Protein AF-A0AAW7DI65-F1 (afdb_monomer_lite)

Radius of gyration: 26.31 Å; chains: 1; bounding box: 60×86×66 Å

Sequence (405 aa):
MDSKKYDFIQKLLNDKRLNAAQRDRILALTQKEIEKDSSQFKTIEERIEYLENSIYRNKEEDFLETNINNSIIEGNDNSTILKKINHNPQQTYDIFRSFKMNDGKYAFKFLVHGFQINSIEEYNEKIAQAEADFTSLNIVPKNIYNNIRALIYLYKNYGLEIVEKDLIHPFDSDIEIEIKESDLKILGSFFWINNVNGKNTYFKTFRTAIQNFKKKYRFDVTNSEASILRDFLLNVIKFESFDYNNEILSFKNSVGLFNENQLKFDIKRDTFFAFNPSIKEVIKWITSSILKHSTINGYRDFNPLDKEIKISTKEMYDEELDHNFIFLEIMDVGSKVTKSEIKFFDSLCDNCSEILKSVCDFEVFFTTNENKNYSCSVLPKDSPKPVPFSEEDKGIKYRFKFITN

Secondary structure (DSSP, 8-state):
--HHHHHHHHHHHT-TT--HHHHHHHHHHHHHHHHHHHHHHHHHHHHHHHHHHHHHHHHHHHHHHHHHHHSSS---------------HHHHHHHHHHHH---SS---GGGTS------HHHHHHHHHHHHHHHHT--S--HHHHHHHHHHHHHIIIIIHHHHHHHS--TTT----PBPPHHHHHHHHHHHT----TT---TTSBHHHHHHHHHHHHTTT--S-HHHHHHHHHHHHHHH-EEEETTEEEE--TTT-SS-GGGEEEE--S-------HHHHHHHHHHHHHHHHHSSTT-SS---GGG-EEEEEEEEEEETTTTEEEEEEEEEEET--B-S-HHHHHHHHIIIIIHHHTTT-EEEEEEEBTTS-EEEEEEESTTS-S-EE--S---EEEEEEEEEE-

Structure (mmCIF, N/CA/C/O backbone):
data_AF-A0AAW7DI65-F1
#
_entry.id   AF-A0AAW7DI65-F1
#
loop_
_atom_site.group_PDB
_atom_site.id
_atom_site.type_symbol
_atom_site.label_atom_id
_atom_site.label_alt_id
_atom_site.label_comp_id
_atom_site.label_asym_id
_atom_site.label_entity_id
_atom_site.label_seq_id
_atom_site.pdbx_PDB_ins_code
_atom_site.Cartn_x
_atom_site.Cartn_y
_atom_site.Cartn_z
_atom_site.occupancy
_atom_site.B_iso_or_equiv
_atom_site.auth_seq_id
_atom_site.auth_comp_id
_atom_site.auth_asym_id
_atom_site.auth_atom_id
_atom_site.pdbx_PDB_model_num
ATOM 1 N N . MET A 1 1 ? 10.992 -35.548 10.359 1.00 53.88 1 MET A N 1
ATOM 2 C CA . MET A 1 1 ? 10.459 -36.610 11.238 1.00 53.88 1 MET A CA 1
ATOM 3 C C . MET A 1 1 ? 11.649 -37.370 11.801 1.00 53.88 1 MET A C 1
ATOM 5 O O . MET A 1 1 ? 12.513 -37.753 11.024 1.00 53.88 1 MET A O 1
ATOM 9 N N . ASP A 1 2 ? 11.755 -37.489 13.121 1.00 55.44 2 ASP A N 1
ATOM 10 C CA . ASP A 1 2 ? 12.884 -38.153 13.788 1.00 55.44 2 ASP A CA 1
ATOM 11 C C . ASP A 1 2 ? 12.931 -39.641 13.376 1.00 55.44 2 ASP A C 1
ATOM 13 O O . ASP A 1 2 ? 11.901 -40.317 13.461 1.00 55.44 2 ASP A O 1
ATOM 17 N N . SER A 1 3 ? 14.068 -40.158 12.888 1.00 54.03 3 SER A N 1
ATOM 18 C CA . SER A 1 3 ? 14.145 -41.502 12.265 1.00 54.03 3 SER A CA 1
ATOM 19 C C . SER A 1 3 ? 13.650 -42.615 13.198 1.00 54.03 3 SER A C 1
ATOM 21 O O . SER A 1 3 ? 13.007 -43.570 12.768 1.00 54.03 3 SER A O 1
ATOM 23 N N . LYS A 1 4 ? 13.814 -42.413 14.509 1.00 66.69 4 LYS A N 1
ATOM 24 C CA . LYS A 1 4 ? 13.343 -43.310 15.571 1.00 66.69 4 LYS A CA 1
ATOM 25 C C . LYS A 1 4 ? 11.816 -43.439 15.650 1.00 66.69 4 LYS A C 1
ATOM 27 O O . LYS A 1 4 ? 11.323 -44.509 16.005 1.00 66.69 4 LYS A O 1
ATOM 32 N N . LYS A 1 5 ? 11.053 -42.382 15.331 1.00 62.78 5 LYS A N 1
ATOM 33 C CA . LYS A 1 5 ? 9.575 -42.414 15.342 1.00 62.78 5 LYS A CA 1
ATOM 34 C C . LYS A 1 5 ? 9.035 -43.223 14.161 1.00 62.78 5 LYS A C 1
ATOM 36 O O . LYS A 1 5 ? 8.105 -44.008 14.332 1.00 62.78 5 LYS A O 1
ATOM 41 N N . TYR A 1 6 ? 9.641 -43.062 12.986 1.00 67.06 6 TYR A N 1
ATOM 42 C CA . TYR A 1 6 ? 9.272 -43.812 11.785 1.00 67.06 6 TYR A CA 1
ATOM 43 C C . TYR A 1 6 ? 9.549 -45.313 11.955 1.00 67.06 6 TYR A C 1
ATOM 45 O O . TYR A 1 6 ? 8.665 -46.134 11.710 1.00 67.06 6 TYR A O 1
ATOM 53 N N . ASP A 1 7 ? 10.716 -45.663 12.504 1.00 70.50 7 ASP A N 1
ATOM 54 C CA . ASP A 1 7 ? 11.078 -47.051 12.813 1.00 70.50 7 ASP A CA 1
ATOM 55 C C . ASP A 1 7 ? 10.137 -47.685 13.851 1.00 70.50 7 ASP A C 1
ATOM 57 O O . ASP A 1 7 ? 9.822 -48.874 13.780 1.00 70.50 7 ASP A O 1
ATOM 61 N N . PHE A 1 8 ? 9.658 -46.899 14.821 1.00 74.06 8 PHE A N 1
ATOM 62 C CA . PHE A 1 8 ? 8.687 -47.348 15.819 1.00 74.06 8 PHE A CA 1
ATOM 63 C C . PHE A 1 8 ? 7.307 -47.622 15.204 1.00 74.06 8 PHE A C 1
ATOM 65 O O . PHE A 1 8 ? 6.722 -48.674 15.463 1.00 74.06 8 PHE A O 1
ATOM 72 N N . ILE A 1 9 ? 6.814 -46.729 14.340 1.00 72.31 9 ILE A N 1
ATOM 73 C CA . ILE A 1 9 ? 5.536 -46.900 13.632 1.00 72.31 9 ILE A CA 1
ATOM 74 C C . ILE A 1 9 ? 5.603 -48.099 12.677 1.00 72.31 9 ILE A C 1
ATOM 76 O O . ILE A 1 9 ? 4.685 -48.919 12.666 1.00 72.31 9 ILE A O 1
ATOM 80 N N . GLN A 1 10 ? 6.704 -48.265 11.936 1.00 71.88 10 GLN A N 1
ATOM 81 C CA . GLN A 1 10 ? 6.904 -49.438 11.082 1.00 71.88 10 GLN A CA 1
ATOM 82 C C . GLN A 1 10 ? 6.940 -50.744 11.888 1.00 71.88 10 GLN A C 1
ATOM 84 O O . GLN A 1 10 ? 6.334 -51.734 11.478 1.00 71.88 10 GLN A O 1
ATOM 89 N N . LYS A 1 11 ? 7.600 -50.763 13.054 1.00 76.81 11 LYS A N 1
ATOM 90 C CA . LYS A 1 11 ? 7.600 -51.934 13.948 1.00 76.81 11 LYS A CA 1
ATOM 91 C C . LYS A 1 11 ? 6.205 -52.262 14.482 1.00 76.81 11 LYS A C 1
ATOM 93 O O . LYS A 1 11 ? 5.859 -53.437 14.553 1.00 76.81 11 LYS A O 1
ATOM 98 N N . LEU A 1 12 ? 5.403 -51.249 14.816 1.00 73.81 12 LEU A N 1
ATOM 99 C CA . LEU A 1 12 ? 4.019 -51.419 15.267 1.00 73.81 12 LEU A CA 1
ATOM 100 C C . LEU A 1 12 ? 3.114 -51.959 14.159 1.00 73.81 12 LEU A C 1
ATOM 102 O O . LEU A 1 12 ? 2.395 -52.924 14.388 1.00 73.81 12 LEU A O 1
ATOM 106 N N . LEU A 1 13 ? 3.176 -51.399 12.950 1.00 72.81 13 LEU A N 1
ATOM 107 C CA . LEU A 1 13 ? 2.346 -51.846 11.823 1.00 72.81 13 LEU A CA 1
ATOM 108 C C . LEU A 1 13 ? 2.670 -53.281 11.378 1.00 72.81 13 LEU A C 1
ATOM 110 O O . LEU A 1 13 ? 1.776 -54.004 10.932 1.00 72.81 13 LEU A O 1
ATOM 114 N N . ASN A 1 14 ? 3.919 -53.711 11.567 1.00 75.00 14 ASN A N 1
ATOM 115 C CA . ASN A 1 14 ? 4.386 -55.058 11.245 1.00 75.00 14 ASN A CA 1
ATOM 116 C C . ASN A 1 14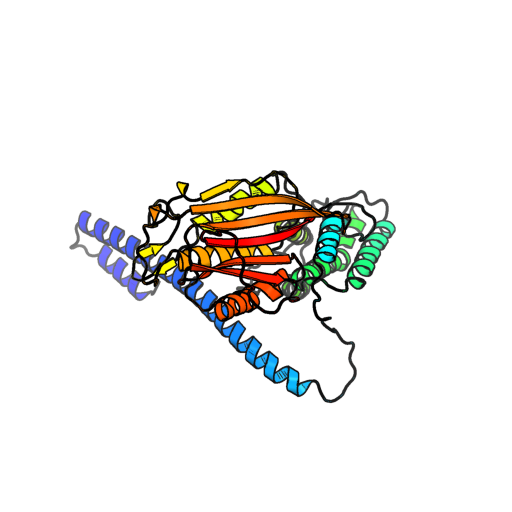 ? 4.156 -56.089 12.368 1.00 75.00 14 ASN A C 1
ATOM 118 O O . ASN A 1 14 ? 4.497 -57.263 12.195 1.00 75.00 14 ASN A O 1
ATOM 122 N N . ASP A 1 15 ? 3.562 -55.703 13.505 1.00 79.31 15 ASP A N 1
ATOM 123 C CA . ASP A 1 15 ? 3.237 -56.648 14.574 1.00 79.31 15 ASP A CA 1
ATOM 124 C C . ASP A 1 15 ? 2.103 -57.593 14.133 1.00 79.31 15 ASP A C 1
ATOM 126 O O . ASP A 1 15 ? 0.980 -57.189 13.796 1.00 79.31 15 ASP A O 1
ATOM 130 N N . LYS A 1 16 ? 2.402 -58.896 14.137 1.00 75.62 16 LYS A N 1
ATOM 131 C CA . LYS A 1 16 ? 1.471 -59.963 13.740 1.00 75.62 16 LYS A CA 1
ATOM 132 C C . LYS A 1 16 ? 0.310 -60.147 14.722 1.00 75.62 16 LYS A C 1
ATOM 134 O O . LYS A 1 16 ? -0.647 -60.833 14.383 1.00 75.62 16 LYS A O 1
ATOM 139 N N . ARG A 1 17 ? 0.379 -59.546 15.915 1.00 79.00 17 ARG A N 1
ATOM 140 C CA . ARG A 1 17 ? -0.663 -59.613 16.953 1.00 79.00 17 ARG A CA 1
ATOM 141 C C . ARG A 1 17 ? -1.780 -58.585 16.760 1.00 79.00 17 ARG A C 1
ATOM 143 O O . ARG A 1 17 ? -2.800 -58.682 17.435 1.00 79.00 17 ARG A O 1
ATOM 150 N N . LEU A 1 18 ? -1.602 -57.609 15.868 1.00 70.69 18 LEU A N 1
ATOM 151 C CA . LEU A 1 18 ? -2.606 -56.583 15.583 1.00 70.69 18 LEU A CA 1
ATOM 152 C C . LEU A 1 18 ? -3.558 -57.027 14.472 1.00 70.69 18 LEU A C 1
ATOM 154 O O . LEU A 1 18 ? -3.125 -57.515 13.427 1.00 70.69 18 LEU A O 1
ATOM 158 N N . ASN A 1 19 ? -4.854 -56.798 14.678 1.00 71.62 19 ASN A N 1
ATOM 159 C CA . ASN A 1 19 ? -5.866 -57.000 13.644 1.00 71.62 19 ASN A CA 1
ATOM 160 C C . ASN A 1 19 ? -5.965 -55.785 12.696 1.00 71.62 19 ASN A C 1
ATOM 162 O O . ASN A 1 19 ? -5.399 -54.721 12.957 1.00 71.62 19 ASN A O 1
ATOM 166 N N . ALA A 1 20 ? -6.688 -55.942 11.583 1.00 64.19 20 ALA A N 1
ATOM 167 C CA . ALA A 1 20 ? -6.804 -54.909 10.549 1.00 64.19 20 ALA A CA 1
ATOM 168 C C . ALA A 1 20 ? -7.346 -53.573 11.095 1.00 64.19 20 ALA A C 1
ATOM 170 O O . ALA A 1 20 ? -6.728 -52.533 10.892 1.00 64.19 20 ALA A O 1
ATOM 171 N N . ALA A 1 21 ? -8.413 -53.612 11.899 1.00 63.19 21 ALA A N 1
ATOM 172 C CA . ALA A 1 21 ? -9.014 -52.412 12.484 1.00 63.19 21 ALA A CA 1
ATOM 173 C C . ALA A 1 21 ? -8.060 -51.657 13.432 1.00 63.19 21 ALA A C 1
ATOM 175 O O . ALA A 1 21 ? -8.081 -50.429 13.511 1.00 63.19 21 ALA A O 1
ATOM 176 N N . GLN A 1 22 ? -7.199 -52.378 14.156 1.00 60.56 22 GLN A N 1
ATOM 177 C CA . GLN A 1 22 ? -6.175 -51.774 15.009 1.00 60.56 22 GLN A CA 1
ATOM 178 C C . GLN A 1 22 ? -5.066 -51.110 14.186 1.00 60.56 22 GLN A C 1
ATOM 180 O O . GLN A 1 22 ? -4.603 -50.034 14.562 1.00 60.56 22 GLN A O 1
ATOM 185 N N . ARG A 1 23 ? -4.670 -51.704 13.054 1.00 62.22 23 ARG A N 1
ATOM 186 C CA . ARG A 1 23 ? -3.685 -51.111 12.134 1.00 62.22 23 ARG A CA 1
ATOM 187 C C . ARG A 1 23 ? -4.214 -49.836 11.482 1.00 62.22 23 ARG A C 1
ATOM 189 O O . ARG A 1 23 ? -3.508 -48.831 11.490 1.00 62.22 23 ARG A O 1
ATOM 196 N N . ASP A 1 24 ? -5.468 -49.834 11.040 1.00 62.69 24 ASP A N 1
ATOM 197 C CA . ASP A 1 24 ? -6.114 -48.645 10.467 1.00 62.69 24 ASP A CA 1
ATOM 198 C C . ASP A 1 24 ? -6.202 -47.502 11.486 1.00 62.69 24 ASP A C 1
ATOM 200 O O . ASP A 1 24 ? -5.937 -46.340 11.173 1.00 62.69 24 ASP A O 1
ATOM 204 N N . ARG A 1 25 ? -6.489 -47.830 12.752 1.00 65.56 25 ARG A N 1
ATOM 205 C CA . ARG A 1 25 ? -6.509 -46.846 13.841 1.00 65.56 25 ARG A CA 1
ATOM 206 C C . ARG A 1 25 ? -5.121 -46.270 14.137 1.00 65.56 25 ARG A C 1
ATOM 208 O O . ARG A 1 25 ? -5.016 -45.075 14.406 1.00 65.56 25 ARG A O 1
ATOM 215 N N . ILE A 1 26 ? -4.065 -47.083 14.069 1.00 68.31 26 ILE A N 1
ATOM 216 C CA . ILE A 1 26 ? -2.673 -46.624 14.217 1.00 68.31 26 ILE A CA 1
ATOM 217 C C . ILE A 1 26 ? -2.282 -45.698 13.060 1.00 68.31 26 ILE A C 1
ATOM 219 O O . ILE A 1 26 ? -1.670 -44.659 13.305 1.00 68.31 26 ILE A O 1
ATOM 223 N N . LEU A 1 27 ? -2.672 -46.021 11.823 1.00 68.88 27 LEU A N 1
ATOM 224 C CA . LEU A 1 27 ? -2.432 -45.173 10.651 1.00 68.88 27 LEU A CA 1
ATOM 225 C C . LEU A 1 27 ? -3.150 -43.823 10.767 1.00 68.88 27 LEU A C 1
ATOM 227 O O . LEU A 1 27 ? -2.520 -42.786 10.578 1.00 68.88 27 LEU A O 1
ATOM 231 N N . ALA A 1 28 ? -4.424 -43.816 11.166 1.00 65.38 28 ALA A N 1
ATOM 232 C CA . ALA A 1 28 ? -5.191 -42.585 11.357 1.00 65.38 28 ALA A CA 1
ATOM 233 C C . ALA A 1 28 ? -4.616 -41.693 12.475 1.00 65.38 28 ALA A C 1
ATOM 235 O O . ALA A 1 28 ? -4.574 -40.470 12.344 1.00 65.38 28 ALA A O 1
ATOM 236 N N . LEU A 1 29 ? -4.149 -42.291 13.578 1.00 66.56 29 LEU A N 1
ATOM 237 C CA . LEU A 1 29 ? -3.480 -41.556 14.657 1.00 66.56 29 LEU A CA 1
ATOM 238 C C . LEU A 1 29 ? -2.109 -41.029 14.225 1.00 66.56 29 LEU A C 1
ATOM 240 O O . LEU A 1 29 ? -1.758 -39.905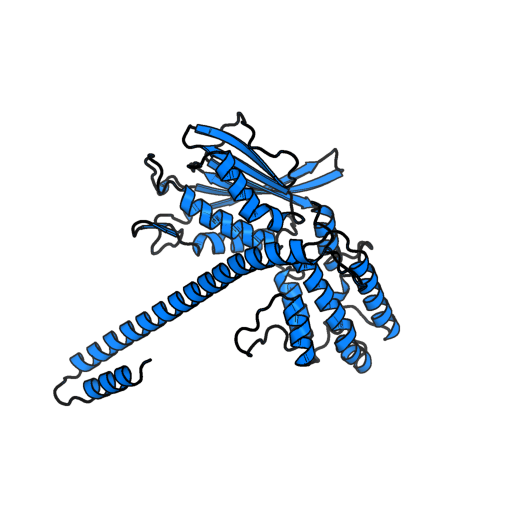 14.563 1.00 66.56 29 LEU A O 1
ATOM 244 N N . THR A 1 30 ? -1.369 -41.808 13.437 1.00 65.00 30 THR A N 1
ATOM 245 C CA . THR A 1 30 ? -0.088 -41.392 12.856 1.00 65.00 30 THR A CA 1
ATOM 246 C C . THR A 1 30 ? -0.276 -40.216 11.904 1.00 65.00 30 THR A C 1
ATOM 248 O O . THR A 1 30 ? 0.481 -39.256 11.974 1.00 65.00 30 THR A O 1
ATOM 251 N N . GLN A 1 31 ? -1.306 -40.249 11.057 1.00 63.16 31 GLN A N 1
ATOM 252 C CA . GLN A 1 31 ? -1.632 -39.145 10.162 1.00 63.16 31 GLN A CA 1
ATOM 253 C C . GLN A 1 31 ? -1.983 -37.875 10.945 1.00 63.16 31 GLN A C 1
ATOM 255 O O . GLN A 1 31 ? -1.428 -36.820 10.656 1.00 63.16 31 GLN A O 1
ATOM 260 N N . LYS A 1 32 ? -2.819 -37.981 11.987 1.00 66.38 32 LYS A N 1
ATOM 261 C CA . LYS A 1 32 ? -3.128 -36.849 12.876 1.00 66.38 32 LYS A CA 1
ATOM 262 C C . LYS A 1 32 ? -1.892 -36.296 13.582 1.00 66.38 32 LYS A C 1
ATOM 264 O O . LYS A 1 32 ? -1.780 -35.086 13.737 1.00 66.38 32 LYS A O 1
ATOM 269 N N . GLU A 1 33 ? -0.970 -37.157 14.003 1.00 61.75 33 GLU A N 1
ATOM 270 C CA . GLU A 1 33 ? 0.276 -36.726 14.643 1.00 61.75 33 GLU A CA 1
ATOM 271 C C . GLU A 1 33 ? 1.234 -36.071 13.635 1.00 61.75 33 GLU A C 1
ATOM 273 O O . GLU A 1 33 ? 1.869 -35.079 13.964 1.00 61.75 33 GLU A O 1
ATOM 278 N N . ILE A 1 34 ? 1.287 -36.549 12.386 1.00 63.31 34 ILE A N 1
ATOM 279 C CA . ILE A 1 34 ? 2.048 -35.912 11.296 1.00 63.31 34 ILE A CA 1
ATOM 280 C C . ILE A 1 34 ? 1.445 -34.550 10.931 1.00 63.31 34 ILE A C 1
ATOM 282 O O . ILE A 1 34 ? 2.185 -33.591 10.726 1.00 63.31 34 ILE A O 1
ATOM 286 N N . GLU A 1 35 ? 0.118 -34.440 10.869 1.00 62.31 35 GLU A N 1
ATOM 287 C CA . GLU A 1 35 ? -0.586 -33.171 10.650 1.00 62.31 35 GLU A CA 1
ATOM 288 C C . GLU A 1 35 ? -0.345 -32.198 11.813 1.00 62.31 35 GLU A C 1
ATOM 290 O O . GLU A 1 35 ? -0.124 -31.008 11.591 1.00 62.31 35 GLU A O 1
ATOM 295 N N . LYS A 1 36 ? -0.297 -32.704 13.051 1.00 62.75 36 LYS A N 1
ATOM 296 C CA . LYS A 1 36 ? 0.037 -31.923 14.245 1.00 62.75 36 LYS A CA 1
ATOM 297 C C . LYS A 1 36 ? 1.497 -31.468 14.244 1.00 62.75 36 LYS A C 1
ATOM 299 O O . LYS A 1 36 ? 1.736 -30.283 14.461 1.00 62.75 36 LYS A O 1
ATOM 304 N N . ASP A 1 37 ? 2.446 -32.345 13.921 1.00 54.50 37 ASP A N 1
ATOM 305 C CA . ASP A 1 37 ? 3.861 -31.998 13.743 1.00 54.50 37 ASP A CA 1
ATOM 306 C C . ASP A 1 37 ? 4.001 -30.958 12.613 1.00 54.50 37 ASP A C 1
ATOM 308 O O . ASP A 1 37 ? 4.666 -29.947 12.796 1.00 54.50 37 ASP A O 1
ATOM 312 N N . SER A 1 38 ? 3.309 -31.124 11.477 1.00 54.78 38 SER A N 1
ATOM 313 C CA . SER A 1 38 ? 3.278 -30.146 10.373 1.00 54.78 38 SER A CA 1
ATOM 314 C C . SER A 1 38 ? 2.709 -28.792 10.800 1.00 54.78 38 SER A C 1
ATOM 316 O O . SER A 1 38 ? 3.241 -27.755 10.399 1.00 54.78 38 SER A O 1
ATOM 318 N N . SER A 1 39 ? 1.649 -28.789 11.610 1.00 53.28 39 SER A N 1
ATOM 319 C CA . SER A 1 39 ? 1.072 -27.560 12.148 1.00 53.28 39 SER A CA 1
ATOM 320 C C . SER A 1 39 ? 2.037 -26.873 13.114 1.00 53.28 39 SER A C 1
ATOM 322 O O . SER A 1 39 ? 2.227 -25.670 12.996 1.00 53.28 39 SER A O 1
ATOM 324 N N . GLN A 1 40 ? 2.740 -27.635 13.964 1.00 48.94 40 GLN A N 1
ATOM 325 C CA . GLN A 1 40 ? 3.794 -27.128 14.843 1.00 48.94 40 GLN A CA 1
ATOM 326 C C . GLN A 1 40 ? 4.999 -26.606 14.061 1.00 48.94 40 GLN A C 1
ATOM 328 O O . GLN A 1 40 ? 5.551 -25.587 14.453 1.00 48.94 40 GLN A O 1
ATOM 333 N N . PHE A 1 41 ? 5.393 -27.240 12.951 1.00 45.50 41 PHE A N 1
ATOM 334 C CA . PHE A 1 41 ? 6.449 -26.725 12.074 1.00 45.50 41 PHE A CA 1
ATOM 335 C C . PHE A 1 41 ? 6.055 -25.384 11.453 1.00 45.50 41 PHE A C 1
ATOM 337 O O . PHE A 1 41 ? 6.873 -24.475 11.476 1.00 45.50 41 PHE A O 1
ATOM 344 N N . LYS A 1 42 ? 4.800 -25.216 11.010 1.00 51.72 42 LYS A N 1
ATOM 345 C CA . LYS A 1 42 ? 4.282 -23.905 10.582 1.00 51.72 42 LYS A CA 1
ATOM 346 C C . LYS A 1 42 ? 4.304 -22.878 11.711 1.00 51.72 42 LYS A C 1
ATOM 348 O O . LYS A 1 42 ? 4.763 -21.765 11.501 1.00 51.72 42 LYS A O 1
ATOM 353 N N . THR A 1 43 ? 3.891 -23.255 12.923 1.00 48.38 43 THR A N 1
ATOM 354 C CA . THR A 1 43 ? 3.938 -22.343 14.080 1.00 48.38 43 THR A CA 1
ATOM 355 C C . THR A 1 43 ? 5.374 -21.995 14.473 1.00 48.38 43 THR A C 1
ATOM 357 O O . THR A 1 43 ? 5.635 -20.899 14.952 1.00 48.38 43 THR A O 1
ATOM 360 N N . ILE A 1 44 ? 6.321 -22.920 14.299 1.00 42.34 44 ILE A N 1
ATOM 361 C CA . ILE A 1 44 ? 7.748 -22.693 14.534 1.00 42.34 44 ILE A CA 1
ATOM 362 C C . ILE A 1 44 ? 8.329 -21.797 13.441 1.00 42.34 44 ILE A C 1
ATOM 364 O O . ILE A 1 44 ? 9.070 -20.893 13.790 1.00 42.34 44 ILE A O 1
ATOM 368 N N . GLU A 1 45 ? 7.976 -21.980 12.168 1.00 45.00 45 GLU A N 1
ATOM 369 C CA . GLU A 1 45 ? 8.365 -21.078 11.073 1.00 45.00 45 GLU A CA 1
ATOM 370 C C . GLU A 1 45 ? 7.838 -19.658 11.311 1.00 45.00 45 GLU A C 1
ATOM 372 O O . GLU A 1 45 ? 8.620 -18.717 11.282 1.00 45.00 45 GLU A O 1
ATOM 377 N N . GLU A 1 46 ? 6.561 -19.503 11.668 1.00 45.19 46 GLU A N 1
ATOM 378 C CA . GLU A 1 46 ? 5.951 -18.208 12.011 1.00 45.19 46 GLU A CA 1
ATOM 379 C C . GLU A 1 46 ? 6.601 -17.572 13.254 1.00 45.19 46 GLU A C 1
ATOM 381 O O . GLU A 1 46 ? 6.783 -16.357 13.341 1.00 45.19 46 GLU A O 1
ATOM 386 N N . ARG A 1 47 ? 6.991 -18.391 14.237 1.00 39.81 47 ARG A N 1
ATOM 387 C CA . ARG A 1 47 ? 7.646 -17.930 15.468 1.00 39.81 47 ARG A CA 1
ATOM 388 C C . ARG A 1 47 ? 9.128 -17.626 15.259 1.00 39.81 47 ARG A C 1
ATOM 390 O O . ARG A 1 47 ? 9.639 -16.732 15.924 1.00 39.81 47 ARG A O 1
ATOM 397 N N . ILE A 1 48 ? 9.798 -18.321 14.341 1.00 41.53 48 ILE A N 1
ATOM 398 C CA . ILE A 1 48 ? 11.145 -17.998 13.860 1.00 41.53 48 ILE A CA 1
ATOM 399 C C . ILE A 1 48 ? 11.086 -16.696 13.067 1.00 41.53 48 ILE A C 1
ATOM 401 O O . ILE A 1 48 ? 11.858 -15.805 13.379 1.00 41.53 48 ILE A O 1
ATOM 405 N N . GLU A 1 49 ? 10.124 -16.517 12.161 1.00 42.47 49 GLU A N 1
ATOM 406 C CA . GLU A 1 49 ? 9.913 -15.263 11.427 1.00 42.47 49 GLU A CA 1
ATOM 407 C C . GLU A 1 49 ? 9.648 -14.091 12.392 1.00 42.47 49 GLU A C 1
ATOM 409 O O . GLU A 1 49 ? 10.241 -13.019 12.272 1.00 42.47 49 GLU A O 1
ATOM 414 N N . TYR A 1 50 ? 8.825 -14.298 13.424 1.00 40.88 50 TYR A N 1
ATOM 415 C CA . TYR A 1 50 ? 8.604 -13.310 14.484 1.00 40.88 50 TYR A CA 1
ATOM 416 C C . TYR A 1 50 ? 9.871 -13.016 15.309 1.00 40.88 50 TYR A C 1
ATOM 418 O O . TYR A 1 50 ? 10.155 -11.854 15.613 1.00 40.88 50 TYR A O 1
ATOM 426 N N . LEU A 1 51 ? 10.644 -14.041 15.683 1.00 38.66 51 LEU A N 1
ATOM 427 C CA . LEU A 1 51 ? 11.888 -13.890 16.447 1.00 38.66 51 LEU A CA 1
ATOM 428 C C . LEU A 1 51 ? 13.000 -13.242 15.615 1.00 38.66 51 LEU A C 1
ATOM 430 O O . LEU A 1 51 ? 13.716 -12.397 16.139 1.00 38.66 51 LEU A O 1
ATOM 434 N N . GLU A 1 52 ? 13.118 -13.567 14.331 1.00 40.06 52 GLU A N 1
ATOM 435 C CA . GLU A 1 52 ? 14.050 -12.942 13.390 1.00 40.06 52 GLU A CA 1
ATOM 436 C C . GLU A 1 52 ? 13.713 -11.460 13.204 1.00 40.06 52 GLU A C 1
ATOM 438 O O . GLU A 1 52 ? 14.599 -10.614 13.328 1.00 40.06 52 GLU A O 1
ATOM 443 N N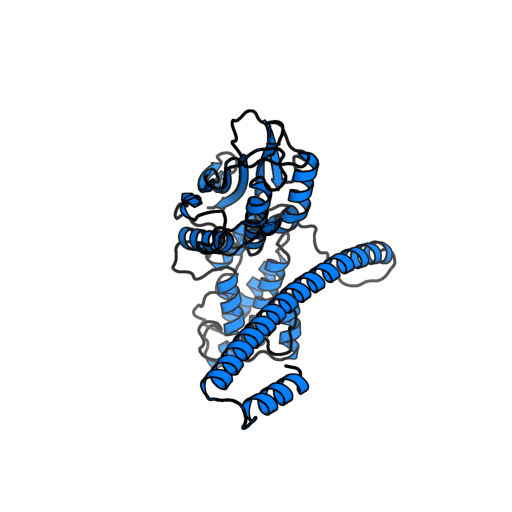 . ASN A 1 53 ? 12.429 -11.125 13.037 1.00 39.91 53 ASN A N 1
ATOM 444 C CA . ASN A 1 53 ? 11.959 -9.739 12.990 1.00 39.91 53 ASN A CA 1
ATOM 445 C C . ASN A 1 53 ? 12.188 -8.987 14.316 1.00 39.91 53 ASN A C 1
ATOM 447 O O . ASN A 1 53 ? 12.483 -7.793 14.310 1.00 39.91 53 ASN A O 1
ATOM 451 N N . SER A 1 54 ? 12.091 -9.673 15.458 1.00 36.59 54 SER A N 1
ATOM 452 C CA . SER A 1 54 ? 12.336 -9.080 16.783 1.00 36.59 54 SER A CA 1
ATOM 453 C C . SER A 1 54 ? 13.831 -8.860 17.056 1.00 36.59 54 SER A C 1
ATOM 455 O O . SER A 1 54 ? 14.219 -7.815 17.569 1.00 36.59 54 SER A O 1
ATOM 457 N N . ILE A 1 55 ? 14.693 -9.805 16.663 1.00 35.56 55 ILE A N 1
ATOM 458 C CA . ILE A 1 55 ? 16.158 -9.673 16.729 1.00 35.56 55 ILE A CA 1
ATOM 459 C C . ILE A 1 55 ? 16.643 -8.576 15.768 1.00 35.56 55 ILE A C 1
ATOM 461 O O . ILE A 1 55 ? 17.613 -7.885 16.074 1.00 35.56 55 ILE A O 1
ATOM 465 N N . TYR A 1 56 ? 15.966 -8.384 14.631 1.00 36.59 56 TYR A N 1
ATOM 466 C CA . TYR A 1 56 ? 16.260 -7.310 13.682 1.00 36.59 56 TYR A CA 1
ATOM 467 C C . TYR A 1 56 ? 15.986 -5.920 14.272 1.00 36.59 56 TYR A C 1
ATOM 469 O O . TYR A 1 56 ? 16.856 -5.061 14.186 1.00 36.59 56 TYR A O 1
ATOM 477 N N . ARG A 1 57 ? 14.847 -5.723 14.956 1.00 36.75 57 ARG A N 1
ATOM 478 C CA . ARG A 1 57 ? 14.541 -4.459 15.659 1.00 36.75 57 ARG A CA 1
ATOM 479 C C . ARG A 1 57 ? 15.564 -4.128 16.745 1.00 36.75 57 ARG A C 1
ATOM 481 O O . ARG A 1 57 ? 16.018 -2.995 16.828 1.00 36.75 57 ARG A O 1
ATOM 488 N N . ASN A 1 58 ? 15.994 -5.129 17.514 1.00 33.94 58 ASN A N 1
ATOM 489 C CA . ASN A 1 58 ? 17.005 -4.919 18.555 1.00 33.94 58 ASN A CA 1
ATOM 490 C C . ASN A 1 58 ? 18.397 -4.617 17.963 1.00 33.94 58 ASN A C 1
ATOM 492 O O . ASN A 1 58 ? 19.157 -3.843 18.533 1.00 33.94 58 ASN A O 1
ATOM 496 N N . LYS A 1 59 ? 18.733 -5.180 16.791 1.00 34.38 59 LYS A N 1
ATOM 497 C CA . LYS A 1 59 ? 19.964 -4.827 16.061 1.00 34.38 59 LYS A CA 1
ATOM 498 C C . LYS A 1 59 ? 19.893 -3.450 15.397 1.00 34.38 59 LYS A C 1
ATOM 500 O O . LYS A 1 59 ? 20.940 -2.834 15.233 1.00 34.38 59 LYS A O 1
ATOM 505 N N . GLU A 1 60 ? 18.713 -2.969 15.003 1.00 38.66 60 GLU A N 1
ATOM 506 C CA . GLU A 1 60 ? 18.526 -1.592 14.525 1.00 38.66 60 GLU A CA 1
ATOM 507 C C . GLU A 1 60 ? 18.786 -0.570 15.638 1.00 38.66 60 GLU A C 1
ATOM 509 O O . GLU A 1 60 ? 19.457 0.423 15.371 1.00 38.66 60 GLU A O 1
ATOM 514 N N . GLU A 1 61 ? 18.349 -0.829 16.876 1.00 38.59 61 GLU A N 1
ATOM 515 C CA . GLU A 1 61 ? 18.641 0.037 18.032 1.00 38.59 61 GLU A CA 1
ATOM 516 C C . GLU A 1 61 ? 20.149 0.089 18.351 1.00 38.59 61 GLU A C 1
ATOM 518 O O . GLU A 1 61 ? 20.717 1.181 18.431 1.00 38.59 61 GLU A O 1
ATOM 523 N N . ASP A 1 62 ? 20.835 -1.061 18.383 1.00 32.91 62 ASP A N 1
ATOM 524 C CA . ASP A 1 62 ? 22.290 -1.116 18.615 1.00 32.91 62 ASP A CA 1
ATOM 525 C C . ASP A 1 62 ? 23.103 -0.500 17.451 1.00 32.91 62 ASP A C 1
ATOM 527 O O . ASP A 1 62 ? 24.149 0.126 17.657 1.00 32.91 62 ASP A O 1
ATOM 531 N N . PHE A 1 63 ? 22.640 -0.628 16.200 1.00 32.25 63 PHE A N 1
ATOM 532 C CA . PHE A 1 63 ? 23.311 -0.044 15.027 1.00 32.25 63 PHE A CA 1
ATOM 533 C C . PHE A 1 63 ? 23.056 1.468 14.893 1.00 32.25 63 PHE A C 1
ATOM 535 O O . PHE A 1 63 ? 23.897 2.178 14.330 1.00 32.25 63 PHE A O 1
ATOM 542 N N . LEU A 1 64 ? 21.938 1.973 15.428 1.00 34.41 64 LEU A N 1
ATOM 543 C CA . LEU A 1 64 ? 21.627 3.402 15.522 1.00 34.41 64 LEU A CA 1
ATOM 544 C C . LEU A 1 64 ? 22.476 4.092 16.599 1.00 34.41 64 LEU A C 1
ATOM 546 O O . LEU A 1 64 ? 23.047 5.144 16.316 1.00 34.41 64 LEU A O 1
ATOM 550 N N . GLU A 1 65 ? 22.654 3.494 17.781 1.00 31.00 65 GLU A N 1
ATOM 551 C CA . GLU A 1 65 ? 23.518 4.073 18.825 1.00 31.00 65 GLU A CA 1
ATOM 552 C C . GLU A 1 65 ? 25.009 4.046 18.451 1.00 31.00 65 GLU A C 1
ATOM 554 O O . GLU A 1 65 ? 25.742 4.997 18.739 1.00 31.00 65 GLU A O 1
ATOM 559 N N . THR A 1 66 ? 25.468 3.010 17.740 1.00 29.52 66 THR A N 1
ATOM 560 C CA . THR A 1 66 ? 26.895 2.878 17.396 1.00 29.52 66 THR A CA 1
ATOM 561 C C . THR A 1 66 ? 27.309 3.742 16.190 1.00 29.52 66 THR A C 1
ATOM 563 O O . THR A 1 66 ? 28.444 4.218 16.142 1.00 29.52 66 THR A O 1
ATOM 566 N N . ASN A 1 67 ? 26.413 4.012 15.227 1.00 31.06 67 ASN A N 1
ATOM 567 C CA . ASN A 1 67 ? 26.740 4.866 14.070 1.00 31.06 67 ASN A CA 1
ATOM 568 C C . ASN A 1 67 ? 26.590 6.365 14.331 1.00 31.06 67 ASN A C 1
ATOM 570 O O . ASN A 1 67 ? 27.294 7.142 13.694 1.00 31.06 67 ASN A O 1
ATOM 574 N N . ILE A 1 68 ? 25.737 6.789 15.268 1.00 35.53 68 ILE A N 1
ATOM 575 C CA . ILE A 1 68 ? 25.633 8.214 15.628 1.00 35.53 68 ILE A CA 1
ATOM 576 C C . ILE A 1 68 ? 26.927 8.702 16.304 1.00 35.53 68 ILE A C 1
ATOM 578 O O . ILE A 1 68 ? 27.332 9.845 16.094 1.00 35.53 68 ILE A O 1
ATOM 582 N N . ASN A 1 69 ? 27.622 7.828 17.042 1.00 30.52 69 ASN A N 1
ATOM 583 C CA . ASN A 1 69 ? 28.849 8.191 17.758 1.00 30.52 69 ASN A CA 1
ATOM 584 C C . ASN A 1 69 ? 30.142 8.045 16.934 1.00 30.52 69 ASN A C 1
ATOM 586 O O . ASN A 1 69 ? 31.129 8.695 17.267 1.00 30.52 69 ASN A O 1
ATOM 590 N N . ASN A 1 70 ? 30.148 7.266 15.844 1.00 29.33 70 ASN A N 1
ATOM 591 C CA . ASN A 1 70 ? 31.361 7.008 15.050 1.00 29.33 70 ASN A CA 1
ATOM 592 C C . ASN A 1 70 ? 31.456 7.789 13.724 1.00 29.33 70 ASN A C 1
ATOM 594 O O . ASN A 1 70 ? 32.466 7.680 13.038 1.00 29.33 70 ASN A O 1
ATOM 598 N N . SER A 1 71 ? 30.453 8.592 13.346 1.00 28.83 71 SER A N 1
ATOM 599 C CA . SER A 1 71 ? 30.490 9.396 12.107 1.00 28.83 71 SER A CA 1
ATOM 600 C C . SER A 1 71 ? 30.945 10.851 12.293 1.00 28.83 71 SER A C 1
ATOM 602 O O . SER A 1 71 ? 30.909 11.636 11.347 1.00 28.83 71 SER A O 1
ATOM 604 N N . ILE A 1 72 ? 31.387 11.232 13.492 1.00 34.00 72 ILE A N 1
ATOM 605 C CA . ILE A 1 72 ? 32.137 12.472 13.715 1.00 34.00 72 ILE A CA 1
ATOM 606 C C . ILE A 1 72 ? 33.594 12.053 13.883 1.00 34.00 72 ILE A C 1
ATOM 608 O O . ILE A 1 72 ? 33.991 11.795 15.006 1.00 34.00 72 ILE A O 1
ATOM 612 N N . ILE A 1 73 ? 34.334 11.885 12.783 1.00 31.05 73 ILE A N 1
ATOM 613 C CA . ILE A 1 73 ? 35.800 12.038 12.630 1.00 31.05 73 ILE A CA 1
ATOM 614 C C . ILE A 1 73 ? 36.199 11.421 11.269 1.00 31.05 73 ILE A C 1
ATOM 616 O O . ILE A 1 73 ? 36.185 10.212 11.085 1.00 31.05 73 ILE A O 1
ATOM 620 N N . GLU A 1 74 ? 36.543 12.326 10.346 1.00 29.62 74 GLU A N 1
ATOM 621 C CA . GLU A 1 74 ? 37.501 12.206 9.230 1.00 29.62 74 GLU A CA 1
ATOM 622 C C . GLU A 1 74 ? 37.276 11.224 8.056 1.00 29.62 74 GLU A C 1
ATOM 624 O O . GLU A 1 74 ? 37.304 10.008 8.194 1.00 29.62 74 GLU A O 1
ATOM 629 N N . GLY A 1 75 ? 37.259 11.800 6.841 1.00 25.91 75 GLY A N 1
ATOM 630 C CA . GLY A 1 75 ? 37.741 11.149 5.615 1.00 25.91 75 GLY A CA 1
ATOM 631 C C . GLY A 1 75 ? 36.730 11.063 4.469 1.00 25.91 75 GLY A C 1
ATOM 632 O O . GLY A 1 75 ? 35.724 10.378 4.573 1.00 25.91 75 GLY A O 1
ATOM 633 N N . ASN A 1 76 ? 37.030 11.757 3.368 1.00 34.34 76 ASN A N 1
ATOM 634 C CA . ASN A 1 76 ? 36.342 11.737 2.071 1.00 34.34 76 ASN A CA 1
ATOM 635 C C . ASN A 1 76 ? 35.757 10.371 1.656 1.00 34.34 76 ASN A C 1
ATOM 637 O O . ASN A 1 76 ? 36.524 9.444 1.426 1.00 34.34 76 ASN A O 1
ATOM 641 N N . ASP A 1 77 ? 34.443 10.308 1.413 1.00 29.52 77 ASP A N 1
ATOM 642 C CA . ASP A 1 77 ? 33.876 9.603 0.256 1.00 29.52 77 ASP A CA 1
ATOM 643 C C . ASP A 1 77 ? 32.406 9.990 0.014 1.00 29.52 77 ASP A C 1
ATOM 645 O O . ASP A 1 77 ? 31.656 10.320 0.934 1.00 29.52 77 ASP A O 1
ATOM 649 N N . ASN A 1 78 ? 32.025 10.010 -1.265 1.00 31.09 78 ASN A N 1
ATOM 650 C CA . ASN A 1 78 ? 30.761 10.517 -1.802 1.00 31.09 78 ASN A CA 1
ATOM 651 C C . ASN A 1 78 ? 29.529 10.067 -1.006 1.00 31.09 78 ASN A C 1
ATOM 653 O O . ASN A 1 78 ? 29.122 8.903 -0.988 1.00 31.09 78 ASN A O 1
ATOM 657 N N . SER A 1 79 ? 28.914 11.053 -0.369 1.00 30.84 79 SER A N 1
ATOM 658 C CA . SER A 1 79 ? 27.855 10.903 0.603 1.00 30.84 79 SER A CA 1
ATOM 659 C C . SER A 1 79 ? 26.552 10.423 -0.045 1.00 30.84 79 SER A C 1
ATOM 661 O O . SER A 1 79 ? 25.864 11.144 -0.767 1.00 30.84 79 SER A O 1
ATOM 663 N N . THR A 1 80 ? 26.141 9.197 0.288 1.00 34.22 80 THR A N 1
ATOM 664 C CA . THR A 1 80 ? 24.730 8.804 0.171 1.00 34.22 80 THR A CA 1
ATOM 665 C C . THR A 1 80 ? 23.993 9.450 1.342 1.00 34.22 80 THR A C 1
ATOM 667 O O . THR A 1 80 ? 23.669 8.797 2.331 1.00 34.22 80 THR A O 1
ATOM 670 N N . ILE A 1 81 ? 23.794 10.769 1.281 1.00 34.94 81 ILE A N 1
ATOM 671 C CA . ILE A 1 81 ? 22.925 11.461 2.232 1.00 34.94 81 ILE A CA 1
ATOM 672 C C . ILE A 1 81 ? 21.523 10.917 1.967 1.00 34.94 81 ILE A C 1
ATOM 674 O O . ILE A 1 81 ? 20.861 11.325 1.014 1.00 34.94 81 ILE A O 1
ATOM 678 N N . LEU A 1 82 ? 21.068 9.978 2.798 1.00 37.62 82 LEU A N 1
ATOM 679 C CA . LEU A 1 82 ? 19.646 9.704 2.962 1.00 37.62 82 LEU A CA 1
ATOM 680 C C . LEU A 1 82 ? 19.014 11.020 3.429 1.00 37.62 82 LEU A C 1
ATOM 682 O O . LEU A 1 82 ? 19.017 11.343 4.617 1.00 37.62 82 LEU A O 1
ATOM 686 N N . LYS A 1 83 ? 18.560 11.837 2.470 1.00 43.22 83 LYS A N 1
ATOM 687 C CA . LYS A 1 83 ? 17.845 13.086 2.736 1.00 43.22 83 LYS A CA 1
ATOM 688 C C . LYS A 1 83 ? 16.675 12.731 3.652 1.00 43.22 83 LYS A C 1
ATOM 690 O O . LYS A 1 83 ? 15.920 11.808 3.346 1.00 43.22 83 LYS A O 1
ATOM 695 N N . LYS A 1 84 ? 16.555 13.419 4.795 1.00 47.03 84 LYS A N 1
ATOM 696 C CA . LYS A 1 84 ? 15.420 13.253 5.715 1.00 47.03 84 LYS A CA 1
ATOM 697 C C . LYS A 1 84 ? 14.130 13.280 4.894 1.00 47.03 84 LYS A C 1
ATOM 699 O O . LYS A 1 84 ? 13.887 14.246 4.174 1.00 47.03 84 LYS A O 1
ATOM 704 N N . ILE A 1 85 ? 13.334 12.214 4.978 1.00 55.47 85 ILE A N 1
ATOM 705 C CA . ILE A 1 85 ? 12.044 12.142 4.290 1.00 55.47 85 ILE A CA 1
ATOM 706 C C . ILE A 1 85 ? 11.141 13.190 4.945 1.00 55.47 85 ILE A C 1
ATOM 708 O O . ILE A 1 85 ? 10.691 13.006 6.079 1.00 55.47 85 ILE A O 1
ATOM 712 N N . ASN A 1 86 ? 10.921 14.304 4.250 1.00 64.06 86 ASN A N 1
ATOM 713 C CA . ASN A 1 86 ? 9.881 15.263 4.600 1.00 64.06 86 ASN A CA 1
ATOM 714 C C . ASN A 1 86 ? 8.524 14.712 4.151 1.00 64.06 86 ASN A C 1
ATOM 716 O O . ASN A 1 86 ? 8.442 13.907 3.223 1.00 64.06 86 ASN A O 1
ATOM 720 N N . HIS A 1 87 ? 7.458 15.114 4.833 1.00 71.38 87 HIS A N 1
ATOM 721 C CA . HIS A 1 87 ? 6.115 14.694 4.465 1.00 71.38 87 HIS A CA 1
ATOM 722 C C . HIS A 1 87 ? 5.703 15.370 3.148 1.00 71.38 87 HIS A C 1
ATOM 724 O O . HIS A 1 87 ? 5.573 16.589 3.102 1.00 71.38 87 HIS A O 1
ATOM 730 N N . ASN A 1 88 ? 5.595 14.590 2.066 1.00 76.44 88 ASN A N 1
ATOM 731 C CA . ASN A 1 88 ? 5.196 15.074 0.737 1.00 76.44 88 ASN A CA 1
ATOM 732 C C . ASN A 1 88 ? 4.470 13.977 -0.074 1.00 76.44 88 ASN A C 1
ATOM 734 O O . ASN A 1 88 ? 5.079 13.336 -0.938 1.00 76.44 88 ASN A O 1
ATOM 738 N N . PRO A 1 89 ? 3.177 13.729 0.202 1.00 80.94 89 PRO A N 1
ATOM 739 C CA . PRO A 1 89 ? 2.368 12.770 -0.554 1.00 80.94 89 PRO A CA 1
ATOM 740 C C . PRO A 1 89 ? 2.261 13.082 -2.056 1.00 80.94 89 PRO A C 1
ATOM 742 O O . PRO A 1 89 ? 2.230 12.153 -2.865 1.00 80.94 89 PRO A O 1
ATOM 745 N N . GLN A 1 90 ? 2.277 14.367 -2.443 1.00 80.44 90 GLN A N 1
ATOM 746 C CA . GLN A 1 90 ? 2.173 14.797 -3.844 1.00 80.44 90 GLN A CA 1
ATOM 747 C C . GLN A 1 90 ? 3.313 14.234 -4.696 1.00 80.44 90 GLN A C 1
ATOM 749 O O . GLN A 1 90 ? 3.084 13.705 -5.780 1.00 80.44 90 GLN A O 1
ATOM 754 N N . GLN A 1 91 ? 4.548 14.283 -4.191 1.00 80.94 91 GLN A N 1
ATOM 755 C CA . GLN A 1 91 ? 5.695 13.759 -4.930 1.00 80.94 91 GLN A CA 1
ATOM 756 C C . GLN A 1 91 ? 5.572 12.252 -5.195 1.00 80.94 91 GLN A C 1
ATOM 758 O O . GLN A 1 91 ? 5.878 11.792 -6.294 1.00 80.94 91 GLN A O 1
ATOM 763 N N . THR A 1 92 ? 5.101 11.475 -4.218 1.00 81.81 92 THR A N 1
ATOM 764 C CA . THR A 1 92 ? 4.873 10.034 -4.408 1.00 81.81 92 THR A CA 1
ATOM 765 C C . THR A 1 92 ? 3.737 9.766 -5.389 1.00 81.81 92 THR A C 1
ATOM 767 O O . THR A 1 92 ? 3.858 8.858 -6.215 1.00 81.81 92 THR A O 1
ATOM 770 N N . TYR A 1 93 ? 2.664 10.561 -5.338 1.00 81.12 93 TYR A N 1
ATOM 771 C CA . TYR A 1 93 ? 1.586 10.504 -6.322 1.00 81.12 93 TYR A CA 1
ATOM 772 C C . TYR A 1 93 ? 2.118 10.731 -7.742 1.00 81.12 93 TYR A C 1
ATOM 774 O O . TYR A 1 93 ? 1.901 9.893 -8.614 1.00 81.12 93 TYR A O 1
ATOM 782 N N . ASP A 1 94 ? 2.891 11.795 -7.955 1.00 81.44 94 ASP A N 1
ATOM 783 C CA . ASP A 1 94 ? 3.457 12.140 -9.261 1.00 81.44 94 ASP A CA 1
ATOM 784 C C . ASP A 1 94 ? 4.383 11.045 -9.809 1.00 81.44 94 ASP A C 1
ATOM 786 O O . ASP A 1 94 ? 4.341 10.710 -10.993 1.00 81.44 94 ASP A O 1
ATOM 790 N N . ILE A 1 95 ? 5.190 10.427 -8.941 1.00 85.38 95 ILE A N 1
ATOM 791 C CA . ILE A 1 95 ? 6.033 9.288 -9.321 1.00 85.38 95 ILE A CA 1
ATOM 792 C C . ILE A 1 95 ? 5.166 8.124 -9.790 1.00 85.38 95 ILE A C 1
ATOM 794 O O . ILE A 1 95 ? 5.398 7.592 -10.872 1.00 85.38 95 ILE A O 1
ATOM 798 N N . PHE A 1 96 ? 4.153 7.718 -9.022 1.00 82.06 96 PHE A N 1
ATOM 799 C CA . PHE A 1 96 ? 3.288 6.612 -9.431 1.00 82.06 96 PHE A CA 1
ATOM 800 C C . PHE A 1 96 ? 2.477 6.927 -10.687 1.00 82.06 96 PHE A C 1
ATOM 802 O O . PHE A 1 96 ? 2.302 6.051 -11.539 1.00 82.06 96 PHE A O 1
ATOM 809 N N . ARG A 1 97 ? 2.036 8.176 -10.839 1.00 80.62 97 ARG A N 1
ATOM 810 C CA . ARG A 1 97 ? 1.357 8.660 -12.036 1.00 80.62 97 ARG A CA 1
ATOM 811 C C . ARG A 1 97 ? 2.245 8.542 -13.268 1.00 80.62 97 ARG A C 1
ATOM 813 O O . ARG A 1 97 ? 1.766 8.040 -14.282 1.00 80.62 97 ARG A O 1
ATOM 820 N N . SER A 1 98 ? 3.531 8.877 -13.162 1.00 86.56 98 SER A N 1
ATOM 821 C CA . SER A 1 98 ? 4.484 8.802 -14.280 1.00 86.56 98 SER A CA 1
ATOM 822 C C . SER A 1 98 ? 4.741 7.387 -14.812 1.00 86.56 98 SER A C 1
ATOM 824 O O . SER A 1 98 ? 5.199 7.223 -15.940 1.00 86.56 98 SER A O 1
ATOM 826 N N . PHE A 1 99 ? 4.415 6.344 -14.038 1.00 85.38 99 PHE A N 1
ATOM 827 C CA . PHE A 1 99 ? 4.432 4.966 -14.534 1.00 85.38 99 PHE A CA 1
ATOM 828 C C . PHE A 1 99 ? 3.208 4.634 -15.395 1.00 85.38 99 PHE A C 1
ATOM 830 O O . PHE A 1 99 ? 3.307 3.738 -16.221 1.00 85.38 99 PHE A O 1
ATOM 837 N N . LYS A 1 100 ? 2.073 5.333 -15.235 1.00 78.94 100 LYS A N 1
ATOM 838 C CA . LYS A 1 100 ? 0.830 5.098 -16.000 1.00 78.94 100 LYS A CA 1
ATOM 839 C C . LYS A 1 100 ? 0.640 6.110 -17.142 1.00 78.94 100 LYS A C 1
ATOM 841 O O . LYS A 1 100 ? 0.255 5.748 -18.256 1.00 78.94 100 LYS A O 1
ATOM 846 N N . MET A 1 101 ? 0.880 7.391 -16.869 1.00 75.94 101 MET A N 1
ATOM 847 C CA . MET A 1 101 ? 0.574 8.519 -17.752 1.00 75.94 101 MET A CA 1
ATOM 848 C C . MET A 1 101 ? 1.842 9.117 -18.370 1.00 75.94 101 MET A C 1
ATOM 850 O O . MET A 1 101 ? 2.912 9.075 -17.777 1.00 75.94 101 MET A O 1
ATOM 854 N N . ASN A 1 102 ? 1.705 9.695 -19.567 1.00 69.69 102 ASN A N 1
ATOM 855 C CA . ASN A 1 102 ? 2.738 10.532 -20.184 1.00 69.69 102 ASN A CA 1
ATOM 856 C C . ASN A 1 102 ? 2.414 11.997 -19.872 1.00 69.69 102 ASN A C 1
ATOM 858 O O . ASN A 1 102 ? 1.856 12.692 -20.715 1.00 69.69 102 ASN A O 1
ATOM 862 N N . ASP A 1 103 ? 2.686 12.434 -18.646 1.00 69.62 103 ASP A N 1
ATOM 863 C CA . ASP A 1 103 ? 2.434 13.814 -18.204 1.00 69.62 103 ASP A CA 1
ATOM 864 C C . ASP A 1 103 ? 3.672 14.722 -18.311 1.00 69.62 103 ASP A C 1
ATOM 866 O O . ASP A 1 103 ? 3.593 15.916 -18.035 1.00 69.62 103 ASP A O 1
ATOM 870 N N . GLY A 1 104 ? 4.808 14.166 -18.749 1.00 66.12 104 GLY A N 1
ATOM 871 C CA . GLY A 1 104 ? 6.051 14.899 -18.994 1.00 66.12 104 GLY A CA 1
ATOM 872 C C . GLY A 1 104 ? 6.861 15.224 -17.739 1.00 66.12 104 GLY A C 1
ATOM 873 O O . GLY A 1 104 ? 7.927 15.818 -17.872 1.00 66.12 104 GLY A O 1
ATOM 874 N N . LYS A 1 105 ? 6.402 14.836 -16.538 1.00 76.94 105 LYS A N 1
ATOM 875 C CA . LYS A 1 105 ? 7.130 15.121 -15.292 1.00 76.94 105 LYS A CA 1
ATOM 876 C C . LYS A 1 105 ? 8.279 14.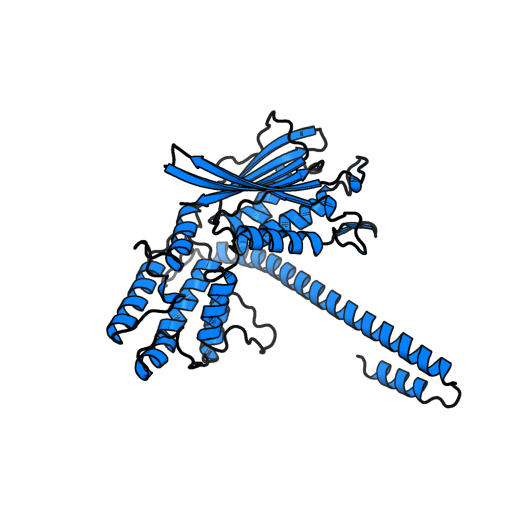149 -15.042 1.00 76.94 105 LYS A C 1
ATOM 878 O O . LYS A 1 105 ? 9.364 14.585 -14.674 1.00 76.94 105 LYS A O 1
ATOM 883 N N . TYR A 1 106 ? 8.035 12.856 -15.248 1.00 84.31 106 TYR A N 1
ATOM 884 C CA . TYR A 1 106 ? 9.065 11.819 -15.241 1.00 84.31 106 TYR A CA 1
ATOM 885 C C . TYR A 1 106 ? 8.813 10.832 -16.377 1.00 84.31 106 TYR A C 1
ATOM 887 O O . TYR A 1 106 ? 7.673 10.502 -16.708 1.00 84.31 106 TYR A O 1
ATOM 895 N N . ALA A 1 107 ? 9.883 10.298 -16.940 1.00 84.12 107 ALA A N 1
ATOM 896 C CA . ALA A 1 107 ? 9.865 9.335 -18.018 1.00 84.12 107 ALA A CA 1
ATOM 897 C C . ALA A 1 107 ? 9.932 7.899 -17.466 1.00 84.12 107 ALA A C 1
ATOM 899 O O . ALA A 1 107 ? 10.748 7.093 -17.887 1.00 84.12 107 ALA A O 1
ATOM 900 N N . PHE A 1 108 ? 9.088 7.539 -16.495 1.00 89.38 108 PHE A N 1
ATOM 901 C CA . PHE A 1 108 ? 9.106 6.183 -15.923 1.00 89.38 108 PHE A CA 1
ATOM 902 C C . PHE A 1 108 ? 8.157 5.196 -16.605 1.00 89.38 108 PHE A C 1
ATOM 904 O O . PHE A 1 108 ? 8.322 3.985 -16.449 1.00 89.38 108 PHE A O 1
ATOM 911 N N . LYS A 1 109 ? 7.201 5.676 -17.407 1.00 87.44 109 LYS A N 1
ATOM 912 C CA . LYS A 1 109 ? 6.211 4.832 -18.086 1.00 87.44 109 LYS A CA 1
ATOM 913 C C . LYS A 1 109 ? 6.841 3.694 -18.887 1.00 87.44 109 LYS A C 1
ATOM 915 O O . LYS A 1 109 ? 6.385 2.556 -18.791 1.00 87.44 109 LYS A O 1
ATOM 920 N N . PHE A 1 110 ? 7.901 3.970 -19.644 1.00 85.94 110 PHE A N 1
ATOM 921 C CA . PHE A 1 110 ? 8.532 2.952 -20.487 1.00 85.94 110 PHE A CA 1
ATOM 922 C C . PHE A 1 110 ? 9.261 1.867 -19.682 1.00 85.94 110 PHE A C 1
ATOM 924 O O . PHE A 1 110 ? 9.464 0.771 -20.184 1.00 85.94 110 PHE A O 1
ATOM 931 N N . LEU A 1 111 ? 9.592 2.108 -18.406 1.00 88.38 111 LEU A N 1
ATOM 932 C CA . LEU A 1 111 ? 10.186 1.071 -17.555 1.00 88.38 111 LEU A CA 1
ATOM 933 C C . LEU A 1 111 ? 9.206 -0.083 -17.290 1.00 88.38 111 LEU A C 1
ATOM 935 O O . LEU A 1 111 ? 9.629 -1.177 -16.908 1.00 88.38 111 LEU A O 1
ATOM 939 N N . VAL A 1 112 ? 7.900 0.145 -17.470 1.00 85.94 112 VAL A N 1
ATOM 940 C CA . VAL A 1 112 ? 6.851 -0.838 -17.167 1.00 85.94 112 VAL A CA 1
ATOM 941 C C . VAL A 1 112 ? 5.838 -1.051 -18.292 1.00 85.94 112 VAL A C 1
ATOM 943 O O . VAL A 1 112 ? 5.071 -2.010 -18.227 1.00 85.94 112 VAL A O 1
ATOM 946 N N . HIS A 1 113 ? 5.821 -0.218 -19.328 1.00 82.75 113 HIS A N 1
ATOM 947 C CA . HIS A 1 113 ? 4.968 -0.398 -20.501 1.00 82.75 113 HIS A CA 1
ATOM 948 C C . HIS A 1 113 ? 5.816 -0.490 -21.766 1.00 82.75 113 HIS A C 1
ATOM 950 O O . HIS A 1 113 ? 6.688 0.345 -21.994 1.00 82.75 113 HIS A O 1
ATOM 956 N N . GLY A 1 114 ? 5.519 -1.502 -22.582 1.00 81.56 114 GLY A N 1
ATOM 957 C CA . GLY A 1 114 ? 6.086 -1.666 -23.913 1.00 81.56 114 GLY A CA 1
ATOM 958 C C . GLY A 1 114 ? 5.820 -0.476 -24.828 1.00 81.56 114 GLY A C 1
ATOM 959 O O . GLY A 1 114 ? 4.809 0.222 -24.690 1.00 81.56 114 GLY A O 1
ATOM 960 N N . PHE A 1 115 ? 6.741 -0.234 -25.754 1.00 84.38 115 PHE A N 1
ATOM 961 C CA . PHE A 1 115 ? 6.615 0.776 -26.798 1.00 84.38 115 PHE A CA 1
ATOM 962 C C . PHE A 1 115 ? 7.432 0.357 -28.024 1.00 84.38 115 PHE A C 1
ATOM 964 O O . PHE A 1 115 ? 8.343 -0.463 -27.931 1.00 84.38 115 PHE A O 1
ATOM 971 N N . GLN A 1 116 ? 7.107 0.926 -29.183 1.00 86.56 116 GLN A N 1
ATOM 972 C CA . GLN A 1 116 ? 7.857 0.665 -30.408 1.00 86.56 116 GLN A CA 1
ATOM 973 C C . GLN A 1 116 ? 9.241 1.317 -30.331 1.00 86.56 116 GLN A C 1
ATOM 975 O O . GLN A 1 116 ? 9.331 2.533 -30.179 1.00 86.56 116 GLN A O 1
ATOM 980 N N . ILE A 1 117 ? 10.297 0.517 -30.471 1.00 88.12 117 ILE A N 1
ATOM 981 C CA . ILE A 1 117 ? 11.676 1.001 -30.556 1.00 88.12 117 ILE A CA 1
ATOM 982 C C . ILE A 1 117 ? 12.048 1.125 -32.030 1.00 88.12 117 ILE A C 1
ATOM 984 O O . ILE A 1 117 ? 11.980 0.145 -32.768 1.00 88.12 117 ILE A O 1
ATOM 988 N N . ASN A 1 118 ? 12.442 2.322 -32.466 1.00 89.44 118 ASN A N 1
ATOM 989 C CA . ASN A 1 118 ? 12.853 2.545 -33.853 1.00 89.44 118 ASN A CA 1
ATOM 990 C C . ASN A 1 118 ? 14.370 2.425 -34.040 1.00 89.44 118 ASN A C 1
ATOM 992 O O . ASN A 1 118 ? 14.824 2.129 -35.145 1.00 89.44 118 ASN A O 1
ATOM 996 N N . SER A 1 119 ? 15.156 2.644 -32.980 1.00 92.50 119 SER A N 1
ATOM 997 C CA . SER A 1 119 ? 16.609 2.460 -32.995 1.00 92.50 119 SER A CA 1
ATOM 998 C C . SER A 1 119 ? 17.186 2.182 -31.602 1.00 92.50 119 SER A C 1
ATOM 1000 O O . SER A 1 119 ? 16.540 2.416 -30.577 1.00 92.50 119 SER A O 1
ATOM 1002 N N . ILE A 1 120 ? 18.430 1.695 -31.560 1.00 92.94 120 ILE A N 1
ATOM 1003 C CA . ILE A 1 120 ? 19.169 1.470 -30.308 1.00 92.94 120 ILE A CA 1
ATOM 1004 C C . ILE A 1 120 ? 19.437 2.806 -29.594 1.00 92.94 120 ILE A C 1
ATOM 1006 O O . ILE A 1 120 ? 19.385 2.879 -28.366 1.00 92.94 120 ILE A O 1
ATOM 1010 N N . GLU A 1 121 ? 19.682 3.880 -30.348 1.00 93.44 121 GLU A N 1
ATOM 1011 C CA . GLU A 1 121 ? 19.864 5.231 -29.809 1.00 93.44 121 GLU A CA 1
ATOM 1012 C C . GLU A 1 121 ? 18.609 5.707 -29.072 1.00 93.44 121 GLU A C 1
ATOM 1014 O O . GLU A 1 121 ? 18.724 6.155 -27.934 1.00 93.44 121 GLU A O 1
ATOM 1019 N N . GLU A 1 122 ? 17.415 5.521 -29.652 1.00 91.31 122 GLU A N 1
ATOM 1020 C CA . GLU A 1 122 ? 16.146 5.888 -29.004 1.00 91.31 122 GLU A CA 1
ATOM 1021 C C . GLU A 1 122 ? 15.970 5.163 -27.659 1.00 91.31 122 GLU A C 1
ATOM 1023 O O . GLU A 1 122 ? 15.547 5.755 -26.661 1.00 91.31 122 GLU A O 1
ATOM 1028 N N . TYR A 1 123 ? 16.306 3.871 -27.618 1.00 92.44 123 TYR A N 1
ATOM 1029 C CA . TYR A 1 123 ? 16.271 3.095 -26.383 1.00 92.44 123 TYR A CA 1
ATOM 1030 C C . TYR A 1 123 ? 17.220 3.681 -25.328 1.00 92.44 123 TYR A C 1
ATOM 1032 O O . TYR A 1 123 ? 16.799 3.953 -24.201 1.00 92.44 123 TYR A O 1
ATOM 1040 N N . ASN A 1 124 ? 18.478 3.928 -25.696 1.00 92.56 124 ASN A N 1
ATOM 1041 C CA . ASN A 1 124 ? 19.488 4.465 -24.785 1.00 92.56 124 ASN A CA 1
ATOM 1042 C C . ASN A 1 124 ? 19.129 5.865 -24.268 1.00 92.56 124 ASN A C 1
ATOM 1044 O O . ASN A 1 124 ? 19.290 6.127 -23.075 1.00 92.56 124 ASN A O 1
ATOM 1048 N N . GLU A 1 125 ? 18.598 6.741 -25.124 1.00 92.44 125 GLU A N 1
ATOM 1049 C CA . GLU A 1 125 ? 18.122 8.075 -24.740 1.00 92.44 125 GLU A CA 1
ATOM 1050 C C . GLU A 1 125 ? 17.006 7.996 -23.698 1.00 92.44 125 GLU A C 1
ATOM 1052 O O . GLU A 1 125 ? 17.045 8.701 -22.688 1.00 92.44 125 GLU A O 1
ATOM 1057 N N . LYS A 1 126 ? 16.037 7.092 -23.890 1.00 91.06 126 LYS A N 1
ATOM 1058 C CA . LYS A 1 126 ? 14.967 6.876 -22.912 1.00 91.06 126 LYS A CA 1
ATOM 1059 C C . LYS A 1 126 ? 15.537 6.395 -21.582 1.00 91.06 126 LYS A C 1
ATOM 1061 O O . LYS A 1 126 ? 15.256 7.016 -20.561 1.00 91.06 126 LYS A O 1
ATOM 1066 N N . ILE A 1 127 ? 16.382 5.360 -21.568 1.00 91.75 127 ILE A N 1
ATOM 1067 C CA . ILE A 1 127 ? 16.978 4.861 -20.315 1.00 91.75 127 ILE A CA 1
ATOM 1068 C C . ILE A 1 127 ? 17.792 5.953 -19.601 1.00 91.75 127 ILE A C 1
ATOM 1070 O O . ILE A 1 127 ? 17.674 6.094 -18.381 1.00 91.75 127 ILE A O 1
ATOM 1074 N N . ALA A 1 128 ? 18.557 6.760 -20.342 1.00 91.81 128 ALA A N 1
ATOM 1075 C CA . ALA A 1 128 ? 19.294 7.894 -19.790 1.00 91.81 128 ALA A CA 1
ATOM 1076 C C . ALA A 1 128 ? 18.360 8.954 -19.181 1.00 91.81 128 ALA A C 1
ATOM 1078 O O . ALA A 1 128 ? 18.634 9.454 -18.089 1.00 91.81 128 ALA A O 1
ATOM 1079 N N . GLN A 1 129 ? 17.226 9.248 -19.827 1.00 92.38 129 GLN A N 1
ATOM 1080 C CA . GLN A 1 129 ? 16.221 10.161 -19.282 1.00 92.38 129 GLN A CA 1
ATOM 1081 C C . GLN A 1 129 ? 15.620 9.633 -17.970 1.00 92.38 129 GLN A C 1
ATOM 1083 O O . GLN A 1 129 ? 15.550 10.383 -17.000 1.00 92.38 129 GLN A O 1
ATOM 1088 N N . ALA A 1 130 ? 15.258 8.344 -17.883 1.00 91.75 130 ALA A N 1
ATOM 1089 C CA . ALA A 1 130 ? 14.785 7.769 -16.615 1.00 91.75 130 ALA A CA 1
ATOM 1090 C C . ALA A 1 130 ? 15.850 7.828 -15.515 1.00 91.75 130 ALA A C 1
ATOM 1092 O O . ALA A 1 130 ? 15.515 8.025 -14.350 1.00 91.75 130 ALA A O 1
ATOM 1093 N N . GLU A 1 131 ? 17.127 7.655 -15.849 1.00 91.44 131 GLU A N 1
ATOM 1094 C CA . GLU A 1 131 ? 18.210 7.785 -14.874 1.00 91.44 131 GLU A CA 1
ATOM 1095 C C . GLU A 1 131 ? 18.370 9.231 -14.383 1.00 91.44 131 GLU A C 1
ATOM 1097 O O . GLU A 1 131 ? 18.521 9.455 -13.177 1.00 91.44 131 GLU A O 1
ATOM 1102 N N . ALA A 1 132 ? 18.264 10.218 -15.277 1.00 90.62 132 ALA A N 1
ATOM 1103 C CA . ALA A 1 132 ? 18.274 11.633 -14.912 1.00 90.62 132 ALA A CA 1
ATOM 1104 C C . ALA A 1 132 ? 17.080 11.988 -14.008 1.00 90.62 132 ALA A C 1
ATOM 1106 O O . ALA A 1 132 ? 17.258 12.576 -12.937 1.00 90.62 132 ALA A O 1
ATOM 1107 N N . ASP A 1 133 ? 15.881 11.542 -14.383 1.00 90.81 133 ASP A N 1
ATOM 1108 C CA . ASP A 1 133 ? 14.651 11.743 -13.617 1.00 90.81 133 ASP A CA 1
ATOM 1109 C C . ASP A 1 133 ? 14.739 11.086 -12.238 1.00 90.81 133 ASP A C 1
ATOM 1111 O O . ASP A 1 133 ? 14.430 11.717 -11.226 1.00 90.81 133 ASP A O 1
ATOM 1115 N N . PHE A 1 134 ? 15.242 9.852 -12.167 1.00 89.38 134 PHE A N 1
ATOM 1116 C CA . PHE A 1 134 ? 15.512 9.149 -10.915 1.00 89.38 134 PHE A CA 1
ATOM 1117 C C . PHE A 1 134 ? 16.500 9.905 -10.022 1.00 89.38 134 PHE A C 1
ATOM 1119 O O . PHE A 1 134 ? 16.275 10.032 -8.818 1.00 89.38 134 PHE A O 1
ATOM 1126 N N . THR A 1 135 ? 17.569 10.449 -10.602 1.00 86.25 135 THR A N 1
ATOM 1127 C CA . THR A 1 135 ? 18.572 11.230 -9.864 1.00 86.25 135 THR A CA 1
ATOM 1128 C C . THR A 1 135 ? 17.984 12.527 -9.295 1.00 86.25 135 THR A C 1
ATOM 1130 O O . THR A 1 135 ? 18.425 12.996 -8.246 1.00 86.25 135 THR A O 1
ATOM 1133 N N . SER A 1 136 ? 16.952 13.088 -9.937 1.00 85.19 136 SER A N 1
ATOM 1134 C CA . SER A 1 136 ? 16.251 14.291 -9.467 1.00 85.19 136 SER A CA 1
ATOM 1135 C C . SER A 1 136 ? 15.299 14.047 -8.281 1.00 85.19 136 SER A C 1
ATOM 1137 O O . SER A 1 136 ? 14.825 15.000 -7.653 1.00 85.19 136 SER A O 1
ATOM 1139 N N . LEU A 1 137 ? 15.008 12.782 -7.945 1.00 82.31 137 LEU A N 1
ATOM 1140 C CA . LEU A 1 137 ? 14.077 12.429 -6.876 1.00 82.31 137 LEU A CA 1
ATOM 1141 C C . LEU A 1 137 ? 14.639 12.825 -5.502 1.00 82.31 137 LEU A C 1
ATOM 1143 O O . LEU A 1 137 ? 15.593 12.240 -4.996 1.00 82.31 137 LEU A O 1
ATOM 1147 N N . ASN A 1 138 ? 14.008 13.817 -4.872 1.00 67.88 138 ASN A N 1
ATOM 1148 C CA . ASN A 1 138 ? 14.457 14.357 -3.586 1.00 67.88 138 ASN A CA 1
ATOM 1149 C C . ASN A 1 138 ? 13.769 13.748 -2.351 1.00 67.88 138 ASN A C 1
ATOM 1151 O O . ASN A 1 138 ? 14.414 13.661 -1.308 1.00 67.88 138 ASN A O 1
ATOM 1155 N N . ILE A 1 139 ? 12.487 13.360 -2.430 1.00 69.69 139 ILE A N 1
ATOM 1156 C CA . ILE A 1 139 ? 11.696 12.894 -1.275 1.00 69.69 139 ILE A CA 1
ATOM 1157 C C . ILE A 1 139 ? 10.808 11.728 -1.720 1.00 69.69 139 ILE A C 1
ATOM 1159 O O . ILE A 1 139 ? 9.729 11.925 -2.270 1.00 69.69 139 ILE A O 1
ATOM 1163 N N . VAL A 1 140 ? 11.278 10.497 -1.513 1.00 71.62 140 VAL A N 1
ATOM 1164 C CA . VAL A 1 140 ? 10.581 9.275 -1.941 1.00 71.62 140 VAL A CA 1
ATOM 1165 C C . VAL A 1 140 ? 10.773 8.188 -0.883 1.00 71.62 140 VAL A C 1
ATOM 1167 O O . VAL A 1 140 ? 11.885 8.066 -0.358 1.00 71.62 140 VAL A O 1
ATOM 1170 N N . PRO A 1 141 ? 9.753 7.359 -0.573 1.00 71.50 141 PRO A N 1
ATOM 1171 C CA . PRO A 1 141 ? 9.948 6.180 0.261 1.00 71.50 141 PRO A CA 1
ATOM 1172 C C . PRO A 1 141 ? 11.124 5.332 -0.235 1.00 71.50 141 PRO A C 1
ATOM 1174 O O . PRO A 1 141 ? 11.181 4.974 -1.415 1.00 71.50 141 PRO A O 1
ATOM 1177 N N . LYS A 1 142 ? 12.023 4.938 0.676 1.00 72.62 142 LYS A N 1
ATOM 1178 C CA . LYS A 1 142 ? 13.220 4.128 0.373 1.00 72.62 142 LYS A CA 1
ATOM 1179 C C . LYS A 1 142 ? 12.896 2.893 -0.476 1.00 72.62 142 LYS A C 1
ATOM 1181 O O . LYS A 1 142 ? 13.612 2.581 -1.421 1.00 72.62 142 LYS A O 1
ATOM 1186 N N . ASN A 1 143 ? 11.777 2.230 -0.182 1.00 71.19 143 ASN A N 1
ATOM 1187 C CA . ASN A 1 143 ? 11.321 1.058 -0.927 1.00 71.19 143 ASN A CA 1
ATOM 1188 C C . ASN A 1 143 ? 10.956 1.380 -2.381 1.00 71.19 143 ASN A C 1
ATOM 1190 O O . ASN A 1 143 ? 11.278 0.595 -3.267 1.00 71.19 143 ASN A O 1
ATOM 1194 N N . ILE A 1 144 ? 10.300 2.514 -2.644 1.00 77.00 144 ILE A N 1
ATOM 1195 C CA . ILE A 1 144 ? 10.001 2.948 -4.015 1.00 77.00 144 ILE A CA 1
ATOM 1196 C C . ILE A 1 144 ? 11.307 3.305 -4.718 1.00 77.00 144 ILE A C 1
ATOM 1198 O O . ILE A 1 144 ? 11.573 2.769 -5.788 1.00 77.00 144 ILE A O 1
ATOM 1202 N N . TYR A 1 145 ? 12.147 4.127 -4.085 1.00 80.88 145 TYR A N 1
ATOM 1203 C CA . TYR A 1 145 ? 13.438 4.542 -4.631 1.00 80.88 145 TYR A CA 1
ATOM 1204 C C . TYR A 1 145 ? 14.288 3.342 -5.070 1.00 80.88 145 TYR A C 1
ATOM 1206 O O . TYR A 1 145 ? 14.714 3.263 -6.221 1.00 80.88 145 TYR A O 1
ATOM 1214 N N . ASN A 1 146 ? 14.466 2.352 -4.192 1.00 78.75 146 ASN A N 1
ATOM 1215 C CA . ASN A 1 146 ? 15.258 1.170 -4.519 1.00 78.75 146 ASN A CA 1
ATOM 1216 C C . ASN A 1 146 ? 14.633 0.335 -5.645 1.00 78.75 146 ASN A C 1
ATOM 1218 O O . ASN A 1 146 ? 15.356 -0.155 -6.508 1.00 78.75 146 ASN A O 1
ATOM 1222 N N . ASN A 1 147 ? 13.304 0.200 -5.680 1.00 80.69 147 ASN A N 1
ATOM 1223 C CA . ASN A 1 147 ? 12.645 -0.554 -6.744 1.00 80.69 147 ASN A CA 1
ATOM 1224 C C . ASN A 1 147 ? 12.798 0.143 -8.109 1.00 80.69 147 ASN A C 1
ATOM 1226 O O . ASN A 1 147 ? 13.055 -0.539 -9.094 1.00 80.69 147 ASN A O 1
ATOM 1230 N N . ILE A 1 148 ? 12.711 1.479 -8.177 1.00 86.19 148 ILE A N 1
ATOM 1231 C CA . ILE A 1 148 ? 12.964 2.235 -9.420 1.00 86.19 148 ILE A CA 1
ATOM 1232 C C . ILE A 1 148 ? 14.424 2.068 -9.855 1.00 86.19 148 ILE A C 1
ATOM 1234 O O . ILE A 1 148 ? 14.690 1.755 -11.016 1.00 86.19 148 ILE A O 1
ATOM 1238 N N . ARG A 1 149 ? 15.367 2.188 -8.911 1.00 86.25 149 ARG A N 1
ATOM 1239 C CA . ARG A 1 149 ? 16.797 1.958 -9.162 1.00 86.25 149 ARG A CA 1
ATOM 1240 C C . ARG A 1 149 ? 17.057 0.581 -9.765 1.00 86.25 149 ARG A C 1
ATOM 1242 O O . ARG A 1 149 ? 17.845 0.454 -10.698 1.00 86.25 149 ARG A O 1
ATOM 1249 N N . ALA A 1 150 ? 16.387 -0.443 -9.239 1.00 85.50 150 ALA A N 1
ATOM 1250 C CA . ALA A 1 150 ? 16.505 -1.803 -9.735 1.00 85.50 150 ALA A CA 1
ATOM 1251 C C . ALA A 1 150 ? 15.992 -1.943 -11.173 1.00 85.50 150 ALA A C 1
ATOM 1253 O O . ALA A 1 150 ? 16.652 -2.592 -11.978 1.00 85.50 150 ALA A O 1
ATOM 1254 N N . LEU A 1 151 ? 14.869 -1.304 -11.524 1.00 88.94 151 LEU A N 1
ATOM 1255 C CA . LEU A 1 151 ? 14.378 -1.295 -12.907 1.00 88.94 151 LEU A CA 1
ATOM 1256 C C . LEU A 1 151 ? 15.402 -0.668 -13.852 1.00 88.94 151 LEU A C 1
ATOM 1258 O O . LEU A 1 151 ? 15.776 -1.291 -14.839 1.00 88.94 151 LEU A O 1
ATOM 1262 N N . ILE A 1 152 ? 15.901 0.527 -13.530 1.00 91.00 152 ILE A N 1
ATOM 1263 C CA . ILE A 1 152 ? 16.890 1.226 -14.365 1.00 91.00 152 ILE A CA 1
ATOM 1264 C C . ILE A 1 152 ? 18.143 0.362 -14.544 1.00 91.00 152 ILE A C 1
ATOM 1266 O O . ILE A 1 152 ? 18.635 0.203 -15.659 1.00 91.00 152 ILE A O 1
ATOM 1270 N N . TYR A 1 153 ? 18.618 -0.267 -13.465 1.00 89.06 153 TYR A N 1
ATOM 1271 C CA . TYR A 1 153 ? 19.744 -1.195 -13.525 1.00 89.06 153 TYR A CA 1
ATOM 1272 C C . TYR A 1 153 ? 19.485 -2.362 -14.491 1.00 89.06 153 TYR A C 1
ATOM 1274 O O . TYR A 1 153 ? 20.359 -2.695 -15.290 1.00 89.06 153 TYR A O 1
ATOM 1282 N N . LEU A 1 154 ? 18.296 -2.969 -14.452 1.00 89.62 154 LEU A N 1
ATOM 1283 C CA . LEU A 1 154 ? 17.932 -4.061 -15.355 1.00 89.62 154 LEU A CA 1
ATOM 1284 C C . LEU A 1 154 ? 17.977 -3.620 -16.820 1.00 89.62 154 LEU A C 1
ATOM 1286 O O . LEU A 1 154 ? 18.590 -4.298 -17.641 1.00 89.62 154 LEU A O 1
ATOM 1290 N N . TYR A 1 155 ? 17.370 -2.480 -17.156 1.00 91.44 155 TYR A N 1
ATOM 1291 C CA . TYR A 1 155 ? 17.363 -1.986 -18.536 1.00 91.44 155 TYR A CA 1
ATOM 1292 C C . TYR A 1 155 ? 18.778 -1.664 -19.037 1.00 91.44 155 TYR A C 1
ATOM 1294 O O . TYR A 1 155 ? 19.125 -2.037 -20.158 1.00 91.44 155 TYR A O 1
ATOM 1302 N N . LYS A 1 156 ? 19.625 -1.056 -18.198 1.00 90.06 156 LYS A N 1
ATOM 1303 C CA . LYS A 1 156 ? 21.012 -0.721 -18.564 1.00 90.06 156 LYS A CA 1
ATOM 1304 C C . LYS A 1 156 ? 21.890 -1.947 -18.814 1.00 90.06 156 LYS A C 1
ATOM 1306 O O . LYS A 1 156 ? 22.726 -1.908 -19.706 1.00 90.06 156 LYS A O 1
ATOM 1311 N N . ASN A 1 157 ? 21.732 -3.004 -18.017 1.00 89.81 157 ASN A N 1
ATOM 1312 C CA . ASN A 1 157 ? 22.662 -4.141 -18.036 1.00 89.81 157 ASN A CA 1
ATOM 1313 C C . ASN A 1 157 ? 22.156 -5.350 -18.832 1.00 89.81 157 ASN A C 1
ATOM 1315 O O . ASN A 1 157 ? 22.970 -6.159 -19.263 1.00 89.81 157 ASN A O 1
ATOM 1319 N N . TYR A 1 158 ? 20.840 -5.484 -19.005 1.00 89.94 158 TYR A N 1
ATOM 1320 C CA . TYR A 1 158 ? 20.220 -6.664 -19.617 1.00 89.94 158 TYR A CA 1
ATOM 1321 C C . TYR A 1 158 ? 19.261 -6.312 -20.755 1.00 89.94 158 TYR A C 1
ATOM 1323 O O . TYR A 1 158 ? 19.133 -7.074 -21.703 1.00 89.94 158 TYR A O 1
ATOM 1331 N N . GLY A 1 159 ? 18.584 -5.162 -20.694 1.00 89.50 159 GLY A N 1
ATOM 1332 C CA . GLY A 1 159 ? 17.597 -4.800 -21.714 1.00 89.50 159 GLY A CA 1
ATOM 1333 C C . GLY A 1 159 ? 18.207 -4.563 -23.100 1.00 89.50 159 GLY A C 1
ATOM 1334 O O . GLY A 1 159 ? 17.591 -4.929 -24.098 1.00 89.50 159 GLY A O 1
ATOM 1335 N N . LEU A 1 160 ? 19.430 -4.024 -23.172 1.00 90.19 160 LEU A N 1
ATOM 1336 C CA . LEU A 1 160 ? 20.099 -3.735 -24.446 1.00 90.19 160 LEU A CA 1
ATOM 1337 C C . LEU A 1 160 ? 20.291 -4.993 -25.311 1.00 90.19 160 LEU A C 1
ATOM 1339 O O . LEU A 1 160 ? 20.072 -4.928 -26.514 1.00 90.19 160 LEU A O 1
ATOM 1343 N N . GLU A 1 161 ? 20.596 -6.141 -24.702 1.00 88.19 161 GLU A N 1
ATOM 1344 C CA . GLU A 1 161 ? 20.789 -7.413 -25.416 1.00 88.19 161 GLU A CA 1
ATOM 1345 C C . GLU A 1 161 ? 19.524 -7.855 -26.181 1.00 88.19 161 GLU A C 1
ATOM 1347 O O . GLU A 1 161 ? 19.617 -8.392 -27.284 1.00 88.19 161 GLU A O 1
ATOM 1352 N N . ILE A 1 162 ? 18.327 -7.580 -25.644 1.00 85.50 162 ILE A N 1
ATOM 1353 C CA . ILE A 1 162 ? 17.061 -7.836 -26.357 1.00 85.50 162 ILE A CA 1
ATOM 1354 C C . ILE A 1 162 ? 16.888 -6.856 -27.522 1.00 85.50 162 ILE A C 1
ATOM 1356 O O . ILE A 1 162 ? 16.493 -7.254 -28.620 1.00 85.50 162 ILE A O 1
ATOM 1360 N N . VAL A 1 163 ? 17.175 -5.576 -27.282 1.00 89.56 163 VAL A N 1
ATOM 1361 C CA . VAL A 1 163 ? 16.965 -4.509 -28.268 1.00 89.56 163 VAL A CA 1
ATOM 1362 C C . VAL A 1 163 ? 17.909 -4.661 -29.459 1.00 89.56 163 VAL A C 1
ATOM 1364 O O . VAL A 1 163 ? 17.472 -4.512 -30.594 1.00 89.56 163 VAL A O 1
ATOM 1367 N N . GLU A 1 164 ? 19.177 -5.001 -29.227 1.00 88.75 164 GLU A N 1
ATOM 1368 C CA . GLU A 1 164 ? 20.172 -5.217 -30.288 1.00 88.75 164 GLU A CA 1
ATOM 1369 C C . GLU A 1 164 ? 19.793 -6.362 -31.229 1.00 88.75 164 GLU A C 1
ATOM 1371 O O . GLU A 1 164 ? 20.126 -6.330 -32.414 1.00 88.75 164 GLU A O 1
ATOM 1376 N N . LYS A 1 165 ? 19.096 -7.374 -30.707 1.00 86.19 165 LYS A N 1
ATOM 1377 C CA . LYS A 1 165 ? 18.735 -8.562 -31.472 1.00 86.19 165 LYS A CA 1
ATOM 1378 C C . LYS A 1 165 ? 17.515 -8.338 -32.362 1.00 86.19 165 LYS A C 1
ATOM 1380 O O . LYS A 1 165 ? 17.561 -8.672 -33.543 1.00 86.19 165 LYS A O 1
ATOM 1385 N N . ASP A 1 166 ? 16.444 -7.793 -31.789 1.00 85.00 166 ASP A N 1
ATOM 1386 C CA . ASP A 1 166 ? 15.124 -7.793 -32.430 1.00 85.00 166 ASP A CA 1
ATOM 1387 C C . ASP A 1 166 ? 14.506 -6.387 -32.573 1.00 85.00 166 ASP A C 1
ATOM 1389 O O . ASP A 1 166 ? 13.422 -6.261 -33.137 1.00 85.00 166 ASP A O 1
ATOM 1393 N N . LEU A 1 167 ? 15.162 -5.325 -32.076 1.00 87.81 167 LEU A N 1
ATOM 1394 C CA . LEU A 1 167 ? 14.614 -3.956 -31.998 1.00 87.81 167 LEU A CA 1
ATOM 1395 C C . LEU A 1 167 ? 13.222 -3.895 -31.346 1.00 87.81 167 LEU A C 1
ATOM 1397 O O . LEU A 1 167 ? 12.376 -3.067 -31.679 1.00 87.81 167 LEU A O 1
ATOM 1401 N N . ILE A 1 168 ? 12.989 -4.776 -30.377 1.00 87.62 168 ILE A N 1
ATOM 1402 C CA . ILE A 1 168 ? 11.764 -4.817 -29.581 1.00 87.62 168 ILE A CA 1
ATOM 1403 C C . ILE A 1 168 ? 12.055 -4.384 -28.157 1.00 87.62 168 ILE A C 1
ATOM 1405 O O . ILE A 1 168 ? 13.145 -4.595 -27.621 1.00 87.62 168 ILE A O 1
ATOM 1409 N N . HIS A 1 169 ? 11.051 -3.799 -27.515 1.00 85.75 169 HIS A N 1
ATOM 1410 C CA . HIS A 1 169 ? 11.179 -3.429 -26.122 1.00 85.75 169 HIS A CA 1
ATOM 1411 C C . HIS A 1 169 ? 11.397 -4.672 -25.242 1.00 85.75 169 HIS A C 1
ATOM 1413 O O . HIS A 1 169 ? 10.668 -5.656 -25.398 1.00 85.75 169 HIS A O 1
ATOM 1419 N N . PRO A 1 170 ? 12.330 -4.642 -24.267 1.00 84.00 170 PRO A N 1
ATOM 1420 C CA . PRO A 1 170 ? 12.628 -5.791 -23.408 1.00 84.00 170 PRO A CA 1
ATOM 1421 C C . PRO A 1 170 ? 11.419 -6.403 -22.689 1.00 84.00 170 PRO A C 1
ATOM 1423 O O . PRO A 1 170 ? 11.410 -7.586 -22.366 1.00 84.00 170 PRO A O 1
ATOM 1426 N N . PHE A 1 171 ? 10.383 -5.602 -22.433 1.00 79.50 171 PHE A N 1
ATOM 1427 C CA . PHE A 1 171 ? 9.126 -6.078 -21.851 1.00 79.50 171 PHE A CA 1
ATOM 1428 C C . PHE A 1 171 ? 8.233 -6.849 -22.840 1.00 79.50 171 PHE A C 1
ATOM 1430 O O . PHE A 1 171 ? 7.531 -7.775 -22.424 1.00 79.50 171 PHE A O 1
ATOM 1437 N N . ASP A 1 172 ? 8.249 -6.456 -24.115 1.00 82.56 172 ASP A N 1
ATOM 1438 C CA . ASP A 1 172 ? 7.410 -7.030 -25.176 1.00 82.56 172 ASP A CA 1
ATOM 1439 C C . ASP A 1 172 ? 8.045 -8.278 -25.797 1.00 82.56 172 ASP A C 1
ATOM 1441 O O . ASP A 1 172 ? 7.387 -9.020 -26.520 1.00 82.56 172 ASP A O 1
ATOM 1445 N N . SER A 1 173 ? 9.320 -8.523 -25.495 1.00 81.56 173 SER A N 1
ATOM 1446 C CA . SER A 1 173 ? 10.039 -9.700 -25.953 1.00 81.56 173 SER A CA 1
ATOM 1447 C C . SER A 1 173 ? 9.593 -10.975 -25.244 1.00 81.56 173 SER A C 1
ATOM 1449 O O . SER A 1 173 ? 9.387 -11.017 -24.026 1.00 81.56 173 SER A O 1
ATOM 1451 N N . ASP A 1 174 ? 9.525 -12.053 -26.021 1.00 79.25 174 ASP A N 1
ATOM 1452 C CA . ASP A 1 174 ? 9.399 -13.415 -25.507 1.00 79.25 174 ASP A CA 1
ATOM 1453 C C . ASP A 1 174 ? 10.754 -14.050 -25.167 1.00 79.25 174 ASP A C 1
ATOM 1455 O O . ASP A 1 174 ? 10.803 -15.167 -24.653 1.00 79.25 174 ASP A O 1
ATOM 1459 N N . ILE A 1 175 ? 11.859 -13.334 -25.399 1.00 79.06 175 ILE A N 1
ATOM 1460 C CA . ILE A 1 175 ? 13.192 -13.765 -24.990 1.00 79.06 175 ILE A CA 1
ATOM 1461 C C . ILE A 1 175 ? 13.332 -13.583 -23.482 1.00 79.06 175 ILE A C 1
ATOM 1463 O O . ILE A 1 175 ? 13.282 -12.473 -22.949 1.00 79.06 175 ILE A O 1
ATOM 1467 N N . GLU A 1 176 ? 13.566 -14.690 -22.786 1.00 81.00 176 GLU A N 1
ATOM 1468 C CA . GLU A 1 176 ? 13.957 -14.655 -21.385 1.00 81.00 176 GLU A CA 1
ATOM 1469 C C . GLU A 1 176 ? 15.471 -14.485 -21.260 1.00 81.00 176 GLU A C 1
ATOM 1471 O O . GLU A 1 176 ? 16.240 -15.392 -21.568 1.00 81.00 176 GLU A O 1
ATOM 1476 N N . ILE A 1 177 ? 15.894 -13.321 -20.767 1.00 84.06 177 ILE A N 1
ATOM 1477 C CA . ILE A 1 177 ? 17.272 -13.102 -20.329 1.00 84.06 177 ILE A CA 1
ATOM 1478 C C . ILE A 1 177 ? 17.397 -13.481 -18.857 1.00 84.06 177 ILE A C 1
ATOM 1480 O O . ILE A 1 177 ? 16.725 -12.890 -18.001 1.00 84.06 177 ILE A O 1
ATOM 1484 N N . GLU A 1 178 ? 18.277 -14.441 -18.574 1.00 86.62 178 GLU A N 1
ATOM 1485 C CA . GLU A 1 178 ? 18.667 -14.802 -17.215 1.00 86.62 178 GLU A CA 1
ATOM 1486 C C . GLU A 1 178 ? 19.597 -13.749 -16.607 1.00 86.62 178 GLU A C 1
ATOM 1488 O O . GLU A 1 178 ? 20.570 -13.301 -17.215 1.00 86.62 178 GLU A O 1
ATOM 1493 N N . ILE A 1 179 ? 19.304 -13.365 -15.366 1.00 84.19 179 ILE A N 1
ATOM 1494 C CA . ILE A 1 179 ? 20.124 -12.417 -14.616 1.00 84.19 179 ILE A CA 1
ATOM 1495 C C . ILE A 1 179 ? 21.299 -13.158 -13.984 1.00 84.19 179 ILE A C 1
ATOM 1497 O O . ILE A 1 179 ? 21.115 -14.171 -13.303 1.00 84.19 179 ILE A O 1
ATOM 1501 N N . LYS A 1 180 ? 22.511 -12.623 -14.155 1.00 85.12 180 LYS A N 1
ATOM 1502 C CA . LYS A 1 180 ? 23.731 -13.193 -13.576 1.00 85.12 180 LYS A CA 1
ATOM 1503 C C . LYS A 1 180 ? 23.630 -13.244 -12.054 1.00 85.12 180 LYS A C 1
ATOM 1505 O O . LYS A 1 180 ? 23.128 -12.326 -11.407 1.00 85.12 180 LYS A O 1
ATOM 1510 N N . GLU A 1 181 ? 24.195 -14.290 -11.459 1.00 80.00 181 GLU A N 1
ATOM 1511 C CA . GLU A 1 181 ? 24.144 -14.499 -10.009 1.00 80.00 181 GLU A CA 1
ATOM 1512 C C . GLU A 1 181 ? 24.790 -13.357 -9.200 1.00 80.00 181 GLU A C 1
ATOM 1514 O O . GLU A 1 181 ? 24.317 -13.021 -8.111 1.00 80.00 181 GLU A O 1
ATOM 1519 N N . SER A 1 182 ? 25.827 -12.709 -9.744 1.00 80.19 182 SER A N 1
ATOM 1520 C CA . SER A 1 182 ? 26.429 -11.504 -9.154 1.00 80.19 182 SER A CA 1
ATOM 1521 C C . SER A 1 182 ? 25.418 -10.369 -8.999 1.00 80.19 182 SER A C 1
ATOM 1523 O O . SER A 1 182 ? 25.382 -9.697 -7.968 1.00 80.19 182 SER A O 1
ATOM 1525 N N . ASP A 1 183 ? 24.555 -10.200 -9.994 1.00 82.25 183 ASP A N 1
ATOM 1526 C CA . ASP A 1 183 ? 23.646 -9.066 -10.102 1.00 82.25 183 ASP A CA 1
ATOM 1527 C C . ASP A 1 183 ? 22.328 -9.358 -9.385 1.00 82.25 183 ASP A C 1
ATOM 1529 O O . ASP A 1 183 ? 21.702 -8.447 -8.849 1.00 82.25 183 ASP A O 1
ATOM 1533 N N . LEU A 1 184 ? 21.955 -10.635 -9.243 1.00 74.12 184 LEU A N 1
ATOM 1534 C CA . LEU A 1 184 ? 20.881 -11.065 -8.346 1.00 74.12 184 LEU A CA 1
ATOM 1535 C C . LEU A 1 184 ? 21.128 -10.623 -6.896 1.00 74.12 184 LEU A C 1
ATOM 1537 O O . LEU A 1 184 ? 20.178 -10.267 -6.200 1.00 74.12 184 LEU A O 1
ATOM 1541 N N . LYS A 1 185 ? 22.387 -10.586 -6.437 1.00 70.69 185 LYS A N 1
ATOM 1542 C CA . LYS A 1 185 ? 22.731 -10.061 -5.102 1.00 70.69 185 LYS A CA 1
ATOM 1543 C C . LYS A 1 185 ? 22.516 -8.549 -5.013 1.00 70.69 185 LYS A C 1
ATOM 1545 O O . LYS A 1 185 ? 21.957 -8.070 -4.027 1.00 70.69 185 LYS A O 1
ATOM 1550 N N . ILE A 1 186 ? 22.905 -7.811 -6.054 1.00 72.06 186 ILE A N 1
ATOM 1551 C CA . ILE A 1 186 ? 22.695 -6.358 -6.151 1.00 72.06 186 ILE A CA 1
ATOM 1552 C C . ILE A 1 186 ? 21.192 -6.052 -6.156 1.00 72.06 186 ILE A C 1
ATOM 1554 O O . ILE A 1 186 ? 20.709 -5.267 -5.342 1.00 72.06 186 ILE A O 1
ATOM 1558 N N . LEU A 1 187 ? 20.425 -6.738 -7.000 1.00 71.50 187 LEU A N 1
ATOM 1559 C CA . LEU A 1 187 ? 18.975 -6.581 -7.097 1.00 71.50 187 LEU A CA 1
ATOM 1560 C C . LEU A 1 187 ? 18.254 -7.028 -5.824 1.00 71.50 187 LEU A C 1
ATOM 1562 O O . LEU A 1 187 ? 17.298 -6.375 -5.417 1.00 71.50 187 LEU A O 1
ATOM 1566 N N . GLY A 1 188 ? 18.726 -8.079 -5.151 1.00 63.88 188 GLY A N 1
ATOM 1567 C CA . GLY A 1 188 ? 18.215 -8.492 -3.843 1.00 63.88 188 GLY A CA 1
ATOM 1568 C C . GLY A 1 188 ? 18.324 -7.375 -2.804 1.00 63.88 188 GLY A C 1
ATOM 1569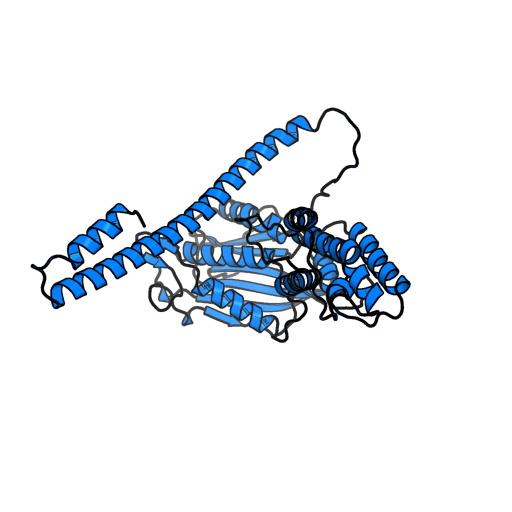 O O . GLY A 1 188 ? 17.365 -7.127 -2.071 1.00 63.88 188 GLY A O 1
ATOM 1570 N N . SER A 1 189 ? 19.438 -6.631 -2.814 1.00 63.66 189 SER A N 1
ATOM 1571 C CA . SER A 1 189 ? 19.628 -5.463 -1.943 1.00 63.66 189 SER A CA 1
ATOM 1572 C C . SER A 1 189 ? 18.687 -4.295 -2.278 1.00 63.66 189 SER A C 1
ATOM 1574 O O . SER A 1 189 ? 18.302 -3.535 -1.390 1.00 63.66 189 SER A O 1
ATOM 1576 N N . PHE A 1 190 ? 18.260 -4.170 -3.539 1.00 63.97 190 PHE A N 1
ATOM 1577 C CA . PHE A 1 190 ? 17.320 -3.133 -3.965 1.00 63.97 190 PHE A CA 1
ATOM 1578 C C . PHE A 1 190 ? 15.856 -3.515 -3.712 1.00 63.97 190 PHE A C 1
ATOM 1580 O O . PHE A 1 190 ? 15.075 -2.701 -3.227 1.00 63.97 190 PHE A O 1
ATOM 1587 N N . PHE A 1 191 ? 15.470 -4.760 -3.979 1.00 58.84 191 PHE A N 1
ATOM 1588 C CA . PHE A 1 191 ? 14.095 -5.228 -3.800 1.00 58.84 191 PHE A CA 1
ATOM 1589 C C . PHE A 1 191 ? 13.759 -5.659 -2.363 1.00 58.84 191 PHE A C 1
ATOM 1591 O O . PHE A 1 191 ? 12.603 -6.007 -2.107 1.00 58.84 191 PHE A O 1
ATOM 1598 N N . TRP A 1 192 ? 14.729 -5.608 -1.436 1.00 52.34 192 TRP A N 1
ATOM 1599 C CA . TRP A 1 192 ? 14.577 -6.023 -0.032 1.00 52.34 192 TRP A CA 1
ATOM 1600 C C . TRP A 1 192 ? 14.086 -7.468 0.106 1.00 52.34 192 TRP A C 1
ATOM 1602 O O . TRP A 1 192 ? 13.259 -7.787 0.957 1.00 52.34 192 TRP A O 1
ATOM 1612 N N . ILE A 1 193 ? 14.584 -8.362 -0.751 1.00 47.50 193 ILE A N 1
ATOM 1613 C CA . ILE A 1 193 ? 14.310 -9.790 -0.614 1.00 47.50 193 ILE A CA 1
ATOM 1614 C C . ILE A 1 193 ? 15.489 -10.415 0.122 1.00 47.50 193 ILE A C 1
ATOM 1616 O O . ILE A 1 193 ? 16.565 -10.591 -0.452 1.00 47.50 193 ILE A O 1
ATOM 1620 N N . ASN A 1 194 ? 15.282 -10.756 1.396 1.00 39.44 194 ASN A N 1
ATOM 1621 C CA . ASN A 1 194 ? 16.238 -11.574 2.128 1.00 39.44 194 ASN A CA 1
ATOM 1622 C C . ASN A 1 194 ? 16.388 -12.916 1.413 1.00 39.44 194 ASN A C 1
ATOM 1624 O O . ASN A 1 194 ? 15.420 -13.528 0.957 1.00 39.44 194 ASN A O 1
ATOM 1628 N N . ASN A 1 195 ? 17.636 -13.345 1.283 1.00 40.22 195 ASN A N 1
ATOM 1629 C CA . ASN A 1 195 ? 18.029 -14.564 0.604 1.00 40.22 195 ASN A CA 1
ATOM 1630 C C . ASN A 1 195 ? 17.605 -15.775 1.454 1.00 40.22 195 ASN A C 1
ATOM 1632 O O . ASN A 1 195 ? 18.423 -16.393 2.129 1.00 40.22 195 ASN A O 1
ATOM 1636 N N . VAL A 1 196 ? 16.310 -16.095 1.467 1.00 34.75 196 VAL A N 1
ATOM 1637 C CA . VAL A 1 196 ? 15.797 -17.294 2.128 1.00 34.75 196 VAL A CA 1
ATOM 1638 C C . VAL A 1 196 ? 16.153 -18.484 1.233 1.00 34.75 196 VAL A C 1
ATOM 1640 O O . VAL A 1 196 ? 15.465 -18.814 0.270 1.00 34.75 196 VAL A O 1
ATOM 1643 N N . ASN A 1 197 ? 17.300 -19.097 1.527 1.00 37.25 197 ASN A N 1
ATOM 1644 C CA . ASN A 1 197 ? 17.704 -20.431 1.077 1.00 37.25 197 ASN A CA 1
ATOM 1645 C C . ASN A 1 197 ? 17.791 -20.672 -0.441 1.00 37.25 197 ASN A C 1
ATOM 1647 O O . ASN A 1 197 ? 17.254 -21.662 -0.937 1.00 37.25 197 ASN A O 1
ATOM 1651 N N . GLY A 1 198 ? 18.507 -19.820 -1.187 1.00 38.28 198 GLY A N 1
ATOM 1652 C CA . GLY A 1 198 ? 19.088 -20.191 -2.494 1.00 38.28 198 GLY A CA 1
ATOM 1653 C C . GLY A 1 198 ? 18.105 -20.652 -3.585 1.00 38.28 198 GLY A C 1
ATOM 1654 O O . GLY A 1 198 ? 18.521 -21.208 -4.597 1.00 38.28 198 GLY A O 1
ATOM 1655 N N . LYS A 1 199 ? 16.798 -20.433 -3.402 1.00 40.06 199 LYS A N 1
ATOM 1656 C CA . LYS A 1 199 ? 15.726 -20.822 -4.333 1.00 40.06 199 LYS A CA 1
ATOM 1657 C C . LYS A 1 199 ? 14.868 -19.627 -4.739 1.00 40.06 199 LYS A C 1
ATOM 1659 O O . LYS A 1 199 ? 13.672 -19.769 -4.981 1.00 40.06 199 LYS A O 1
ATOM 1664 N N . ASN A 1 200 ? 15.458 -18.438 -4.817 1.00 47.34 200 ASN A N 1
ATOM 1665 C CA . ASN A 1 200 ? 14.704 -17.248 -5.180 1.00 47.34 200 ASN A CA 1
ATOM 1666 C C . ASN A 1 200 ? 14.438 -17.224 -6.692 1.00 47.34 200 ASN A C 1
ATOM 1668 O O . ASN A 1 200 ? 15.291 -16.856 -7.494 1.00 47.34 200 ASN A O 1
ATOM 1672 N N . THR A 1 201 ? 13.244 -17.655 -7.097 1.00 50.38 201 THR A N 1
ATOM 1673 C CA . THR A 1 201 ? 12.740 -17.535 -8.475 1.00 50.38 201 THR A CA 1
ATOM 1674 C C . THR A 1 201 ? 12.236 -16.125 -8.799 1.00 50.38 201 THR A C 1
ATOM 1676 O O . THR A 1 201 ? 11.927 -15.847 -9.953 1.00 50.38 201 THR A O 1
ATOM 1679 N N . TYR A 1 202 ? 12.184 -15.223 -7.810 1.00 54.41 202 TYR A N 1
ATOM 1680 C CA . TYR A 1 202 ? 11.525 -13.915 -7.912 1.00 54.41 202 TYR A CA 1
ATOM 1681 C C . TYR A 1 202 ? 12.118 -12.963 -8.963 1.00 54.41 202 TYR A C 1
ATOM 1683 O O . TYR A 1 202 ? 11.401 -12.097 -9.457 1.00 54.41 202 TYR A O 1
ATOM 1691 N N . PHE A 1 203 ? 13.395 -13.117 -9.321 1.00 65.62 203 PHE A N 1
ATOM 1692 C CA . PHE A 1 203 ? 14.089 -12.252 -10.286 1.00 65.62 203 PHE A CA 1
ATOM 1693 C C . PHE A 1 203 ? 14.980 -13.033 -11.250 1.00 65.62 203 PHE A C 1
ATOM 1695 O O . PHE A 1 203 ? 15.944 -12.485 -11.762 1.00 65.62 203 PHE A O 1
ATOM 1702 N N . LYS A 1 204 ? 14.706 -14.320 -11.491 1.00 73.19 204 LYS A N 1
ATOM 1703 C CA . LYS A 1 204 ? 15.583 -15.129 -12.356 1.00 73.19 204 LYS A CA 1
ATOM 1704 C C . LYS A 1 204 ? 15.733 -14.549 -13.759 1.00 73.19 204 LYS A C 1
ATOM 1706 O O . LYS A 1 204 ? 16.807 -14.654 -14.340 1.00 73.19 204 LYS A O 1
ATOM 1711 N N . THR A 1 205 ? 14.674 -13.923 -14.264 1.00 80.38 205 THR A N 1
ATOM 1712 C CA . THR A 1 205 ? 14.657 -13.318 -15.593 1.00 80.38 205 THR A CA 1
ATOM 1713 C C . THR A 1 205 ? 14.300 -11.840 -15.528 1.00 80.38 205 THR A C 1
ATOM 1715 O O . THR A 1 205 ? 13.545 -11.405 -14.648 1.00 80.38 205 THR A O 1
ATOM 1718 N N . PHE A 1 206 ? 14.809 -11.074 -16.497 1.00 83.25 206 PHE A N 1
ATOM 1719 C CA . PHE A 1 206 ? 14.479 -9.659 -16.690 1.00 83.25 206 PHE A CA 1
ATOM 1720 C C . PHE A 1 206 ? 12.958 -9.424 -16.657 1.00 83.25 206 PHE A C 1
ATOM 1722 O O . PHE A 1 206 ? 12.452 -8.638 -15.851 1.00 83.25 206 PHE A O 1
ATOM 1729 N N . ARG A 1 207 ? 12.204 -10.178 -17.469 1.00 82.00 207 ARG A N 1
ATOM 1730 C CA . ARG A 1 207 ? 10.743 -10.047 -17.602 1.00 82.00 207 ARG A CA 1
ATOM 1731 C C . ARG A 1 207 ? 10.019 -10.293 -16.279 1.00 82.00 207 ARG A C 1
ATOM 1733 O O . ARG A 1 207 ? 9.128 -9.524 -15.916 1.00 82.00 207 ARG A O 1
ATOM 1740 N N . THR A 1 208 ? 10.431 -11.315 -15.525 1.00 80.06 208 THR A N 1
ATOM 1741 C CA . THR A 1 208 ? 9.845 -11.631 -14.211 1.00 80.06 208 THR A CA 1
ATOM 1742 C C . THR A 1 208 ? 10.035 -10.480 -13.223 1.00 80.06 208 THR A C 1
ATOM 1744 O O . THR A 1 208 ? 9.107 -10.143 -12.486 1.00 80.06 208 THR A O 1
ATOM 1747 N N . ALA A 1 209 ? 11.197 -9.820 -13.241 1.00 80.06 209 ALA A N 1
ATOM 1748 C CA . ALA A 1 209 ? 11.470 -8.677 -12.377 1.00 80.06 209 ALA A CA 1
ATOM 1749 C C . ALA A 1 209 ? 10.552 -7.480 -12.672 1.00 80.06 209 ALA A C 1
ATOM 1751 O O . ALA A 1 209 ? 9.913 -6.955 -11.753 1.00 80.06 209 ALA A O 1
ATOM 1752 N N . ILE A 1 210 ? 10.410 -7.108 -13.950 1.00 82.19 210 ILE A N 1
ATOM 1753 C CA . ILE A 1 210 ? 9.502 -6.031 -14.375 1.00 82.19 210 ILE A CA 1
ATOM 1754 C C . ILE A 1 210 ? 8.048 -6.381 -14.024 1.00 82.19 210 ILE A C 1
ATOM 1756 O O . ILE A 1 210 ? 7.329 -5.573 -13.432 1.00 82.19 210 ILE A O 1
ATOM 1760 N N . GLN A 1 211 ? 7.606 -7.609 -14.314 1.00 79.56 211 GLN A N 1
ATOM 1761 C CA . GLN A 1 211 ? 6.251 -8.060 -13.984 1.00 79.56 211 GLN A CA 1
ATOM 1762 C C . GLN A 1 211 ? 5.977 -8.042 -12.479 1.00 79.56 211 GLN A C 1
ATOM 1764 O O . GLN A 1 211 ? 4.882 -7.666 -12.064 1.00 79.56 211 GLN A O 1
ATOM 1769 N N . ASN A 1 212 ? 6.944 -8.424 -11.645 1.00 77.62 212 ASN A N 1
ATOM 1770 C CA . ASN A 1 212 ? 6.790 -8.383 -10.194 1.00 77.62 212 ASN A CA 1
ATOM 1771 C C . ASN A 1 212 ? 6.673 -6.950 -9.676 1.00 77.62 212 ASN A C 1
ATOM 1773 O O . ASN A 1 212 ? 5.831 -6.692 -8.815 1.00 77.62 212 ASN A O 1
ATOM 1777 N N . PHE A 1 213 ? 7.414 -6.001 -10.250 1.00 79.31 213 PHE A N 1
ATOM 1778 C CA . PHE A 1 213 ? 7.222 -4.580 -9.967 1.00 79.31 213 PHE A CA 1
ATOM 1779 C C . PHE A 1 213 ? 5.810 -4.111 -10.356 1.00 79.31 213 PHE A C 1
ATOM 1781 O O . PHE A 1 213 ? 5.088 -3.571 -9.513 1.00 79.31 213 PHE A O 1
ATOM 1788 N N . LYS A 1 214 ? 5.358 -4.407 -11.586 1.00 78.69 214 LYS A N 1
ATOM 1789 C CA . LYS A 1 214 ? 3.991 -4.085 -12.035 1.00 78.69 214 LYS A CA 1
ATOM 1790 C C . LYS A 1 214 ? 2.924 -4.720 -11.158 1.00 78.69 214 LYS A C 1
ATOM 1792 O O . LYS A 1 214 ? 1.927 -4.076 -10.865 1.00 78.69 214 LYS A O 1
ATOM 1797 N N . LYS A 1 215 ? 3.110 -5.963 -10.707 1.00 76.12 215 LYS A N 1
ATOM 1798 C CA . LYS A 1 215 ? 2.180 -6.654 -9.798 1.00 76.12 215 LYS A CA 1
ATOM 1799 C C . LYS A 1 215 ? 2.178 -6.025 -8.406 1.00 76.12 215 LYS A C 1
ATOM 1801 O O . LYS A 1 215 ? 1.107 -5.889 -7.818 1.00 76.12 215 LYS A O 1
ATOM 1806 N N . LYS A 1 216 ? 3.348 -5.635 -7.889 1.00 75.38 216 LYS A N 1
ATOM 1807 C CA . LYS A 1 216 ? 3.515 -5.011 -6.566 1.00 75.38 216 LYS A CA 1
ATOM 1808 C C . LYS A 1 216 ? 2.778 -3.675 -6.481 1.00 75.38 216 LYS A C 1
ATOM 1810 O O . LYS A 1 216 ? 2.050 -3.469 -5.512 1.00 75.38 216 LYS A O 1
ATOM 1815 N N . TYR A 1 217 ? 2.920 -2.842 -7.513 1.00 72.81 217 TYR A N 1
ATOM 1816 C CA . TYR A 1 217 ? 2.336 -1.494 -7.601 1.00 72.81 217 TYR A CA 1
ATOM 1817 C C . TYR A 1 217 ? 1.076 -1.396 -8.475 1.00 72.81 217 TYR A C 1
ATOM 1819 O O . TYR A 1 217 ? 0.462 -0.341 -8.568 1.00 72.81 217 TYR A O 1
ATOM 1827 N N . ARG A 1 218 ? 0.656 -2.517 -9.068 1.00 68.00 218 ARG A N 1
ATOM 1828 C CA . ARG A 1 218 ? -0.616 -2.713 -9.781 1.00 68.00 218 ARG A CA 1
ATOM 1829 C C . ARG A 1 218 ? -0.822 -1.809 -11.010 1.00 68.00 218 ARG A C 1
ATOM 1831 O O . ARG A 1 218 ? -1.945 -1.418 -11.299 1.00 68.00 218 ARG A O 1
ATOM 1838 N N . PHE A 1 219 ? 0.227 -1.555 -11.795 1.00 68.12 219 PHE A N 1
ATOM 1839 C CA . PHE A 1 219 ? 0.161 -0.688 -12.988 1.00 68.12 219 PHE A CA 1
ATOM 1840 C C . PHE A 1 219 ? -0.645 -1.238 -14.188 1.00 68.12 219 PHE A C 1
ATOM 1842 O O . PHE A 1 219 ? -0.811 -0.518 -15.160 1.00 68.12 219 PHE A O 1
ATOM 1849 N N . ASP A 1 220 ? -1.171 -2.468 -14.122 1.00 58.53 220 ASP A N 1
ATOM 1850 C CA . ASP A 1 220 ? -1.777 -3.188 -15.266 1.00 58.53 220 ASP A CA 1
ATOM 1851 C C . ASP A 1 220 ? -3.052 -3.979 -14.894 1.00 58.53 220 ASP A C 1
ATOM 1853 O O . ASP A 1 220 ? -3.379 -4.992 -15.512 1.00 58.53 220 ASP A O 1
ATOM 1857 N N . VAL A 1 221 ? -3.755 -3.596 -13.824 1.00 60.41 221 VAL A N 1
ATOM 1858 C CA . VAL A 1 221 ? -4.913 -4.376 -13.355 1.00 60.41 221 VAL A CA 1
ATOM 1859 C C . VAL A 1 221 ? -6.209 -3.904 -14.004 1.00 60.41 221 VAL A C 1
ATOM 1861 O O . VAL A 1 221 ? -6.542 -2.728 -13.956 1.00 60.41 221 VAL A O 1
ATOM 1864 N N . THR A 1 222 ? -6.951 -4.848 -14.587 1.00 58.44 222 THR A N 1
ATOM 1865 C CA . THR A 1 222 ? -8.252 -4.619 -15.242 1.00 58.44 222 THR A CA 1
ATOM 1866 C C . THR A 1 222 ? -9.402 -4.413 -14.255 1.00 58.44 222 THR A C 1
ATOM 1868 O O . THR A 1 222 ? -10.443 -3.868 -14.615 1.00 58.44 222 THR A O 1
ATOM 1871 N N . ASN A 1 223 ? -9.243 -4.876 -13.014 1.00 66.94 223 ASN A N 1
ATOM 1872 C CA . ASN A 1 223 ? -10.228 -4.696 -11.951 1.00 66.94 223 ASN A CA 1
ATOM 1873 C C . ASN A 1 223 ? -10.205 -3.242 -11.464 1.00 66.94 223 ASN A C 1
ATOM 1875 O O . ASN A 1 223 ? -9.135 -2.644 -11.364 1.00 66.94 223 ASN A O 1
ATOM 1879 N N . SER A 1 224 ? -11.366 -2.695 -11.087 1.00 71.88 224 SER A N 1
ATOM 1880 C CA . SER A 1 224 ? -11.403 -1.368 -10.465 1.00 71.88 224 SER A CA 1
ATOM 1881 C C . SER A 1 224 ? -10.628 -1.373 -9.146 1.00 71.88 224 SER A C 1
ATOM 1883 O O . SER A 1 224 ? -10.731 -2.328 -8.369 1.00 71.88 224 SER A O 1
ATOM 1885 N N . GLU A 1 225 ? -9.884 -0.301 -8.869 1.00 71.25 225 GLU A N 1
ATOM 1886 C CA . GLU A 1 225 ? -9.087 -0.165 -7.640 1.00 71.25 225 GLU A CA 1
ATOM 1887 C C . GLU A 1 225 ? -9.956 -0.361 -6.388 1.00 71.25 225 GLU A C 1
ATOM 1889 O O . GLU A 1 225 ? -9.559 -1.074 -5.467 1.00 71.25 225 GLU A O 1
ATOM 1894 N N . ALA A 1 226 ? -11.203 0.112 -6.428 1.00 74.62 226 ALA A N 1
ATOM 1895 C CA . ALA A 1 226 ? -12.236 -0.139 -5.427 1.00 74.62 226 ALA A CA 1
ATOM 1896 C C . ALA A 1 226 ? -12.502 -1.623 -5.132 1.00 74.62 226 ALA A C 1
ATOM 1898 O O . ALA A 1 226 ? -12.565 -2.027 -3.971 1.00 74.62 226 ALA A O 1
ATOM 1899 N N . SER A 1 227 ? -12.646 -2.448 -6.176 1.00 76.56 227 SER A N 1
ATOM 1900 C CA . SER A 1 227 ? -12.898 -3.886 -6.015 1.00 76.56 227 SER A CA 1
ATOM 1901 C C . SER A 1 227 ? -11.676 -4.571 -5.408 1.00 76.56 227 SER A C 1
ATOM 1903 O O . SER A 1 227 ? -11.801 -5.374 -4.491 1.00 76.56 227 SER A O 1
ATOM 1905 N N . ILE A 1 228 ? -10.478 -4.183 -5.854 1.00 76.19 228 ILE A N 1
ATOM 1906 C CA . ILE A 1 228 ? -9.215 -4.726 -5.340 1.00 76.19 228 ILE A CA 1
ATOM 1907 C C . ILE A 1 228 ? -9.019 -4.346 -3.867 1.00 76.19 228 ILE A C 1
ATOM 1909 O O . ILE A 1 228 ? -8.610 -5.187 -3.067 1.00 76.19 228 ILE A O 1
ATOM 1913 N N . LEU A 1 229 ? -9.292 -3.093 -3.493 1.00 77.69 229 LEU A N 1
ATOM 1914 C CA . LEU A 1 229 ? -9.206 -2.625 -2.108 1.00 77.69 229 LEU A CA 1
ATOM 1915 C C . LEU A 1 229 ? -10.204 -3.349 -1.221 1.00 77.69 229 LEU A C 1
ATOM 1917 O O . LEU A 1 229 ? -9.821 -3.822 -0.153 1.00 77.69 229 LEU A O 1
ATOM 1921 N N . ARG A 1 230 ? -11.445 -3.500 -1.690 1.00 82.56 230 ARG A N 1
ATOM 1922 C CA . ARG A 1 230 ? -12.464 -4.286 -0.999 1.00 82.56 230 ARG A CA 1
ATOM 1923 C C . ARG A 1 230 ? -11.987 -5.714 -0.750 1.00 82.56 230 ARG A C 1
ATOM 1925 O O . ARG A 1 230 ? -12.018 -6.159 0.392 1.00 82.56 230 ARG A O 1
ATOM 1932 N N . ASP A 1 231 ? -11.506 -6.405 -1.781 1.00 83.06 231 ASP A N 1
ATOM 1933 C CA . ASP A 1 231 ? -11.028 -7.786 -1.665 1.00 83.06 231 ASP A CA 1
ATOM 1934 C C . ASP A 1 231 ? -9.810 -7.888 -0.740 1.00 83.06 231 ASP A C 1
ATOM 1936 O O . ASP A 1 231 ? -9.712 -8.808 0.071 1.00 83.06 231 ASP A O 1
ATOM 1940 N N . PHE A 1 232 ? -8.880 -6.934 -0.818 1.00 83.56 232 PHE A N 1
ATOM 1941 C CA . PHE A 1 232 ? -7.722 -6.878 0.071 1.00 83.56 232 PHE A CA 1
ATOM 1942 C C . PHE A 1 232 ? -8.138 -6.700 1.535 1.00 83.56 232 PHE A C 1
ATOM 1944 O O . PHE A 1 232 ? -7.710 -7.483 2.379 1.00 83.56 232 PHE A O 1
ATOM 1951 N N . LEU A 1 233 ? -8.988 -5.715 1.832 1.00 83.44 233 LEU A N 1
ATOM 1952 C CA . LEU A 1 233 ? -9.494 -5.455 3.180 1.00 83.44 233 LEU A CA 1
ATOM 1953 C C . LEU A 1 233 ? -10.281 -6.645 3.724 1.00 83.44 233 LEU A C 1
ATOM 1955 O O . LEU A 1 233 ? -10.040 -7.063 4.851 1.00 83.44 233 LEU A O 1
ATOM 1959 N N . LEU A 1 234 ? -11.173 -7.226 2.915 1.00 84.75 234 LEU A N 1
ATOM 1960 C CA . LEU A 1 234 ? -11.905 -8.440 3.270 1.00 84.75 234 LEU A CA 1
ATOM 1961 C C . LEU A 1 234 ? -10.949 -9.575 3.623 1.00 84.75 234 LEU A C 1
ATOM 1963 O O . LEU A 1 234 ? -11.145 -10.234 4.638 1.00 84.75 234 LEU A O 1
ATOM 1967 N N . ASN A 1 235 ? -9.909 -9.792 2.819 1.00 84.31 235 ASN A N 1
ATOM 1968 C CA . ASN A 1 235 ? -8.921 -10.826 3.097 1.00 84.31 235 ASN A CA 1
ATOM 1969 C C . ASN A 1 235 ? -8.164 -10.541 4.396 1.00 84.31 235 ASN A C 1
ATOM 1971 O O . ASN A 1 235 ? -8.076 -11.421 5.245 1.00 84.31 235 ASN A O 1
ATOM 1975 N N . VAL A 1 236 ? -7.660 -9.323 4.598 1.00 84.44 236 VAL A N 1
ATOM 1976 C CA . VAL A 1 236 ? -6.970 -8.970 5.847 1.00 84.44 236 VAL A CA 1
ATOM 1977 C C . VAL A 1 236 ? -7.895 -9.205 7.048 1.00 84.44 236 VAL A C 1
ATOM 1979 O O . VAL A 1 236 ? -7.547 -9.956 7.950 1.00 84.44 236 VAL A O 1
ATOM 1982 N N . ILE A 1 237 ? -9.119 -8.682 7.020 1.00 84.25 237 ILE A N 1
ATOM 1983 C CA . ILE A 1 237 ? -10.079 -8.801 8.127 1.00 84.25 237 ILE A CA 1
ATOM 1984 C C . ILE A 1 237 ? -10.505 -10.247 8.395 1.00 84.25 237 ILE A C 1
ATOM 1986 O O . ILE A 1 237 ? -10.610 -10.650 9.553 1.00 84.25 237 ILE A O 1
ATOM 1990 N N . LYS A 1 238 ? -10.738 -11.048 7.351 1.00 79.94 238 LYS A N 1
ATOM 1991 C CA . LYS A 1 238 ? -11.139 -12.451 7.511 1.00 79.94 238 LYS A CA 1
ATOM 1992 C C . LYS A 1 238 ? -9.996 -13.345 7.970 1.00 79.94 238 LYS A C 1
ATOM 1994 O O . LYS A 1 238 ? -10.260 -14.340 8.634 1.00 79.94 238 LYS A O 1
ATOM 1999 N N . PHE A 1 239 ? -8.751 -13.062 7.593 1.00 81.69 239 PHE A N 1
ATOM 2000 C CA . PHE A 1 239 ? -7.635 -13.961 7.894 1.00 81.69 239 PHE A CA 1
ATOM 2001 C C . PHE A 1 239 ? -6.883 -13.615 9.177 1.00 81.69 239 PHE A C 1
ATOM 2003 O O . PHE A 1 239 ? -6.317 -14.532 9.781 1.00 81.69 239 PHE A O 1
ATOM 2010 N N . GLU A 1 240 ? -6.950 -12.366 9.634 1.00 84.00 240 GLU A N 1
ATOM 2011 C CA . GLU A 1 240 ? -6.438 -11.961 10.941 1.00 84.00 240 GLU A CA 1
ATOM 2012 C C . GLU A 1 240 ? -7.233 -12.623 12.077 1.00 84.00 240 GLU A C 1
ATOM 2014 O O . GLU A 1 240 ? -8.457 -12.782 12.030 1.00 84.00 240 GLU A O 1
ATOM 2019 N N . SER A 1 241 ? -6.513 -13.039 13.113 1.00 84.06 241 SER A N 1
ATOM 2020 C CA . SER A 1 241 ? -7.094 -13.591 14.332 1.00 84.06 241 SER A CA 1
ATOM 2021 C C . SER A 1 241 ? -6.275 -13.168 15.536 1.00 84.06 241 SER A C 1
ATOM 2023 O O . SER A 1 241 ? -5.048 -13.124 15.470 1.00 84.06 241 SER A O 1
ATOM 2025 N N . PHE A 1 242 ? -6.954 -12.906 16.642 1.00 83.38 242 PHE A N 1
ATOM 2026 C CA . PHE A 1 242 ? -6.329 -12.586 17.913 1.00 83.38 242 PHE A CA 1
ATOM 2027 C C . PHE A 1 242 ? -6.850 -13.555 18.972 1.00 83.38 242 PHE A C 1
ATOM 2029 O O . PHE A 1 242 ? -8.055 -13.622 19.200 1.00 83.38 242 PHE A O 1
ATOM 2036 N N . ASP A 1 243 ? -5.945 -14.328 19.570 1.00 81.00 243 ASP A N 1
ATOM 2037 C CA . ASP A 1 243 ? -6.259 -15.212 20.693 1.00 81.00 243 ASP A CA 1
ATOM 2038 C C . ASP A 1 243 ? -6.047 -14.449 21.999 1.00 81.00 243 ASP A C 1
ATOM 2040 O O . ASP A 1 243 ? -4.981 -13.869 22.238 1.00 81.00 243 ASP A O 1
ATOM 2044 N N . TYR A 1 244 ? -7.076 -14.437 22.833 1.00 74.56 244 TYR A N 1
ATOM 2045 C CA . TYR A 1 244 ? -7.003 -13.917 24.181 1.00 74.56 244 TYR A CA 1
ATOM 2046 C C . TYR A 1 244 ? -7.794 -14.817 25.123 1.00 74.56 244 TYR A C 1
ATOM 2048 O O . TYR A 1 244 ? -8.972 -15.072 24.903 1.00 74.56 244 TYR A O 1
ATOM 2056 N N . ASN A 1 245 ? -7.162 -15.271 26.207 1.00 74.19 245 ASN A N 1
ATOM 2057 C CA . ASN A 1 245 ? -7.773 -16.156 27.204 1.00 74.19 245 ASN A CA 1
ATOM 2058 C C . ASN A 1 245 ? -8.465 -17.404 26.608 1.00 74.19 245 ASN A C 1
ATOM 2060 O O . ASN A 1 245 ? -9.455 -17.878 27.161 1.00 74.19 245 ASN A O 1
ATOM 2064 N N . ASN A 1 246 ? -7.912 -17.972 25.528 1.00 77.94 246 ASN A N 1
ATOM 2065 C CA . ASN A 1 246 ? -8.471 -19.096 24.762 1.00 77.94 246 ASN A CA 1
ATOM 2066 C C . ASN A 1 246 ? -9.754 -18.767 23.975 1.00 77.94 246 ASN A C 1
ATOM 2068 O O . ASN A 1 246 ? -10.419 -19.681 23.483 1.00 77.94 246 ASN A O 1
ATOM 2072 N N . GLU A 1 247 ? -10.109 -17.489 23.839 1.00 78.56 247 GLU A N 1
ATOM 2073 C CA . GLU A 1 247 ? -11.157 -17.019 22.939 1.00 78.56 247 GLU A CA 1
ATOM 2074 C C . GLU A 1 247 ? -10.530 -16.416 21.680 1.00 78.56 247 GLU A C 1
ATOM 2076 O O . GLU A 1 247 ? -9.681 -15.523 21.736 1.00 78.56 247 GLU A O 1
ATOM 2081 N N . ILE A 1 248 ? -10.967 -16.900 20.516 1.00 83.12 248 ILE A N 1
ATOM 2082 C CA . ILE A 1 248 ? -10.455 -16.445 19.224 1.00 83.12 248 ILE A CA 1
ATOM 2083 C C . ILE A 1 248 ? -11.352 -15.326 18.690 1.00 83.12 248 ILE A C 1
ATOM 2085 O O . ILE A 1 248 ? -12.480 -15.546 18.237 1.00 83.12 248 ILE A O 1
ATOM 2089 N N . LEU A 1 249 ? -10.809 -14.111 18.658 1.00 81.19 249 LEU A N 1
ATOM 2090 C CA . LEU A 1 249 ? -11.388 -13.002 17.915 1.00 81.19 249 LEU A CA 1
ATOM 2091 C C . LEU A 1 249 ? -10.973 -13.076 16.456 1.00 81.19 249 LEU A C 1
ATOM 2093 O O . LEU A 1 249 ? -9.818 -12.842 16.102 1.00 81.19 249 LEU A O 1
ATOM 2097 N N . SER A 1 250 ? -11.930 -13.384 15.594 1.00 84.38 250 SER A N 1
ATOM 2098 C CA . SER A 1 250 ? -11.750 -13.320 14.149 1.00 84.38 250 SER A CA 1
ATOM 2099 C C . SER A 1 250 ? -13.101 -13.194 13.461 1.00 84.38 250 SER A C 1
ATOM 2101 O O . SER A 1 250 ? -14.127 -13.520 14.055 1.00 84.38 250 SER A O 1
ATOM 2103 N N . PHE A 1 251 ? -13.083 -12.775 12.198 1.00 82.25 251 PHE A N 1
ATOM 2104 C CA . PHE A 1 251 ? -14.249 -12.805 11.309 1.00 82.25 251 PHE A CA 1
ATOM 2105 C C . PHE A 1 251 ? -14.351 -14.133 10.535 1.00 82.25 251 PHE A C 1
ATOM 2107 O O . PHE A 1 251 ? -15.058 -14.224 9.532 1.00 82.25 251 PHE A O 1
ATOM 2114 N N . LYS A 1 252 ? -13.612 -15.172 10.958 1.00 80.25 252 LYS A N 1
ATOM 2115 C CA . LYS A 1 252 ? -13.647 -16.498 10.328 1.00 80.25 252 LYS A CA 1
ATOM 2116 C C . LYS A 1 252 ? -14.917 -17.224 10.752 1.00 80.25 252 LYS A C 1
ATOM 2118 O O . LYS A 1 252 ? -15.086 -17.529 11.931 1.00 80.25 252 LYS A O 1
ATOM 2123 N N . ASN A 1 253 ? -15.731 -17.610 9.771 1.00 66.19 253 ASN A N 1
ATOM 2124 C CA . ASN A 1 253 ? -17.027 -18.270 9.978 1.00 66.19 253 ASN A CA 1
ATOM 2125 C C . ASN A 1 253 ? -16.984 -19.551 10.837 1.00 66.19 253 ASN A C 1
ATOM 2127 O O . ASN A 1 253 ? -18.022 -19.977 11.328 1.00 66.19 253 ASN A O 1
ATOM 2131 N N . SER A 1 254 ? -15.823 -20.193 11.002 1.00 67.75 254 SER A N 1
ATOM 2132 C CA . SER A 1 254 ? -15.705 -21.488 11.681 1.00 67.75 254 SER A CA 1
ATOM 2133 C C . SER A 1 254 ? -15.207 -21.436 13.130 1.00 67.75 254 SER A C 1
ATOM 2135 O O . SER A 1 254 ? -15.338 -22.444 13.818 1.00 67.75 254 SER A O 1
ATOM 2137 N N . VAL A 1 255 ? -14.593 -20.336 13.590 1.00 69.44 255 VAL A N 1
ATOM 2138 C CA . VAL A 1 255 ? -13.896 -20.301 14.903 1.00 69.44 255 VAL A CA 1
ATOM 2139 C C . VAL A 1 255 ? -13.957 -18.929 15.602 1.00 69.44 255 VAL A C 1
ATOM 2141 O O . VAL A 1 255 ? -13.502 -18.798 16.732 1.00 69.44 255 VAL A O 1
ATOM 2144 N N . GLY A 1 256 ? -14.476 -17.885 14.948 1.00 72.94 256 GLY A N 1
ATOM 2145 C CA . GLY A 1 256 ? -14.434 -16.516 15.465 1.00 72.94 256 GLY A CA 1
ATOM 2146 C C . GLY A 1 256 ? -15.676 -16.079 16.242 1.00 72.94 256 GLY A C 1
ATOM 2147 O O . GLY A 1 256 ? -16.790 -16.485 15.922 1.00 72.94 256 GLY A O 1
ATOM 2148 N N . LEU A 1 257 ? -15.483 -15.188 17.222 1.00 80.31 257 LEU A N 1
ATOM 2149 C CA . LEU A 1 257 ? -16.581 -14.478 17.898 1.00 80.31 257 LEU A CA 1
ATOM 2150 C C . LEU A 1 257 ? -17.260 -13.405 17.024 1.00 80.31 257 LEU A C 1
ATOM 2152 O O . LEU A 1 257 ? -18.383 -13.001 17.325 1.00 80.31 257 LEU A O 1
ATOM 2156 N N . PHE A 1 258 ? -16.608 -12.940 15.952 1.00 83.75 258 PHE A N 1
ATOM 2157 C CA . PHE A 1 258 ? -17.175 -11.963 15.018 1.00 83.75 258 PHE A CA 1
ATOM 2158 C C . PHE A 1 258 ? -17.666 -12.629 13.734 1.00 83.75 258 PHE A C 1
ATOM 2160 O O . PHE A 1 258 ? -17.176 -13.680 13.321 1.00 83.75 258 PHE A O 1
ATOM 2167 N N . ASN A 1 259 ? -18.633 -11.993 13.076 1.00 83.88 259 ASN A N 1
ATOM 2168 C CA . ASN A 1 259 ? -19.247 -12.481 11.847 1.00 83.88 259 ASN A CA 1
ATOM 2169 C C . ASN A 1 259 ? -19.105 -11.478 10.693 1.00 83.88 259 ASN A C 1
ATOM 2171 O O . ASN A 1 259 ? -18.989 -10.270 10.888 1.00 83.88 259 ASN A O 1
ATOM 2175 N N . GLU A 1 260 ? -19.157 -11.977 9.458 1.00 83.19 260 GLU A N 1
ATOM 2176 C CA . GLU A 1 260 ? -18.971 -11.146 8.262 1.00 83.19 260 GLU A CA 1
ATOM 2177 C C . GLU A 1 260 ? -20.047 -10.062 8.078 1.00 83.19 260 GLU A C 1
ATOM 2179 O O . GLU A 1 260 ? -19.776 -9.040 7.448 1.00 83.19 260 GLU A O 1
ATOM 2184 N N . ASN A 1 261 ? -21.249 -10.227 8.647 1.00 87.31 261 ASN A N 1
ATOM 2185 C CA . ASN A 1 261 ? -22.332 -9.242 8.517 1.00 87.31 261 ASN A CA 1
ATOM 2186 C C . ASN A 1 261 ? -22.023 -7.922 9.239 1.00 87.31 261 ASN A C 1
ATOM 2188 O O . ASN A 1 261 ? -22.677 -6.909 8.971 1.00 87.31 261 ASN A O 1
ATOM 2192 N N . GLN A 1 262 ? -21.029 -7.931 10.126 1.00 88.25 262 GLN A N 1
ATOM 2193 C CA . GLN A 1 262 ? -20.516 -6.769 10.848 1.00 88.25 262 GLN A CA 1
ATOM 2194 C C . GLN A 1 262 ? -19.586 -5.909 9.991 1.00 88.25 262 GLN A C 1
ATOM 2196 O O . GLN A 1 262 ? -19.248 -4.798 10.386 1.00 88.25 262 GLN A O 1
ATOM 2201 N N . LEU A 1 263 ? -19.186 -6.395 8.814 1.00 90.50 263 LEU A N 1
ATOM 2202 C CA . LEU A 1 263 ? -18.355 -5.659 7.871 1.00 90.50 263 LEU A CA 1
ATOM 2203 C C . LEU A 1 263 ? -19.246 -4.925 6.866 1.00 90.50 263 LEU A C 1
ATOM 2205 O O . LEU A 1 263 ? -19.968 -5.546 6.082 1.00 90.50 263 LEU A O 1
ATOM 2209 N N . LYS A 1 264 ? -19.195 -3.593 6.867 1.00 92.31 264 LYS A N 1
ATOM 2210 C CA . LYS A 1 264 ? -19.929 -2.735 5.929 1.00 92.31 264 LYS A CA 1
ATOM 2211 C C . LYS A 1 264 ? -18.947 -2.046 4.992 1.00 92.31 264 LYS A C 1
ATOM 2213 O O . LYS A 1 264 ? -18.027 -1.377 5.450 1.00 92.31 264 LYS A O 1
ATOM 2218 N N . PHE A 1 265 ? -19.156 -2.195 3.686 1.00 89.44 265 PHE A N 1
ATOM 2219 C CA . PHE A 1 265 ? -18.313 -1.594 2.653 1.00 89.44 265 PHE A CA 1
ATOM 2220 C C . PHE A 1 265 ? -19.124 -0.607 1.817 1.00 89.44 265 PHE A C 1
ATOM 2222 O O . PHE A 1 265 ? -20.104 -1.003 1.191 1.00 89.44 265 PHE A O 1
ATOM 2229 N N . ASP A 1 266 ? -18.663 0.637 1.773 1.00 90.31 266 ASP A N 1
ATOM 2230 C CA . ASP A 1 266 ? -19.166 1.717 0.921 1.00 90.31 266 ASP A CA 1
ATOM 2231 C C . ASP A 1 266 ? -17.988 2.362 0.169 1.00 90.31 266 ASP A C 1
ATOM 2233 O O . ASP A 1 266 ? -17.546 3.477 0.450 1.00 90.31 266 ASP A O 1
ATOM 2237 N N . ILE A 1 267 ? -17.383 1.575 -0.725 1.00 84.56 267 ILE A N 1
ATOM 2238 C CA . ILE A 1 267 ? -16.197 1.960 -1.498 1.00 84.56 267 ILE A CA 1
ATOM 2239 C C . ILE A 1 267 ? -16.648 2.328 -2.914 1.00 84.56 267 ILE A C 1
ATOM 2241 O O . ILE A 1 267 ? -17.157 1.476 -3.652 1.00 84.56 267 ILE A O 1
ATOM 2245 N N . LYS A 1 268 ? -16.447 3.590 -3.295 1.00 77.62 268 LYS A N 1
ATOM 2246 C CA . LYS A 1 268 ? -16.695 4.104 -4.645 1.00 77.62 268 LYS A CA 1
ATOM 2247 C C . LYS A 1 268 ? -15.596 3.657 -5.605 1.00 77.62 268 LYS A C 1
ATOM 2249 O O . LYS A 1 268 ? -14.523 3.249 -5.178 1.00 77.62 268 LYS A O 1
ATOM 2254 N N . ARG A 1 269 ? -15.889 3.684 -6.911 1.00 64.94 269 ARG A N 1
ATOM 2255 C CA . ARG A 1 269 ? -15.026 3.129 -7.973 1.00 64.94 269 ARG A CA 1
ATOM 2256 C C . ARG A 1 269 ? -13.729 3.903 -8.213 1.00 64.94 269 ARG A C 1
ATOM 2258 O O . ARG A 1 269 ? -12.890 3.382 -8.948 1.00 64.94 269 ARG A O 1
ATOM 2265 N N . ASP A 1 270 ? -13.599 5.084 -7.633 1.00 60.66 270 ASP A N 1
ATOM 2266 C CA . ASP A 1 270 ? -12.628 6.086 -8.046 1.00 60.66 270 ASP A CA 1
ATOM 2267 C C . ASP A 1 270 ? -11.185 5.642 -7.796 1.00 60.66 270 ASP A C 1
ATOM 2269 O O . ASP A 1 270 ? -10.888 4.820 -6.921 1.00 60.66 270 ASP A O 1
ATOM 2273 N N . THR A 1 271 ? -10.298 6.126 -8.662 1.00 52.00 271 THR A N 1
ATOM 2274 C CA . THR A 1 271 ? -8.910 5.683 -8.750 1.00 52.00 271 THR A CA 1
ATOM 2275 C C . THR A 1 271 ? -8.049 6.317 -7.660 1.00 52.00 271 THR A C 1
ATOM 2277 O O . THR A 1 271 ? -7.874 7.531 -7.623 1.00 52.00 271 THR A O 1
ATOM 2280 N N . PHE A 1 272 ? -7.453 5.493 -6.805 1.00 56.84 272 PHE A N 1
ATOM 2281 C CA . PHE A 1 272 ? -6.442 5.854 -5.825 1.00 56.84 272 PHE A CA 1
ATOM 2282 C C . PHE A 1 272 ? -5.147 5.063 -6.062 1.00 56.84 272 PHE A C 1
ATOM 2284 O O . PHE A 1 272 ? -5.122 3.837 -6.161 1.00 56.84 272 PHE A O 1
ATOM 2291 N N . PHE A 1 273 ? -4.003 5.736 -5.950 1.00 56.94 273 PHE A N 1
ATOM 2292 C CA . PHE A 1 273 ? -2.709 5.056 -5.797 1.00 56.94 273 PHE A CA 1
ATOM 2293 C C . PHE A 1 273 ? -2.469 4.549 -4.355 1.00 56.94 273 PHE A C 1
ATOM 2295 O O . PHE A 1 273 ? -1.329 4.403 -3.919 1.00 56.94 273 PHE A O 1
ATOM 2302 N N . ALA A 1 274 ? -3.523 4.225 -3.595 1.00 49.22 274 ALA A N 1
ATOM 2303 C CA . ALA A 1 274 ? -3.416 3.684 -2.230 1.00 49.22 274 ALA A CA 1
ATOM 2304 C C . ALA A 1 274 ? -2.799 2.274 -2.163 1.00 49.22 274 ALA A C 1
ATOM 2306 O O . ALA A 1 274 ? -2.577 1.748 -1.077 1.00 49.22 274 ALA A O 1
ATOM 2307 N N . PHE A 1 275 ? -2.464 1.643 -3.291 1.00 57.75 275 PHE A N 1
ATOM 2308 C CA . PHE A 1 275 ? -1.820 0.325 -3.314 1.00 57.75 275 PHE A CA 1
ATOM 2309 C C . PHE A 1 275 ? -0.297 0.363 -3.110 1.00 57.75 275 PHE A C 1
ATOM 2311 O O . PHE A 1 275 ? 0.437 -0.505 -3.588 1.00 57.75 275 PHE A O 1
ATOM 2318 N N . ASN A 1 276 ? 0.178 1.325 -2.322 1.00 69.44 276 ASN A N 1
ATOM 2319 C CA . ASN A 1 276 ? 1.523 1.307 -1.770 1.00 69.44 276 ASN A CA 1
ATOM 2320 C C . ASN A 1 276 ? 1.622 0.188 -0.704 1.00 69.44 276 ASN A C 1
ATOM 2322 O O . ASN A 1 276 ? 0.745 0.100 0.159 1.00 69.44 276 ASN A O 1
ATOM 2326 N N . PRO A 1 277 ? 2.657 -0.678 -0.725 1.00 71.69 277 PRO A N 1
ATOM 2327 C CA . PRO A 1 277 ? 2.918 -1.642 0.348 1.00 71.69 277 PRO A CA 1
ATOM 2328 C C . PRO A 1 277 ? 2.817 -1.049 1.762 1.00 71.69 277 PRO A C 1
ATOM 2330 O O . PRO A 1 277 ? 2.232 -1.690 2.628 1.00 71.69 277 PRO A O 1
ATOM 2333 N N . SER A 1 278 ? 3.249 0.202 1.949 1.00 78.00 278 SER A N 1
ATOM 2334 C CA . SER A 1 278 ? 3.093 0.957 3.196 1.00 78.00 278 SER A CA 1
ATOM 2335 C C . SER A 1 278 ? 1.642 1.022 3.692 1.00 78.00 278 SER A C 1
ATOM 2337 O O . SER A 1 278 ? 1.368 0.809 4.868 1.00 78.00 278 SER A O 1
ATOM 2339 N N . ILE A 1 279 ? 0.680 1.266 2.796 1.00 80.56 279 ILE A N 1
ATOM 2340 C CA . ILE A 1 279 ? -0.746 1.336 3.152 1.00 80.56 279 ILE A CA 1
ATOM 2341 C C . ILE A 1 279 ? -1.267 -0.042 3.551 1.00 80.56 279 ILE A C 1
ATOM 2343 O O . ILE A 1 279 ? -2.024 -0.163 4.509 1.00 80.56 279 ILE A O 1
ATOM 2347 N N . LYS A 1 280 ? -0.829 -1.103 2.862 1.00 80.06 280 LYS A N 1
ATOM 2348 C CA . LYS A 1 280 ? -1.206 -2.480 3.217 1.00 80.06 280 LYS A CA 1
ATOM 2349 C C . LYS A 1 280 ? -0.714 -2.859 4.606 1.00 80.06 280 LYS A C 1
ATOM 2351 O O . LYS A 1 280 ? -1.446 -3.515 5.340 1.00 80.06 280 LYS A O 1
ATOM 2356 N N . GLU A 1 281 ? 0.513 -2.476 4.938 1.00 82.56 281 GLU A N 1
ATOM 2357 C CA . GLU A 1 281 ? 1.102 -2.716 6.254 1.00 82.56 281 GLU A CA 1
ATOM 2358 C C . GLU A 1 281 ? 0.301 -2.011 7.348 1.00 82.56 281 GLU A C 1
ATOM 2360 O O . GLU A 1 281 ? -0.090 -2.655 8.323 1.00 82.56 281 GLU A O 1
ATOM 2365 N N . VAL A 1 282 ? -0.056 -0.739 7.148 1.00 87.69 282 VAL A N 1
ATOM 2366 C CA . VAL A 1 282 ? -0.869 -0.016 8.134 1.00 87.69 282 VAL A CA 1
ATOM 2367 C C . VAL A 1 282 ? -2.300 -0.547 8.210 1.00 87.69 282 VAL A C 1
ATOM 2369 O O . VAL A 1 282 ? -2.818 -0.706 9.308 1.00 87.69 282 VAL A O 1
ATOM 2372 N N . ILE A 1 283 ? -2.942 -0.907 7.095 1.00 86.75 283 ILE A N 1
ATOM 2373 C CA . ILE A 1 283 ? -4.278 -1.530 7.113 1.00 86.75 283 ILE A CA 1
ATOM 2374 C C . ILE A 1 283 ? -4.265 -2.850 7.893 1.00 86.75 283 ILE A C 1
ATOM 2376 O O . ILE A 1 283 ? -5.185 -3.111 8.672 1.00 86.75 283 ILE A O 1
ATOM 2380 N N . LYS A 1 284 ? -3.229 -3.679 7.712 1.00 85.19 284 LYS A N 1
ATOM 2381 C CA . LYS A 1 284 ? -3.043 -4.897 8.512 1.00 85.19 284 LYS A CA 1
ATOM 2382 C C . LYS A 1 284 ? -2.919 -4.556 9.992 1.00 85.19 284 LYS A C 1
ATOM 2384 O O . LYS A 1 284 ? -3.677 -5.092 10.791 1.00 85.19 284 LYS A O 1
ATOM 2389 N N . TRP A 1 285 ? -2.053 -3.603 10.339 1.00 88.12 285 TRP A N 1
ATOM 2390 C CA . TRP A 1 285 ? -1.879 -3.152 11.721 1.00 88.12 285 TRP A CA 1
ATOM 2391 C C . TRP A 1 285 ? -3.181 -2.622 12.346 1.00 88.12 285 TRP A C 1
ATOM 2393 O O . TRP A 1 285 ? -3.512 -2.986 13.478 1.00 88.12 285 TRP A O 1
ATOM 2403 N N . ILE A 1 286 ? -3.949 -1.813 11.606 1.00 89.75 286 ILE A N 1
ATOM 2404 C CA . ILE A 1 286 ? -5.266 -1.315 12.024 1.00 89.75 286 ILE A CA 1
ATOM 2405 C C . ILE A 1 286 ? -6.193 -2.496 12.280 1.00 89.75 286 ILE A C 1
ATOM 2407 O O . ILE A 1 286 ? -6.798 -2.576 13.341 1.00 89.75 286 ILE A O 1
ATOM 2411 N N . THR A 1 287 ? -6.271 -3.444 11.350 1.00 83.44 287 THR A N 1
ATOM 2412 C CA . THR A 1 287 ? -7.170 -4.595 11.463 1.00 83.44 287 THR A CA 1
ATOM 2413 C C . THR A 1 287 ? -6.839 -5.462 12.677 1.00 83.44 287 THR A C 1
ATOM 2415 O O . THR A 1 287 ? -7.733 -5.799 13.454 1.00 83.44 287 THR A O 1
ATOM 2418 N N . SER A 1 288 ? -5.559 -5.756 12.918 1.00 82.88 288 SER A N 1
ATOM 2419 C CA . SER A 1 288 ? -5.141 -6.476 14.124 1.00 82.88 288 SER A CA 1
ATOM 2420 C C . SER A 1 288 ? -5.438 -5.664 15.397 1.00 82.88 288 SER A C 1
ATOM 2422 O O . SER A 1 288 ? -5.729 -6.237 16.446 1.00 82.88 288 SER A O 1
ATOM 2424 N N . SER A 1 289 ? -5.387 -4.329 15.329 1.00 84.50 289 SER A N 1
ATOM 2425 C CA . SER A 1 289 ? -5.718 -3.436 16.449 1.00 84.50 289 SER A CA 1
ATOM 2426 C C . SER A 1 289 ? -7.221 -3.360 16.722 1.00 84.50 289 SER A C 1
ATOM 2428 O O . SER A 1 289 ? -7.619 -3.356 17.884 1.00 84.50 289 SER A O 1
ATOM 2430 N N . ILE A 1 290 ? -8.061 -3.393 15.686 1.00 86.25 290 ILE A N 1
ATOM 2431 C CA . ILE A 1 290 ? -9.523 -3.482 15.803 1.00 86.25 290 ILE A CA 1
ATOM 2432 C C . ILE A 1 290 ? -9.900 -4.702 16.639 1.00 86.25 290 ILE A C 1
ATOM 2434 O O . ILE A 1 290 ? -10.672 -4.582 17.589 1.00 86.25 290 ILE A O 1
ATOM 2438 N N . LEU A 1 291 ? -9.303 -5.866 16.357 1.00 81.25 291 LEU A N 1
ATOM 2439 C CA . LEU A 1 291 ? -9.536 -7.078 17.148 1.00 81.25 291 LEU A CA 1
ATOM 2440 C C . LEU A 1 291 ? -9.187 -6.852 18.633 1.00 81.25 291 LEU A C 1
ATOM 2442 O O . LEU A 1 291 ? -9.959 -7.227 19.505 1.00 81.25 291 LEU A O 1
ATOM 2446 N N . LYS A 1 292 ? -8.103 -6.129 18.939 1.00 78.00 292 LYS A N 1
ATOM 2447 C CA . LYS A 1 292 ? -7.685 -5.823 20.324 1.00 78.00 292 LYS A CA 1
ATOM 2448 C C . LYS A 1 292 ? -8.583 -4.802 21.033 1.00 78.00 292 LYS A C 1
ATOM 2450 O O . LYS A 1 292 ? -8.810 -4.918 22.233 1.00 78.00 292 LYS A O 1
ATOM 2455 N N . HIS A 1 293 ? -9.083 -3.794 20.319 1.00 71.50 293 HIS A N 1
ATOM 2456 C CA . HIS A 1 293 ? -9.894 -2.703 20.883 1.00 71.50 293 HIS A CA 1
ATOM 2457 C C . HIS A 1 293 ? -11.388 -3.012 20.958 1.00 71.50 293 HIS A C 1
ATOM 2459 O O . HIS A 1 293 ? -12.140 -2.255 21.573 1.00 71.50 293 HIS A O 1
ATOM 2465 N N . SER A 1 294 ? -11.794 -4.171 20.436 1.00 64.19 294 SER A N 1
ATOM 2466 C CA . SER A 1 294 ? -13.144 -4.734 20.527 1.00 64.19 294 SER A CA 1
ATOM 2467 C C . SER A 1 294 ? -13.576 -5.104 21.952 1.00 64.19 294 SER A C 1
ATOM 2469 O O . SER A 1 294 ? -14.439 -5.954 22.088 1.00 64.19 294 SER A O 1
ATOM 2471 N N . THR A 1 295 ? -13.005 -4.481 22.993 1.00 57.59 295 THR A N 1
ATOM 2472 C CA . THR A 1 295 ? -13.244 -4.642 24.448 1.00 57.59 295 THR A CA 1
ATOM 2473 C C . THR A 1 295 ? -12.622 -5.834 25.161 1.00 57.59 295 THR A C 1
ATOM 2475 O O . THR A 1 295 ? -12.950 -6.110 26.314 1.00 57.59 295 THR A O 1
ATOM 2478 N N . ILE A 1 296 ? -11.624 -6.476 24.575 1.00 50.03 296 ILE A N 1
ATOM 2479 C CA . ILE A 1 296 ? -10.884 -7.471 25.335 1.00 50.03 296 ILE A CA 1
ATOM 2480 C C . ILE A 1 296 ? -9.892 -6.762 26.278 1.00 50.03 296 ILE A C 1
ATOM 2482 O O . ILE A 1 296 ? -8.874 -6.228 25.838 1.00 50.03 296 ILE A O 1
ATOM 2486 N N . ASN A 1 297 ? -10.216 -6.767 27.583 1.00 43.44 297 ASN A N 1
ATOM 2487 C CA . ASN A 1 297 ? -9.603 -6.040 28.723 1.00 43.44 297 ASN A CA 1
ATOM 2488 C C . ASN A 1 297 ? -10.180 -4.653 29.075 1.00 43.44 297 ASN A C 1
ATOM 2490 O O . ASN A 1 297 ? -9.536 -3.884 29.792 1.00 43.44 297 ASN A O 1
ATOM 2494 N N . GLY A 1 298 ? -11.378 -4.299 28.610 1.00 49.88 298 GLY A N 1
ATOM 2495 C CA . GLY A 1 298 ? -12.118 -3.182 29.210 1.00 49.88 298 GLY A CA 1
ATOM 2496 C C . GLY A 1 298 ? -12.930 -3.656 30.418 1.00 49.88 298 GLY A C 1
ATOM 2497 O O . GLY A 1 298 ? -13.456 -4.759 30.394 1.00 49.88 298 GLY A O 1
ATOM 2498 N N . TYR A 1 299 ? -13.141 -2.815 31.436 1.00 50.12 299 TYR A N 1
ATOM 2499 C CA . TYR A 1 299 ? -14.163 -3.053 32.481 1.00 50.12 299 TYR A CA 1
ATOM 2500 C C . TYR A 1 299 ? -15.610 -2.940 31.953 1.00 50.12 299 TYR A C 1
ATOM 2502 O O . TYR A 1 299 ? -16.542 -2.709 32.717 1.00 50.12 299 TYR A O 1
ATOM 2510 N N . ARG A 1 300 ? -15.798 -2.995 30.634 1.00 60.38 300 ARG A N 1
ATOM 2511 C CA . ARG A 1 300 ? -17.063 -2.735 29.964 1.00 60.38 300 ARG A CA 1
ATOM 2512 C C . ARG A 1 300 ? -17.580 -4.045 29.392 1.00 60.38 300 ARG A C 1
ATOM 2514 O O . ARG A 1 300 ? -16.877 -4.682 28.614 1.00 60.38 300 ARG A O 1
ATOM 2521 N N . ASP A 1 301 ? -18.844 -4.333 29.668 1.00 65.38 301 ASP A N 1
ATOM 2522 C CA . ASP A 1 301 ? -19.587 -5.364 28.955 1.00 65.38 301 ASP A CA 1
ATOM 2523 C C . ASP A 1 301 ? -19.696 -5.010 27.465 1.00 65.38 301 ASP A C 1
ATOM 2525 O O . ASP A 1 301 ? -20.066 -3.892 27.073 1.00 65.38 301 ASP A O 1
ATOM 2529 N N . PHE A 1 302 ? -19.359 -5.972 26.617 1.00 72.12 302 PHE A N 1
ATOM 2530 C CA . PHE A 1 302 ? -19.447 -5.843 25.173 1.00 72.12 302 PHE A CA 1
ATOM 2531 C C . PHE A 1 302 ? -19.969 -7.130 24.586 1.00 72.12 302 PHE A C 1
ATOM 2533 O O . PHE A 1 302 ? -19.398 -8.203 24.776 1.00 72.12 302 PHE A O 1
ATOM 2540 N N . ASN A 1 303 ? -21.057 -7.003 23.847 1.00 76.19 303 ASN A N 1
ATOM 2541 C CA . ASN A 1 303 ? -21.566 -8.097 23.064 1.00 76.19 303 ASN A CA 1
ATOM 2542 C C . ASN A 1 303 ? -20.807 -8.121 21.732 1.00 76.19 303 ASN A C 1
ATOM 2544 O O . ASN A 1 303 ? -20.874 -7.133 20.995 1.00 76.19 303 ASN A O 1
ATOM 2548 N N . PRO A 1 304 ? -20.135 -9.231 21.373 1.00 77.19 304 PRO A N 1
ATOM 2549 C CA . PRO A 1 304 ? -19.500 -9.367 20.072 1.00 77.19 304 PRO A CA 1
ATOM 2550 C C . PRO A 1 304 ? -20.427 -9.029 18.906 1.00 77.19 304 PRO A C 1
ATOM 2552 O O . PRO A 1 304 ? -19.932 -8.521 17.910 1.00 77.19 304 PRO A O 1
ATOM 2555 N N . LEU A 1 305 ? -21.746 -9.243 19.031 1.00 77.56 305 LEU A N 1
ATOM 2556 C CA . LEU A 1 305 ? -22.743 -8.915 18.003 1.00 77.56 305 LEU A CA 1
ATOM 2557 C C . LEU A 1 305 ? -22.907 -7.411 17.742 1.00 77.56 305 LEU A C 1
ATOM 2559 O O . LEU A 1 305 ? -23.282 -7.044 16.631 1.00 77.56 305 LEU A O 1
ATOM 2563 N N . ASP A 1 306 ? -22.572 -6.556 18.709 1.00 79.19 306 ASP A N 1
ATOM 2564 C CA . ASP A 1 306 ? -22.643 -5.096 18.566 1.00 79.19 306 ASP A CA 1
ATOM 2565 C C . ASP A 1 306 ? -21.457 -4.535 17.766 1.00 79.19 306 ASP A C 1
ATOM 2567 O O . ASP A 1 306 ? -21.433 -3.348 17.430 1.00 79.19 306 ASP A O 1
ATOM 2571 N N . LYS A 1 307 ? -20.450 -5.370 17.469 1.00 84.81 307 LYS A N 1
ATOM 2572 C CA . LYS A 1 307 ? -19.305 -4.978 16.651 1.00 84.81 307 LYS A CA 1
ATOM 2573 C C . LYS A 1 307 ? -19.780 -4.608 15.250 1.00 84.81 307 LYS A C 1
ATOM 2575 O O . LYS A 1 307 ? -20.488 -5.373 14.600 1.00 84.81 307 LYS A O 1
ATOM 2580 N N . GLU A 1 308 ? -19.310 -3.474 14.750 1.00 90.25 308 GLU A N 1
ATOM 2581 C CA . GLU A 1 308 ? -19.483 -3.087 13.356 1.00 90.25 308 GLU A CA 1
ATOM 2582 C C . GLU A 1 308 ? -18.204 -2.408 12.858 1.00 90.25 308 GLU A C 1
ATOM 2584 O O . GLU A 1 308 ? -17.652 -1.533 13.523 1.00 90.25 308 GLU A O 1
ATOM 2589 N N . ILE A 1 309 ? -17.716 -2.823 11.689 1.00 91.69 309 ILE A N 1
ATOM 2590 C CA . ILE A 1 309 ? -16.595 -2.188 10.996 1.00 91.69 309 ILE A CA 1
ATOM 2591 C C . ILE A 1 309 ? -17.141 -1.585 9.709 1.00 91.69 309 ILE A C 1
ATOM 2593 O O . ILE A 1 309 ? -17.572 -2.316 8.814 1.00 91.69 309 ILE A O 1
ATOM 2597 N N . LYS A 1 310 ? -17.111 -0.256 9.601 1.00 93.00 310 LYS A N 1
ATOM 2598 C CA . LYS A 1 310 ? -17.501 0.453 8.377 1.00 93.00 310 LYS A CA 1
ATOM 2599 C C . LYS A 1 310 ? -16.259 0.883 7.624 1.00 93.00 310 LYS A C 1
ATOM 2601 O O . LYS A 1 310 ? -15.389 1.531 8.196 1.00 93.00 310 LYS A O 1
ATOM 2606 N N . ILE A 1 311 ? -16.193 0.549 6.345 1.00 91.44 311 ILE A N 1
ATOM 2607 C CA . ILE A 1 311 ? -15.121 0.984 5.462 1.00 91.44 311 ILE A CA 1
ATOM 2608 C C . ILE A 1 311 ? -15.735 1.752 4.310 1.00 91.44 311 ILE A C 1
ATOM 2610 O O . ILE A 1 311 ? -16.569 1.210 3.583 1.00 91.44 311 ILE A O 1
ATOM 2614 N N . SER A 1 312 ? -15.324 3.002 4.147 1.00 91.12 312 SER A N 1
ATOM 2615 C CA . SER A 1 312 ? -15.891 3.888 3.138 1.00 91.12 312 SER A CA 1
ATOM 2616 C C . SER A 1 312 ? -14.843 4.748 2.459 1.00 91.12 312 SER A C 1
ATOM 2618 O O . SER A 1 312 ? -13.811 5.063 3.052 1.00 91.12 312 SER A O 1
ATOM 2620 N N . THR A 1 313 ? -15.142 5.172 1.234 1.00 88.38 313 THR A N 1
ATOM 2621 C CA . THR A 1 313 ? -14.359 6.192 0.530 1.00 88.38 313 THR A CA 1
ATOM 2622 C C . THR A 1 313 ? -15.174 7.453 0.295 1.00 88.38 313 THR A C 1
ATOM 2624 O O . THR A 1 313 ? -16.327 7.367 -0.130 1.00 88.38 313 THR A O 1
ATOM 2627 N N . LYS A 1 314 ? -14.572 8.624 0.515 1.00 87.75 314 LYS A N 1
ATOM 2628 C CA . LYS A 1 314 ? -15.196 9.925 0.238 1.00 87.75 314 LYS A CA 1
ATOM 2629 C C . LYS A 1 314 ? -14.292 10.766 -0.640 1.00 87.75 314 LYS A C 1
ATOM 2631 O O . LYS A 1 314 ? -13.101 10.848 -0.378 1.00 87.75 314 LYS A O 1
ATOM 2636 N N . GLU A 1 315 ? -14.881 11.404 -1.635 1.00 85.38 315 GLU A N 1
ATOM 2637 C CA . GLU A 1 315 ? -14.196 12.379 -2.476 1.00 85.38 315 GLU A CA 1
ATOM 2638 C C . GLU A 1 315 ? -14.478 13.775 -1.939 1.00 85.38 315 GLU A C 1
ATOM 2640 O O . GLU A 1 315 ? -15.598 14.064 -1.504 1.00 85.38 315 GLU A O 1
ATOM 2645 N N . MET A 1 316 ? -13.468 14.629 -1.961 1.00 85.81 316 MET A N 1
ATOM 2646 C CA . MET A 1 316 ? -13.583 16.022 -1.563 1.00 85.81 316 MET A CA 1
ATOM 2647 C C . MET A 1 316 ? -12.675 16.863 -2.443 1.00 85.81 316 MET A C 1
ATOM 2649 O O . MET A 1 316 ? -11.506 16.537 -2.602 1.00 85.81 316 MET A O 1
ATOM 2653 N N . TYR A 1 317 ? -13.206 17.947 -2.986 1.00 81.44 317 TYR A N 1
ATOM 2654 C CA . TYR A 1 317 ? -12.397 18.960 -3.644 1.00 81.44 317 TYR A CA 1
ATOM 2655 C C . TYR A 1 317 ? -11.962 19.999 -2.610 1.00 81.44 317 TYR A C 1
ATOM 2657 O O . TYR A 1 317 ? -12.778 20.437 -1.796 1.00 81.44 317 TYR A O 1
ATOM 2665 N N . ASP A 1 318 ? -10.684 20.354 -2.622 1.00 77.31 318 ASP A N 1
ATOM 2666 C CA . ASP A 1 318 ? -10.126 21.418 -1.794 1.00 77.31 318 ASP A CA 1
ATOM 2667 C C . ASP A 1 318 ? -9.885 22.643 -2.673 1.00 77.31 318 ASP A C 1
ATOM 2669 O O . ASP A 1 318 ? -9.022 22.639 -3.553 1.00 77.31 318 ASP A O 1
ATOM 2673 N N . GLU A 1 319 ? -10.690 23.678 -2.445 1.00 76.44 319 GLU A N 1
ATOM 2674 C CA . GLU A 1 319 ? -10.642 24.917 -3.221 1.00 76.44 319 GLU A CA 1
ATOM 2675 C C . GLU A 1 319 ? -9.332 25.689 -3.014 1.00 76.44 319 GLU A C 1
ATOM 2677 O O . GLU A 1 319 ? -8.902 26.398 -3.920 1.00 76.44 319 GLU A O 1
ATOM 2682 N N . GLU A 1 320 ? -8.689 25.559 -1.848 1.00 73.31 320 GLU A N 1
ATOM 2683 C CA . GLU A 1 320 ? -7.455 26.287 -1.534 1.00 73.31 320 GLU A CA 1
ATOM 2684 C C . GLU A 1 320 ? -6.239 25.644 -2.201 1.00 73.31 320 GLU A C 1
ATOM 2686 O O . GLU A 1 320 ? -5.320 26.343 -2.633 1.00 73.31 320 GLU A O 1
ATOM 2691 N N . LEU A 1 321 ? -6.235 24.312 -2.286 1.00 69.56 321 LEU A N 1
ATOM 2692 C CA . LEU A 1 321 ? -5.145 23.541 -2.881 1.00 69.56 321 LEU A CA 1
ATOM 2693 C C . LEU A 1 321 ? -5.359 23.211 -4.366 1.00 69.56 321 LEU A C 1
ATOM 2695 O O . LEU A 1 321 ? -4.431 22.700 -4.985 1.00 69.56 321 LEU A O 1
ATOM 2699 N N . ASP A 1 322 ? -6.538 23.496 -4.934 1.00 75.00 322 ASP A N 1
ATOM 2700 C CA . ASP A 1 322 ? -6.915 23.151 -6.319 1.00 75.00 322 ASP A CA 1
ATOM 2701 C C . ASP A 1 322 ? -6.690 21.655 -6.623 1.00 75.00 322 ASP A C 1
ATOM 2703 O O . ASP A 1 322 ? -6.128 21.246 -7.645 1.00 75.00 322 ASP A O 1
ATOM 2707 N N . HIS A 1 323 ? -7.078 20.809 -5.666 1.00 72.62 323 HIS A N 1
ATOM 2708 C CA . HIS A 1 323 ? -6.825 19.371 -5.699 1.00 72.62 323 HIS A CA 1
ATOM 2709 C C . HIS A 1 323 ? -8.052 18.574 -5.266 1.00 72.62 323 HIS A C 1
ATOM 2711 O O . HIS A 1 323 ? -8.763 18.937 -4.326 1.00 72.62 323 HIS A O 1
ATOM 2717 N N . ASN A 1 324 ? -8.273 17.436 -5.928 1.00 81.00 324 ASN A N 1
ATOM 2718 C CA . ASN A 1 324 ? -9.221 16.442 -5.445 1.00 81.00 324 ASN A CA 1
ATOM 2719 C C . ASN A 1 324 ? -8.534 15.541 -4.417 1.00 81.00 324 ASN A C 1
ATOM 2721 O O . ASN A 1 324 ? -7.387 15.123 -4.573 1.00 81.00 324 ASN A O 1
ATOM 2725 N N . PHE A 1 325 ? -9.263 15.183 -3.375 1.00 84.25 325 PHE A N 1
ATOM 2726 C CA . PHE A 1 325 ? -8.829 14.253 -2.353 1.00 84.25 325 PHE A CA 1
ATOM 2727 C C . PHE A 1 325 ? -9.768 13.065 -2.287 1.00 84.25 325 PHE A C 1
ATOM 2729 O O . PHE A 1 325 ? -10.989 13.210 -2.350 1.00 84.25 325 PHE A O 1
ATOM 2736 N N . ILE A 1 326 ? -9.184 11.894 -2.056 1.00 85.94 326 ILE A N 1
ATOM 2737 C CA . ILE A 1 326 ? -9.921 10.706 -1.644 1.00 85.94 326 ILE A CA 1
ATOM 2738 C C . ILE A 1 326 ? -9.555 10.387 -0.202 1.00 85.94 326 ILE A C 1
ATOM 2740 O O . ILE A 1 326 ? -8.390 10.183 0.142 1.00 85.94 326 ILE A O 1
ATOM 2744 N N . PHE A 1 327 ? -10.576 10.283 0.638 1.00 88.56 327 PHE A N 1
ATOM 2745 C CA . PHE A 1 327 ? -10.468 9.740 1.978 1.00 88.56 327 PHE A CA 1
ATOM 2746 C C . PHE A 1 327 ? -10.798 8.256 1.964 1.00 88.56 327 PHE A C 1
ATOM 2748 O O . PHE A 1 327 ? -11.881 7.883 1.523 1.00 88.56 327 PHE A O 1
ATOM 2755 N N . LEU A 1 328 ? -9.909 7.422 2.500 1.00 89.81 328 LEU A N 1
ATOM 2756 C CA . LEU A 1 328 ? -10.241 6.062 2.924 1.00 89.81 328 LEU A CA 1
ATOM 2757 C C . LEU A 1 328 ? -10.472 6.075 4.432 1.00 89.81 328 LEU A C 1
ATOM 2759 O O . LEU A 1 328 ? -9.561 6.389 5.198 1.00 89.81 328 LEU A O 1
ATOM 2763 N N . GLU A 1 329 ? -11.678 5.718 4.854 1.00 92.44 329 GLU A N 1
ATOM 2764 C CA . GLU A 1 329 ? -12.071 5.680 6.259 1.00 92.44 329 GLU A CA 1
ATOM 2765 C C . GLU A 1 329 ? -12.317 4.233 6.696 1.00 92.44 329 GLU A C 1
ATOM 2767 O O . GLU A 1 329 ? -13.081 3.510 6.058 1.00 92.44 329 GLU A O 1
ATOM 2772 N N . ILE A 1 330 ? -11.683 3.820 7.794 1.00 92.94 330 ILE A N 1
ATOM 2773 C CA . ILE A 1 330 ? -11.945 2.555 8.490 1.00 92.94 330 ILE A CA 1
ATOM 2774 C C . ILE A 1 330 ? -12.458 2.912 9.882 1.00 92.94 330 ILE A C 1
ATOM 2776 O O . ILE A 1 330 ? -11.712 3.429 10.710 1.00 92.94 330 ILE A O 1
ATOM 2780 N N . MET A 1 331 ? -13.735 2.652 10.132 1.00 92.44 331 MET A N 1
ATOM 2781 C CA . MET A 1 331 ? -14.407 2.944 11.391 1.00 92.44 331 MET A CA 1
ATOM 2782 C C . MET A 1 331 ? -14.670 1.656 12.154 1.00 92.44 331 MET A C 1
ATOM 2784 O O . MET A 1 331 ? -15.424 0.796 11.702 1.00 92.44 331 MET A O 1
ATOM 2788 N N . ASP A 1 332 ? -14.087 1.568 13.338 1.00 91.12 332 ASP A N 1
ATOM 2789 C CA . ASP A 1 332 ? -14.372 0.562 14.341 1.00 91.12 332 ASP A CA 1
ATOM 2790 C C . ASP A 1 332 ? -15.440 1.090 15.310 1.00 91.12 332 ASP A C 1
ATOM 2792 O O . ASP A 1 332 ? -15.151 1.842 16.247 1.00 91.12 332 ASP A O 1
ATOM 2796 N N . VAL A 1 333 ? -16.692 0.715 15.057 1.00 89.44 333 VAL A N 1
ATOM 2797 C CA . VAL A 1 333 ? -17.855 1.203 15.796 1.00 89.44 333 VAL A CA 1
ATOM 2798 C C . VAL A 1 333 ? -17.929 0.553 17.178 1.00 89.44 333 VAL A C 1
ATOM 2800 O O . VAL A 1 333 ? -17.747 -0.648 17.359 1.00 89.44 333 VAL A O 1
ATOM 2803 N N . GLY A 1 334 ? -18.236 1.373 18.175 1.00 83.38 334 GLY A N 1
ATOM 2804 C CA . GLY A 1 334 ? -18.433 1.007 19.573 1.00 83.38 334 GLY A CA 1
ATOM 2805 C C . GLY A 1 334 ? -17.142 0.841 20.375 1.00 83.38 334 GLY A C 1
ATOM 2806 O O . GLY A 1 334 ? -17.217 0.778 21.610 1.00 83.38 334 GLY A O 1
ATOM 2807 N N . SER A 1 335 ? -15.991 0.787 19.701 1.00 86.06 335 SER A N 1
ATOM 2808 C CA . SER A 1 335 ? -14.687 0.539 20.316 1.00 86.06 335 SER A CA 1
ATOM 2809 C C . SER A 1 335 ? -14.149 1.750 21.059 1.00 86.06 335 SER A C 1
ATOM 2811 O O . SER A 1 335 ? -14.401 2.898 20.703 1.00 86.06 335 SER A O 1
ATOM 2813 N N . LYS A 1 336 ? -13.391 1.482 22.122 1.00 85.38 336 LYS A N 1
ATOM 2814 C CA . LYS A 1 336 ? -12.817 2.517 22.977 1.00 85.38 336 LYS A CA 1
ATOM 2815 C C . LYS A 1 336 ? -11.341 2.272 23.211 1.00 85.38 336 LYS A C 1
ATOM 2817 O O . LYS A 1 336 ? -10.892 1.138 23.381 1.00 85.38 336 LYS A O 1
ATOM 2822 N N . VAL A 1 337 ? -10.593 3.363 23.272 1.00 86.38 337 VAL A N 1
ATOM 2823 C CA . VAL A 1 337 ? -9.177 3.343 23.614 1.00 86.38 337 VAL A CA 1
ATOM 2824 C C . VAL A 1 337 ? -9.035 3.225 25.130 1.00 86.38 337 VAL A C 1
ATOM 2826 O O . VAL A 1 337 ? -9.537 4.052 25.893 1.00 86.38 337 VAL A O 1
ATOM 2829 N N . THR A 1 338 ? -8.345 2.169 25.562 1.00 80.56 338 THR A N 1
ATOM 2830 C CA . THR A 1 338 ? -8.100 1.872 26.981 1.00 80.56 338 THR A CA 1
ATOM 2831 C C . THR A 1 338 ? -6.861 2.571 27.539 1.00 80.56 338 THR A C 1
ATOM 2833 O O . THR A 1 338 ? -6.778 2.816 28.740 1.00 80.56 338 THR A O 1
ATOM 2836 N N . LYS A 1 339 ? -5.890 2.886 26.676 1.00 81.25 339 LYS A N 1
ATOM 2837 C CA . LYS A 1 339 ? -4.694 3.667 27.017 1.00 81.25 339 LYS A CA 1
ATOM 2838 C C . LYS A 1 339 ? -5.056 5.152 27.164 1.00 81.25 339 LYS A C 1
ATOM 2840 O O . LYS A 1 339 ? -6.105 5.581 26.692 1.00 81.25 339 LYS A O 1
ATOM 2845 N N . SER A 1 340 ? -4.165 5.942 27.766 1.00 87.56 340 SER A N 1
ATOM 2846 C CA . SER A 1 340 ? -4.287 7.402 27.681 1.00 87.56 340 SER A CA 1
ATOM 2847 C C . SER A 1 340 ? -4.181 7.866 26.228 1.00 87.56 340 SER A C 1
ATOM 2849 O O . SER A 1 340 ? -3.519 7.226 25.406 1.00 87.56 340 SER A O 1
ATOM 2851 N N . GLU A 1 341 ? -4.807 8.998 25.929 1.00 89.06 341 GLU A N 1
ATOM 2852 C CA . GLU A 1 341 ? -4.829 9.639 24.618 1.00 89.06 341 GLU A CA 1
ATOM 2853 C C . GLU A 1 341 ? -3.415 9.847 24.062 1.00 89.06 341 GLU A C 1
ATOM 2855 O O . GLU A 1 341 ? -3.161 9.545 22.898 1.00 89.06 341 GLU A O 1
ATOM 2860 N N . ILE A 1 342 ? -2.471 10.247 24.921 1.00 89.88 342 ILE A N 1
ATOM 2861 C CA . ILE A 1 342 ? -1.061 10.437 24.557 1.00 89.88 342 ILE A CA 1
ATOM 2862 C C . ILE A 1 342 ? -0.415 9.097 24.193 1.00 89.88 342 ILE A C 1
ATOM 2864 O O . ILE A 1 342 ? 0.129 8.956 23.108 1.00 89.88 342 ILE A O 1
ATOM 2868 N N . LYS A 1 343 ? -0.552 8.066 25.039 1.00 88.88 343 LYS A N 1
ATOM 2869 C CA . LYS A 1 343 ? 0.051 6.746 24.774 1.00 88.88 343 LYS A CA 1
ATOM 2870 C C . LYS A 1 343 ? -0.524 6.072 23.528 1.00 88.88 343 LYS A C 1
ATOM 2872 O O . LYS A 1 343 ? 0.150 5.259 22.898 1.00 88.88 343 LYS A O 1
ATOM 2877 N N . PHE A 1 344 ? -1.791 6.331 23.212 1.00 89.00 344 PHE A N 1
ATOM 2878 C CA . PHE A 1 344 ? -2.398 5.844 21.979 1.00 89.00 344 PHE A CA 1
ATOM 2879 C C . PHE A 1 344 ? -1.840 6.578 20.759 1.00 89.00 344 PHE A C 1
ATOM 2881 O O . PHE A 1 344 ? -1.468 5.928 19.785 1.00 89.00 344 PHE A O 1
ATOM 2888 N N . PHE A 1 345 ? -1.707 7.902 20.840 1.00 90.00 345 PHE A N 1
ATOM 2889 C CA . PHE A 1 345 ? -1.082 8.707 19.796 1.00 90.00 345 PHE A CA 1
ATOM 2890 C C . PHE A 1 345 ? 0.384 8.341 19.547 1.00 90.00 345 PHE A C 1
ATOM 2892 O O . PHE A 1 345 ? 0.763 8.152 18.393 1.00 90.00 345 PHE A O 1
ATOM 2899 N N . ASP A 1 346 ? 1.180 8.153 20.599 1.00 87.62 346 ASP A N 1
ATOM 2900 C CA . ASP A 1 346 ? 2.575 7.716 20.478 1.00 87.62 346 ASP A CA 1
ATOM 2901 C C . ASP A 1 346 ? 2.646 6.365 19.754 1.00 87.62 346 ASP A C 1
ATOM 2903 O O . ASP A 1 346 ? 3.364 6.211 18.771 1.00 87.62 346 ASP A O 1
ATOM 2907 N N . SER A 1 347 ? 1.774 5.420 20.127 1.00 87.50 347 SER A N 1
ATOM 2908 C CA . SER A 1 347 ? 1.665 4.132 19.435 1.00 87.50 347 SER A CA 1
ATOM 2909 C C . SER A 1 347 ? 1.303 4.280 17.952 1.00 87.50 347 SER A C 1
ATOM 2911 O O . SER A 1 347 ? 1.785 3.491 17.141 1.00 87.50 347 SER A O 1
ATOM 2913 N N . LEU A 1 348 ? 0.455 5.241 17.574 1.00 88.50 348 LEU A N 1
ATOM 2914 C CA . LEU A 1 348 ? 0.149 5.517 16.166 1.00 88.50 348 LEU A CA 1
ATOM 2915 C C . LEU A 1 348 ? 1.372 6.083 15.439 1.00 88.50 348 LEU A C 1
ATOM 2917 O O . LEU A 1 348 ? 1.696 5.632 14.340 1.00 88.50 348 LEU A O 1
ATOM 2921 N N . CYS A 1 349 ? 2.077 7.028 16.062 1.00 86.56 349 CYS A N 1
ATOM 2922 C CA . CYS A 1 349 ? 3.298 7.609 15.517 1.00 86.56 349 CYS A CA 1
ATOM 2923 C C . CYS A 1 349 ? 4.376 6.546 15.277 1.00 86.56 349 CYS A C 1
ATOM 2925 O O . CYS A 1 349 ? 4.919 6.486 14.171 1.00 86.56 349 CYS A O 1
ATOM 2927 N N . ASP A 1 350 ? 4.630 5.686 16.261 1.00 84.56 350 ASP A N 1
ATOM 2928 C CA . ASP A 1 350 ? 5.672 4.655 16.209 1.00 84.56 350 ASP A CA 1
ATOM 2929 C C . ASP A 1 350 ? 5.394 3.598 15.136 1.00 84.56 350 ASP A C 1
ATOM 2931 O O . ASP A 1 350 ? 6.308 3.125 14.467 1.00 84.56 350 ASP A O 1
ATOM 2935 N N . ASN A 1 351 ? 4.122 3.229 14.948 1.00 83.19 351 ASN A N 1
ATOM 2936 C CA . ASN A 1 351 ? 3.754 2.151 14.029 1.00 83.19 351 ASN A CA 1
ATOM 2937 C C . ASN A 1 351 ? 3.429 2.642 12.613 1.00 83.19 351 ASN A C 1
ATOM 2939 O O . ASN A 1 351 ? 3.521 1.852 11.680 1.00 83.19 351 ASN A O 1
ATOM 2943 N N . CYS A 1 352 ? 3.027 3.905 12.431 1.00 85.06 352 CYS A N 1
ATOM 2944 C CA . CYS A 1 352 ? 2.482 4.372 11.150 1.00 85.06 352 CYS A CA 1
ATOM 2945 C C . CYS A 1 352 ? 3.258 5.538 10.531 1.00 85.06 352 CYS A C 1
ATOM 2947 O O . CYS A 1 352 ? 3.317 5.631 9.306 1.00 85.06 352 CYS A O 1
ATOM 2949 N N . SER A 1 353 ? 3.839 6.442 11.332 1.00 81.25 353 SER A N 1
ATOM 2950 C CA . SER A 1 353 ? 4.276 7.743 10.800 1.00 81.25 353 SER A CA 1
ATOM 2951 C C . SER A 1 353 ? 5.400 7.627 9.773 1.00 81.25 353 SER A C 1
ATOM 2953 O O . SER A 1 353 ? 5.291 8.222 8.709 1.00 81.25 353 SER A O 1
ATOM 2955 N N . GLU A 1 354 ? 6.437 6.827 10.023 1.00 79.00 354 GLU A N 1
ATOM 2956 C CA . GLU A 1 354 ? 7.532 6.641 9.059 1.00 79.00 354 GLU A CA 1
ATOM 2957 C C . GLU A 1 354 ? 7.102 5.814 7.836 1.00 79.00 354 GLU A C 1
ATOM 2959 O O . GLU A 1 354 ? 7.542 6.088 6.720 1.00 79.00 354 GLU A O 1
ATOM 2964 N N . ILE A 1 355 ? 6.173 4.867 8.015 1.00 79.62 355 ILE A N 1
ATOM 2965 C CA . ILE A 1 355 ? 5.643 4.023 6.931 1.00 79.62 355 ILE A CA 1
ATOM 2966 C C . ILE A 1 355 ? 4.826 4.856 5.933 1.00 79.62 355 ILE A C 1
ATOM 2968 O O . ILE A 1 355 ? 4.940 4.671 4.717 1.00 79.62 355 ILE A O 1
ATOM 2972 N N . LEU A 1 356 ? 4.011 5.781 6.446 1.00 83.25 356 LEU A N 1
ATOM 2973 C CA . LEU A 1 356 ? 3.073 6.589 5.664 1.00 83.25 356 LEU A CA 1
ATOM 2974 C C . LEU A 1 356 ? 3.610 7.965 5.271 1.00 83.25 356 LEU A C 1
ATOM 2976 O O . LEU A 1 356 ? 3.002 8.621 4.429 1.00 83.25 356 LEU A O 1
ATOM 2980 N N . LYS A 1 357 ? 4.742 8.398 5.843 1.00 80.25 357 LYS A N 1
ATOM 2981 C CA . LYS A 1 357 ? 5.230 9.788 5.817 1.00 80.25 357 LYS A CA 1
ATOM 2982 C C . LYS A 1 357 ? 5.209 10.454 4.455 1.00 80.25 357 LYS A C 1
ATOM 2984 O O . LYS A 1 357 ? 4.985 11.645 4.372 1.00 80.25 357 LYS A O 1
ATOM 2989 N N . SER A 1 358 ? 5.486 9.723 3.390 1.00 77.44 358 SER A N 1
ATOM 2990 C CA . SER A 1 358 ? 5.548 10.266 2.029 1.00 77.44 358 SER A CA 1
ATOM 2991 C C . SER A 1 358 ? 4.433 9.734 1.135 1.00 77.44 358 SER A C 1
ATOM 2993 O O . SER A 1 358 ? 4.503 9.891 -0.072 1.00 77.44 358 SER A O 1
ATOM 2995 N N . VAL A 1 359 ? 3.417 9.084 1.700 1.00 80.75 359 VAL A N 1
ATOM 2996 C CA . VAL A 1 359 ? 2.378 8.369 0.950 1.00 80.75 359 VAL A CA 1
ATOM 2997 C C . VAL A 1 359 ? 1.027 9.062 1.052 1.00 80.75 359 VAL A C 1
ATOM 2999 O O . VAL A 1 359 ? 0.342 9.186 0.042 1.00 80.75 359 VAL A O 1
ATOM 3002 N N . CYS A 1 360 ? 0.636 9.484 2.251 1.00 86.25 360 CYS A N 1
ATOM 3003 C CA . CYS A 1 360 ? -0.659 10.103 2.518 1.00 86.25 360 CYS A CA 1
ATOM 3004 C C . CYS A 1 360 ? -0.626 10.865 3.841 1.00 86.25 360 CYS A C 1
ATOM 3006 O O . CYS A 1 360 ? 0.239 10.603 4.686 1.00 86.25 360 CYS A O 1
ATOM 3008 N N . ASP A 1 361 ? -1.616 11.726 4.050 1.00 89.00 361 ASP A N 1
ATOM 3009 C CA . ASP A 1 361 ? -1.905 12.254 5.383 1.00 89.00 361 ASP A CA 1
ATOM 3010 C C . ASP A 1 361 ? -2.687 11.184 6.151 1.00 89.00 361 ASP A C 1
ATOM 3012 O O . ASP A 1 361 ? -3.379 10.337 5.561 1.00 89.00 361 ASP A O 1
ATOM 3016 N N . PHE A 1 362 ? -2.547 11.181 7.473 1.00 91.06 362 PHE A N 1
ATOM 3017 C CA . PHE A 1 362 ? -3.150 10.162 8.319 1.00 91.06 362 PHE A CA 1
ATOM 3018 C C . PHE A 1 362 ? -3.682 10.771 9.608 1.00 91.06 362 PHE A C 1
ATOM 3020 O O . PHE A 1 362 ? -2.928 11.304 10.423 1.00 91.06 362 PHE A O 1
ATOM 3027 N N . GLU A 1 363 ? -4.988 10.635 9.798 1.00 92.31 363 GLU A N 1
ATOM 3028 C CA . GLU A 1 363 ? -5.725 11.151 10.943 1.00 92.31 363 GLU A CA 1
ATOM 3029 C C . GLU A 1 363 ? -6.444 10.011 11.658 1.00 92.31 363 GLU A C 1
ATOM 3031 O O . GLU A 1 363 ? -6.930 9.060 11.034 1.00 92.31 363 GLU A O 1
ATOM 3036 N N . VAL A 1 364 ? -6.559 10.123 12.978 1.00 92.62 364 VAL A N 1
ATOM 3037 C CA . VAL A 1 364 ? -7.349 9.193 13.783 1.00 92.62 364 VAL A CA 1
ATOM 3038 C C . VAL A 1 364 ? -8.269 9.968 14.711 1.00 92.62 364 VAL A C 1
ATOM 3040 O O . VAL A 1 364 ? -7.865 10.928 15.362 1.00 92.62 364 VAL A O 1
ATOM 3043 N N . PHE A 1 365 ? -9.516 9.524 14.786 1.00 92.81 365 PHE A N 1
ATOM 3044 C CA . PHE A 1 365 ? -10.526 10.029 15.706 1.00 92.81 365 PHE A CA 1
ATOM 3045 C C . PHE A 1 365 ? -10.900 8.886 16.633 1.00 92.81 365 PHE A C 1
ATOM 3047 O O . PHE A 1 365 ? -11.106 7.766 16.168 1.00 92.81 365 PHE A O 1
ATOM 3054 N N . PHE A 1 366 ? -10.936 9.117 17.938 1.00 91.38 366 PHE A N 1
ATOM 3055 C CA . PHE A 1 366 ? -11.178 8.035 18.881 1.00 91.38 366 PHE A CA 1
ATOM 3056 C C . PHE A 1 366 ? -11.863 8.492 20.160 1.00 91.38 366 PHE A C 1
ATOM 3058 O O . PHE A 1 366 ? -11.649 9.601 20.653 1.00 91.38 366 PHE A O 1
ATOM 3065 N N . THR A 1 367 ? -12.635 7.575 20.734 1.00 89.06 367 THR A N 1
ATOM 3066 C CA . THR A 1 367 ? -13.242 7.713 22.058 1.00 89.06 367 THR A CA 1
ATOM 3067 C C . THR A 1 367 ? -12.439 6.937 23.099 1.00 89.06 367 THR A C 1
ATOM 3069 O O . THR A 1 367 ? -12.100 5.767 22.901 1.00 89.06 367 THR A O 1
ATOM 3072 N N . THR A 1 368 ? -12.143 7.552 24.242 1.00 87.75 368 THR A N 1
ATOM 3073 C CA . THR A 1 368 ? -11.498 6.870 25.376 1.00 87.75 368 THR A CA 1
ATOM 3074 C C . THR A 1 368 ? -12.512 6.118 26.238 1.00 87.75 368 THR A C 1
ATOM 3076 O O . THR A 1 368 ? -13.728 6.310 26.142 1.00 87.75 368 THR A O 1
ATOM 3079 N N . ASN A 1 369 ? -12.025 5.277 27.153 1.00 83.31 369 ASN A N 1
ATOM 3080 C CA . ASN A 1 369 ? -12.871 4.622 28.157 1.00 83.31 369 ASN A CA 1
ATOM 3081 C C . ASN A 1 369 ? -13.726 5.596 28.989 1.00 83.31 369 ASN A C 1
ATOM 3083 O O . ASN A 1 369 ? -14.830 5.232 29.391 1.00 83.31 369 ASN A O 1
ATOM 3087 N N . GLU A 1 370 ? -13.267 6.836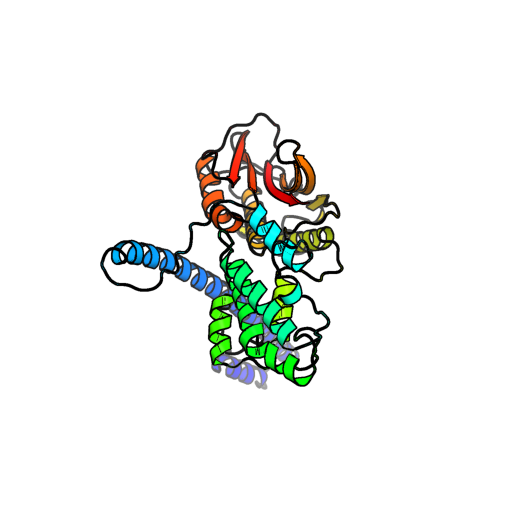 29.170 1.00 84.94 370 GLU A N 1
ATOM 3088 C CA . GLU A 1 370 ? -13.976 7.903 29.889 1.00 84.94 370 GLU A CA 1
ATOM 3089 C C . GLU A 1 370 ? -15.042 8.621 29.039 1.00 84.94 370 GLU A C 1
ATOM 3091 O O . GLU A 1 370 ? -15.593 9.626 29.478 1.00 84.94 370 GLU A O 1
ATOM 3096 N N . ASN A 1 371 ? -15.345 8.128 27.830 1.00 84.81 371 ASN A N 1
ATOM 3097 C CA . ASN A 1 371 ? -16.235 8.778 26.855 1.00 84.81 371 ASN A CA 1
ATOM 3098 C C . ASN A 1 371 ? -15.755 10.168 26.408 1.00 84.81 371 ASN A C 1
ATOM 3100 O O . ASN A 1 371 ? -16.567 11.028 26.074 1.00 84.81 371 ASN A O 1
ATOM 3104 N N . LYS A 1 372 ? -14.440 10.399 26.407 1.00 88.81 372 LYS A N 1
ATOM 3105 C CA . LYS A 1 372 ? -13.851 11.620 25.852 1.00 88.81 372 LYS A CA 1
ATOM 3106 C C . LYS A 1 372 ? -13.406 11.363 24.421 1.00 88.81 372 LYS A C 1
ATOM 3108 O O . LYS A 1 372 ? -12.781 10.337 24.150 1.00 88.81 372 LYS A O 1
ATOM 3113 N N . ASN A 1 373 ? -13.709 12.306 23.541 1.00 91.94 373 ASN A N 1
ATOM 3114 C CA . ASN A 1 373 ? -13.444 12.211 22.113 1.00 91.94 373 ASN A CA 1
ATOM 3115 C C . ASN A 1 373 ? -12.216 13.052 21.755 1.00 91.94 373 ASN A C 1
ATOM 3117 O O . ASN A 1 373 ? -12.138 14.228 22.117 1.00 91.94 373 ASN A O 1
ATOM 3121 N N . TYR A 1 374 ? -11.267 12.443 21.046 1.00 92.25 374 TYR A N 1
ATOM 3122 C CA . TYR A 1 374 ? -10.044 13.088 20.574 1.00 92.25 374 TYR A CA 1
ATOM 3123 C C . TYR A 1 374 ? -9.817 12.864 19.080 1.00 92.25 374 TYR A C 1
ATOM 3125 O O . TYR A 1 374 ? -10.050 11.770 18.567 1.00 92.25 374 TYR A O 1
ATOM 3133 N N . SER A 1 375 ? -9.309 13.886 18.402 1.00 92.12 375 SER A N 1
ATOM 3134 C CA . SER A 1 375 ? -8.731 13.781 17.068 1.00 92.12 375 SER A CA 1
ATOM 3135 C C . SER A 1 375 ? -7.216 13.930 17.155 1.00 92.12 375 SER A C 1
ATOM 3137 O O . SER A 1 375 ? -6.687 14.673 17.984 1.00 92.12 375 SER A O 1
ATOM 3139 N N . CYS A 1 376 ? -6.488 13.210 16.314 1.00 89.81 376 CYS A N 1
ATOM 3140 C CA . CYS A 1 376 ? -5.056 13.389 16.165 1.00 89.81 376 CYS A CA 1
ATOM 3141 C C . CYS A 1 376 ? -4.655 13.312 14.693 1.00 89.81 376 CYS A C 1
ATOM 3143 O O . CYS A 1 376 ? -5.076 12.414 13.964 1.00 89.81 376 CYS A O 1
ATOM 3145 N N . SER A 1 377 ? -3.812 14.257 14.279 1.00 89.81 377 SER A N 1
ATOM 3146 C CA . SER A 1 377 ? -3.107 14.182 13.005 1.00 89.81 377 SER A CA 1
ATOM 3147 C C . SER A 1 377 ? -1.773 13.487 13.248 1.00 89.81 377 SER A C 1
ATOM 3149 O O . SER A 1 377 ? -0.903 14.008 13.945 1.00 89.81 377 SER A O 1
ATOM 3151 N N . VAL A 1 378 ? -1.640 12.260 12.749 1.00 86.88 378 VAL A N 1
ATOM 3152 C CA . VAL A 1 378 ? -0.388 11.491 12.812 1.00 86.88 378 VAL A CA 1
ATOM 3153 C C . VAL A 1 378 ? 0.570 11.988 11.728 1.00 86.88 378 VAL A C 1
ATOM 3155 O O . VAL A 1 378 ? 1.786 12.022 11.933 1.00 86.88 378 VAL A O 1
ATOM 3158 N N . LEU A 1 379 ? 0.015 12.371 10.576 1.00 86.44 379 LEU A N 1
ATOM 3159 C CA . LEU A 1 379 ? 0.711 12.995 9.460 1.00 86.44 379 LEU A CA 1
ATOM 3160 C C . LEU A 1 379 ? -0.201 14.038 8.797 1.00 86.44 379 LEU A C 1
ATOM 3162 O O . LEU A 1 379 ? -1.343 13.684 8.506 1.00 86.44 379 LEU A O 1
ATOM 3166 N N . PRO A 1 380 ? 0.307 15.246 8.491 1.00 79.25 380 PRO A N 1
ATOM 3167 C CA . PRO A 1 380 ? 1.621 15.766 8.889 1.00 79.25 380 PRO A CA 1
ATOM 3168 C C . PRO A 1 380 ? 1.740 15.939 10.416 1.00 79.25 380 PRO A C 1
ATOM 3170 O O . PRO A 1 380 ? 0.747 16.140 11.109 1.00 79.25 380 PRO A O 1
ATOM 3173 N N . LYS A 1 381 ? 2.965 15.873 10.966 1.00 70.81 381 LYS A N 1
ATOM 3174 C CA . LYS A 1 381 ? 3.230 16.001 12.423 1.00 70.81 381 LYS A CA 1
ATOM 3175 C C . LYS A 1 381 ? 3.090 17.445 12.943 1.00 70.81 381 LYS A C 1
ATOM 3177 O O . LYS A 1 381 ? 3.766 17.830 13.895 1.00 70.81 381 LYS A O 1
ATOM 3182 N N . ASP A 1 382 ? 2.235 18.245 12.322 1.00 62.12 382 ASP A N 1
ATOM 3183 C CA . ASP A 1 382 ? 2.120 19.680 12.590 1.00 62.12 382 ASP A CA 1
ATOM 3184 C C . ASP A 1 382 ? 1.394 19.952 13.917 1.00 62.12 382 ASP A C 1
ATOM 3186 O O . ASP A 1 382 ? 1.631 20.974 14.560 1.00 62.12 382 ASP A O 1
ATOM 3190 N N . SER A 1 383 ? 0.568 19.002 14.377 1.00 58.88 383 SER A N 1
ATOM 3191 C CA . SER A 1 383 ? -0.070 19.035 15.695 1.00 58.88 383 SER A CA 1
ATOM 3192 C C . SER A 1 383 ? 0.438 17.883 16.569 1.00 58.88 383 SER A C 1
ATOM 3194 O O . SER A 1 383 ? 0.049 16.732 16.367 1.00 58.88 383 SER A O 1
ATOM 3196 N N . PRO A 1 384 ? 1.304 18.146 17.563 1.00 64.38 384 PRO A N 1
ATOM 3197 C CA . PRO A 1 384 ? 2.008 17.090 18.286 1.00 64.38 384 PRO A CA 1
ATOM 3198 C C . PRO A 1 384 ? 1.156 16.375 19.346 1.00 64.38 384 PRO A C 1
ATOM 3200 O O . PRO A 1 384 ? 1.710 15.602 20.127 1.00 64.38 384 PRO A O 1
ATOM 3203 N N . LYS A 1 385 ? -0.151 16.665 19.461 1.00 81.25 385 LYS A N 1
ATOM 3204 C CA . LYS A 1 385 ? -0.993 16.121 20.537 1.00 81.25 385 LYS A CA 1
ATOM 3205 C C . LYS A 1 385 ? -2.431 15.849 20.090 1.00 81.25 385 LYS A C 1
ATOM 3207 O O . LYS A 1 385 ? -2.960 16.599 19.270 1.00 81.25 385 LYS A O 1
ATOM 3212 N N . PRO A 1 386 ? -3.089 14.836 20.684 1.00 88.94 386 PRO A N 1
ATOM 3213 C CA . PRO A 1 386 ? -4.532 14.664 20.577 1.00 88.94 386 PRO A CA 1
ATOM 3214 C C . PRO A 1 386 ? -5.280 15.928 21.005 1.00 88.94 386 PRO A C 1
ATOM 3216 O O . PRO A 1 386 ? -5.004 16.493 22.065 1.00 88.94 386 PRO A O 1
ATOM 3219 N N . VAL A 1 387 ? -6.249 16.345 20.198 1.00 90.88 387 VAL A N 1
ATOM 3220 C CA . VAL A 1 387 ? -7.097 17.512 20.441 1.00 90.88 387 VAL A CA 1
ATOM 3221 C C . VAL A 1 387 ? -8.506 17.024 20.777 1.00 90.88 387 VAL A C 1
ATOM 3223 O O . VAL A 1 387 ? -9.041 16.188 20.049 1.00 90.88 387 VAL A O 1
ATOM 3226 N N . PRO A 1 388 ? -9.130 17.499 21.869 1.00 90.75 388 PRO A N 1
ATOM 3227 C CA . PRO A 1 388 ? -10.528 17.192 22.142 1.00 90.75 388 PRO A CA 1
ATOM 3228 C C . PRO A 1 388 ? -11.429 17.669 20.999 1.00 90.75 388 PRO A C 1
ATOM 3230 O O . PRO A 1 388 ? -11.259 18.785 20.510 1.00 90.75 388 PRO A O 1
ATOM 3233 N N . PHE A 1 389 ? -12.419 16.868 20.611 1.00 86.75 389 PHE A N 1
ATOM 3234 C CA . PHE A 1 389 ? -13.430 17.277 19.632 1.00 86.75 389 PHE A CA 1
ATOM 3235 C C . PHE A 1 389 ? -14.839 16.921 20.108 1.00 86.75 389 PHE A C 1
ATOM 3237 O O . PHE A 1 389 ? -15.030 16.007 20.909 1.00 86.75 389 PHE A O 1
ATOM 3244 N N . SER A 1 390 ? -15.823 17.697 19.660 1.00 77.62 390 SER A N 1
ATOM 3245 C CA . SER A 1 390 ? -17.191 17.698 20.191 1.00 77.62 390 SER A CA 1
ATOM 3246 C C . SER A 1 390 ? -18.181 16.827 19.417 1.00 77.62 390 SER A C 1
ATOM 3248 O O . SER A 1 390 ? -19.345 16.759 19.804 1.00 77.62 390 SER A O 1
ATOM 3250 N N . GLU A 1 391 ? -17.766 16.172 18.332 1.00 76.50 391 GLU A N 1
ATOM 3251 C CA . GLU A 1 391 ? -18.668 15.298 17.577 1.00 76.50 391 GLU A CA 1
ATOM 3252 C C . GLU A 1 391 ? -18.938 13.992 18.334 1.00 76.50 391 GLU A C 1
ATOM 3254 O O . GLU A 1 391 ? -18.078 13.477 19.055 1.00 76.50 391 GLU A O 1
ATOM 3259 N N . GLU A 1 392 ? -20.135 13.431 18.140 1.00 64.94 392 GLU A N 1
ATOM 3260 C CA . GLU A 1 392 ? -20.495 12.088 18.602 1.00 64.94 392 GLU A CA 1
ATOM 3261 C C . GLU A 1 392 ? -19.776 11.020 17.767 1.00 64.94 392 GLU A C 1
ATOM 3263 O O . GLU A 1 392 ? -20.395 10.278 17.000 1.00 64.94 392 GLU A O 1
ATOM 3268 N N . ASP A 1 393 ? -18.457 10.921 17.886 1.00 64.00 393 ASP A N 1
ATOM 3269 C CA . ASP A 1 393 ? -17.767 9.771 17.320 1.00 64.00 393 ASP A CA 1
ATOM 3270 C C . ASP A 1 393 ? -18.018 8.565 18.228 1.00 64.00 393 ASP A C 1
ATOM 3272 O O . ASP A 1 393 ? -17.849 8.616 19.447 1.00 64.00 393 ASP A O 1
ATOM 3276 N N . LYS A 1 394 ? -18.530 7.486 17.633 1.00 74.31 394 LYS A N 1
ATOM 3277 C CA . LYS A 1 394 ? -19.008 6.301 18.360 1.00 74.31 394 LYS A CA 1
ATOM 3278 C C . LYS A 1 394 ? -17.959 5.199 18.387 1.00 74.31 394 LYS A C 1
ATOM 3280 O O . LYS A 1 394 ? -18.346 4.038 18.380 1.00 74.31 394 LYS A O 1
ATOM 3285 N N . GLY A 1 395 ? -16.664 5.500 18.328 1.00 87.94 395 GLY A N 1
ATOM 3286 C CA . GLY A 1 395 ? -15.666 4.458 18.096 1.00 87.94 395 GLY A CA 1
ATOM 3287 C C . GLY A 1 395 ? -14.247 4.953 17.848 1.00 87.94 395 GLY A C 1
ATOM 3288 O O . GLY A 1 395 ? -13.826 5.976 18.386 1.00 87.94 395 GLY A O 1
ATOM 3289 N N . ILE A 1 396 ? -13.519 4.206 17.015 1.00 91.94 396 ILE A N 1
ATOM 3290 C CA . ILE A 1 396 ? -12.190 4.569 16.512 1.00 91.94 396 ILE A CA 1
ATOM 3291 C C . ILE A 1 396 ? -12.255 4.649 14.984 1.00 91.94 396 ILE A C 1
ATOM 3293 O O . ILE A 1 396 ? -12.506 3.648 14.318 1.00 91.94 396 ILE A O 1
ATOM 3297 N N . LYS A 1 397 ? -12.007 5.830 14.426 1.00 93.62 397 LYS A N 1
ATOM 3298 C CA . LYS A 1 397 ? -11.997 6.111 12.989 1.00 93.62 397 LYS A CA 1
ATOM 3299 C C . LYS A 1 397 ? -10.575 6.383 12.530 1.00 93.62 397 LYS A C 1
ATOM 3301 O O . LYS A 1 397 ? -9.964 7.355 12.963 1.00 93.62 397 LYS A O 1
ATOM 3306 N N . TYR A 1 398 ? -10.077 5.567 11.616 1.00 93.81 398 TYR A N 1
ATOM 3307 C CA . TYR A 1 398 ? -8.810 5.778 10.925 1.00 93.81 398 TYR A CA 1
ATOM 3308 C C . TYR A 1 398 ? -9.093 6.384 9.553 1.00 93.81 398 TYR A C 1
ATOM 3310 O O . TYR A 1 398 ? -9.891 5.827 8.797 1.00 93.81 398 TYR A O 1
ATOM 3318 N N . ARG A 1 399 ? -8.455 7.507 9.225 1.00 92.81 399 ARG A N 1
ATOM 3319 C CA . ARG A 1 399 ? -8.672 8.235 7.975 1.00 92.81 399 ARG A CA 1
ATOM 3320 C C . ARG A 1 399 ? -7.349 8.463 7.259 1.00 92.81 399 ARG A C 1
ATOM 3322 O O . ARG A 1 399 ? -6.464 9.143 7.766 1.00 92.81 399 ARG A O 1
ATOM 3329 N N . PHE A 1 400 ? -7.246 7.919 6.055 1.00 91.38 400 PHE A N 1
ATOM 3330 C CA . PHE A 1 400 ? -6.155 8.192 5.126 1.00 91.38 400 PHE A CA 1
ATOM 3331 C C . PHE A 1 400 ? -6.628 9.226 4.111 1.00 91.38 400 PHE A C 1
ATOM 3333 O O . PHE A 1 400 ? -7.690 9.030 3.520 1.00 91.38 400 PHE A O 1
ATOM 3340 N N . LYS A 1 401 ? -5.854 10.289 3.890 1.00 89.00 401 LYS A N 1
ATOM 3341 C CA . LYS A 1 401 ? -6.140 11.313 2.875 1.00 89.00 401 LYS A CA 1
ATOM 3342 C C . LYS A 1 401 ? -5.140 11.180 1.730 1.00 89.00 401 LYS A C 1
ATOM 3344 O O . LYS A 1 401 ? -3.937 11.346 1.925 1.00 89.00 401 LYS A O 1
ATOM 3349 N N . PHE A 1 402 ? -5.640 10.869 0.540 1.00 84.94 402 PHE A N 1
ATOM 3350 C CA . PHE A 1 402 ? -4.844 10.739 -0.678 1.00 84.94 402 PHE A CA 1
ATOM 3351 C C . PHE A 1 402 ? -5.141 11.888 -1.626 1.00 84.94 402 PHE A C 1
ATOM 3353 O O . PHE A 1 402 ? -6.303 12.247 -1.803 1.00 84.94 402 PHE A O 1
ATOM 3360 N N . ILE A 1 403 ? -4.102 12.411 -2.271 1.00 78.19 403 ILE A N 1
ATOM 3361 C CA . ILE A 1 403 ? -4.263 13.355 -3.375 1.00 78.19 403 ILE A CA 1
ATOM 3362 C C . ILE A 1 403 ? -4.653 12.579 -4.634 1.00 78.19 403 ILE A C 1
ATOM 3364 O O . ILE A 1 403 ? -4.108 11.507 -4.913 1.00 78.19 403 ILE A O 1
ATOM 3368 N N . THR A 1 404 ? -5.598 13.132 -5.384 1.00 73.31 404 THR A N 1
ATOM 3369 C CA . THR A 1 404 ? -6.089 12.618 -6.662 1.00 73.31 404 THR A CA 1
ATOM 3370 C C . THR A 1 404 ? -6.257 13.764 -7.650 1.00 73.31 404 THR A C 1
ATOM 3372 O O . THR A 1 404 ? -6.655 14.854 -7.258 1.00 73.31 404 THR A O 1
ATOM 3375 N N . ASN A 1 405 ? -5.964 13.520 -8.927 1.00 58.91 405 ASN A N 1
ATOM 3376 C CA . ASN A 1 405 ? -6.275 14.439 -10.022 1.00 58.91 405 ASN A CA 1
ATOM 3377 C C . ASN A 1 405 ? -6.857 13.672 -11.197 1.00 58.91 405 ASN A C 1
ATOM 3379 O O . ASN A 1 405 ? -6.141 12.763 -11.687 1.00 58.91 405 ASN A O 1
#

pLDDT: mean 73.51, std 17.41, range [25.91, 93.81]

Foldseek 3Di:
DPVVVVVVLVVVLPDPPDDPVRNVVSVVVVVVVVVVVVVVVVVVVVVVVVVVVVVVVVVVVVVVVVVVVPPPDDDDDDDPPPQPAFQAQPLQVVVLVCCQDPPVLALNVLLQDWDQQPDLVSLVVSLVRNVVSLVPDRHDQLLVNLLSVLSSVLCVPPQSVVCVPPVTGSQPDPDWDFDDPVVVVVNCVSNVPDPPDPPPPCPRTSNSSSVVVCVQQVSDDPDQPQVVVVVLLCCLQQVDWDDDPNQIDGCDPPRHLAHPVLEAEAEDRDDDSCSHVLNSQVSSVVSNVLSVQQPPPDPDDHRNVQWHWYWHWDWDQDPVVRFIKIKTKIWTAQGADADPQLVVLVVCLVRRCSSCSHNWWKKKWHAHPVRWIWIDTSPPCPDVGTDTDDDPRRGMMIMTMHTDD

Organism: NCBI:txid343874